Protein AF-0000000080631290 (afdb_homodimer)

Solvent-accessible surface area (backbone atoms only — not comparable to full-atom values): 30464 Å² total; per-residue (Å²): 124,73,91,56,62,36,24,27,5,28,22,49,45,62,60,39,30,40,32,32,31,24,41,62,87,62,48,76,75,44,72,46,73,47,74,38,55,95,42,53,70,54,34,48,48,50,52,42,48,50,54,49,54,50,25,60,75,68,73,45,90,68,50,48,43,14,32,14,28,64,54,45,44,30,76,92,78,58,42,48,44,22,88,68,44,61,63,43,51,92,38,61,53,63,62,51,45,16,59,72,61,72,46,80,58,48,76,39,21,33,43,46,12,31,28,42,22,24,34,66,76,30,62,41,43,84,46,56,31,35,35,22,38,32,27,22,89,45,40,47,23,10,36,27,49,71,82,34,77,47,50,38,56,72,42,33,20,19,40,49,25,72,30,57,46,49,84,72,51,78,91,68,50,79,72,44,77,36,96,87,74,50,63,30,20,32,26,53,50,63,6,43,69,18,46,20,52,45,35,23,72,74,71,72,46,89,47,54,55,70,54,37,44,53,38,26,74,72,63,36,62,71,35,39,50,41,52,50,51,52,32,49,52,49,11,34,45,46,15,47,44,36,24,33,59,10,36,37,26,39,36,33,25,52,74,57,56,69,44,81,62,47,74,59,50,22,72,74,45,20,23,81,63,22,88,48,63,74,60,72,45,42,72,41,66,44,64,56,47,90,48,12,28,17,51,9,8,27,58,67,59,73,82,127,125,74,92,55,62,37,23,27,5,28,21,49,43,63,59,38,31,38,31,34,30,24,40,62,86,62,49,76,76,45,72,45,72,48,74,37,56,94,40,54,70,53,34,50,48,49,52,43,48,51,52,48,54,49,25,60,73,70,73,47,89,69,50,48,44,16,32,13,28,63,55,45,44,30,75,92,77,60,43,48,46,24,88,69,44,59,66,43,51,91,38,62,55,62,63,51,44,16,59,72,6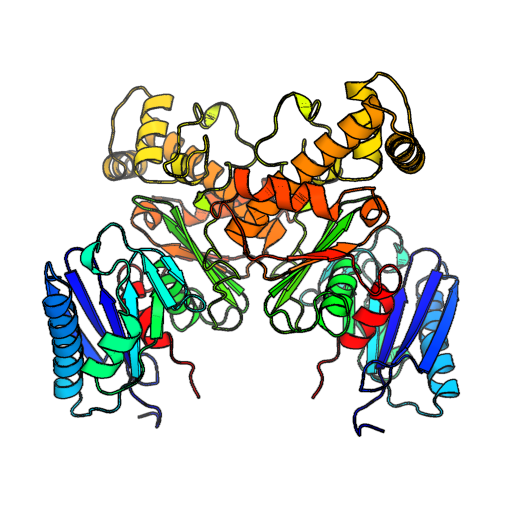2,72,45,80,58,49,75,41,21,32,44,45,12,31,29,42,22,24,33,66,75,30,62,41,42,84,47,56,30,35,35,22,36,32,27,24,90,46,39,46,23,11,36,26,48,72,83,33,78,48,50,38,55,71,41,34,18,19,41,48,25,72,28,58,46,48,85,72,51,78,90,68,52,79,73,43,78,37,94,87,76,49,62,30,21,33,24,54,50,64,7,44,68,18,46,21,50,44,35,23,72,75,72,70,47,89,48,52,53,71,55,36,44,52,38,25,74,71,63,36,62,72,35,40,51,40,53,50,51,52,31,49,53,50,12,36,45,47,14,46,45,37,24,31,59,10,37,36,25,40,36,35,26,52,74,56,57,69,44,80,62,48,74,59,50,21,70,73,45,20,22,82,62,22,88,49,62,73,61,71,45,41,70,40,66,44,63,56,45,90,49,12,28,17,50,9,8,25,56,69,60,72,81,128

Structure (mmCIF, N/CA/C/O backbone):
data_AF-0000000080631290-model_v1
#
loop_
_entity.id
_entity.type
_entity.pdbx_description
1 polymer Manno(Fructo)kinase
#
loop_
_atom_site.group_PDB
_atom_site.id
_atom_site.type_symbol
_atom_site.label_atom_id
_atom_site.label_alt_id
_atom_site.label_comp_id
_atom_site.label_asym_id
_atom_site.label_entity_id
_atom_site.label_seq_id
_atom_site.pdbx_PDB_ins_code
_atom_site.Cartn_x
_atom_site.Cartn_y
_atom_site.Cartn_z
_atom_site.occupancy
_atom_site.B_iso_or_equiv
_atom_site.auth_seq_id
_atom_site.auth_comp_id
_atom_site.auth_asym_id
_atom_site.auth_atom_id
_atom_site.pdbx_PDB_model_num
ATOM 1 N N . MET A 1 1 ? -26.781 -28.188 3.121 1 38.09 1 MET A N 1
ATOM 2 C CA . MET A 1 1 ? -25.766 -27.781 2.156 1 38.09 1 MET A CA 1
ATOM 3 C C . MET A 1 1 ? -25.906 -26.312 1.811 1 38.09 1 MET A C 1
ATOM 5 O O . MET A 1 1 ? -27 -25.844 1.474 1 38.09 1 MET A O 1
ATOM 9 N N . GLY A 1 2 ? -25.156 -25.453 2.189 1 49.47 2 GLY A N 1
ATOM 10 C CA . GLY A 1 2 ? -25.516 -24.047 2.246 1 49.47 2 GLY A CA 1
ATOM 11 C C . GLY A 1 2 ? -25.953 -23.484 0.904 1 49.47 2 GLY A C 1
ATOM 12 O O . GLY A 1 2 ? -25.562 -24 -0.144 1 49.47 2 GLY A O 1
ATOM 13 N N . MET A 1 3 ? -27.109 -22.75 0.81 1 63.34 3 MET A N 1
ATOM 14 C CA . MET A 1 3 ? -28.047 -22.328 -0.23 1 63.34 3 MET A CA 1
ATOM 15 C C . MET A 1 3 ? -27.344 -21.453 -1.272 1 63.34 3 MET A C 1
ATOM 17 O O . MET A 1 3 ? -27.953 -21.078 -2.273 1 63.34 3 MET A O 1
ATOM 21 N N . GLY A 1 4 ? -25.984 -21.203 -1.165 1 71.75 4 GLY A N 1
ATOM 22 C CA . GLY A 1 4 ? -25.453 -20.328 -2.201 1 71.75 4 GLY A CA 1
ATOM 23 C C . GLY A 1 4 ? -24.969 -21.078 -3.426 1 71.75 4 GLY A C 1
ATOM 24 O O . GLY A 1 4 ? -24.922 -22.312 -3.424 1 71.75 4 GLY A O 1
ATOM 25 N N . PRO A 1 5 ? -24.766 -20.375 -4.539 1 84.75 5 PRO A N 1
ATOM 26 C CA . PRO A 1 5 ? -24.297 -21.016 -5.773 1 84.75 5 PRO A CA 1
ATOM 27 C C . PRO A 1 5 ? -22.906 -21.641 -5.629 1 84.75 5 PRO A C 1
ATOM 29 O O . PRO A 1 5 ? -22.109 -21.188 -4.805 1 84.75 5 PRO A O 1
ATOM 32 N N . MET A 1 6 ? -22.688 -22.797 -6.355 1 94.88 6 MET A N 1
ATOM 33 C CA . MET A 1 6 ? -21.328 -23.328 -6.488 1 94.88 6 MET A CA 1
ATOM 34 C C . MET A 1 6 ? -20.453 -22.375 -7.281 1 94.88 6 MET A C 1
ATOM 36 O O . MET A 1 6 ? -20.953 -21.484 -7.973 1 94.88 6 MET A O 1
ATOM 40 N N . ARG A 1 7 ? -19.125 -22.547 -7.09 1 97.25 7 ARG A N 1
ATOM 41 C CA . ARG A 1 7 ? -18.172 -21.641 -7.723 1 97.25 7 ARG A CA 1
ATOM 42 C C . ARG A 1 7 ? -17.125 -22.422 -8.516 1 97.25 7 ARG A C 1
ATOM 44 O O . ARG A 1 7 ? -16.531 -23.375 -8 1 97.25 7 ARG A O 1
ATOM 51 N N . ILE A 1 8 ? -16.953 -22.016 -9.688 1 98.12 8 ILE A N 1
ATOM 52 C CA . ILE A 1 8 ? -15.891 -22.594 -10.5 1 98.12 8 ILE A CA 1
ATOM 53 C C . ILE A 1 8 ? -14.758 -21.578 -10.656 1 98.12 8 ILE A C 1
ATOM 55 O O . ILE A 1 8 ? -14.992 -20.406 -10.977 1 98.12 8 ILE A O 1
ATOM 59 N N . GLY A 1 9 ? -13.578 -21.984 -10.305 1 98.44 9 GLY A N 1
ATOM 60 C CA . GLY A 1 9 ? -12.367 -21.234 -10.586 1 98.44 9 GLY A CA 1
ATOM 61 C C . GLY A 1 9 ? -11.461 -21.922 -11.594 1 98.44 9 GLY A C 1
ATOM 62 O O . GLY A 1 9 ? -11.211 -23.125 -11.492 1 98.44 9 GLY A O 1
ATOM 63 N N . VAL A 1 10 ? -11 -21.172 -12.578 1 98.5 10 VAL A N 1
ATOM 64 C CA . VAL A 1 10 ? -10.109 -21.703 -13.602 1 98.5 10 VAL A CA 1
ATOM 65 C C . VAL A 1 10 ? -8.789 -20.953 -13.586 1 98.5 10 VAL A C 1
ATOM 67 O O . VAL A 1 10 ? -8.773 -19.719 -13.555 1 98.5 10 VAL A O 1
ATOM 70 N N . ASP A 1 11 ? -7.719 -21.625 -13.523 1 98.06 11 ASP A N 1
ATOM 71 C CA . ASP A 1 11 ? -6.367 -21.094 -13.68 1 98.06 11 ASP A CA 1
ATOM 72 C C . ASP A 1 11 ? -5.809 -21.422 -15.062 1 98.06 11 ASP A C 1
ATOM 74 O O . ASP A 1 11 ? -5.457 -22.578 -15.344 1 98.06 11 ASP A O 1
ATOM 78 N N . LEU A 1 12 ? -5.781 -20.438 -15.891 1 97.62 12 LEU A N 1
ATOM 79 C CA . LEU A 1 12 ? -5.273 -20.578 -17.25 1 97.62 12 LEU A CA 1
ATOM 80 C C . LEU A 1 12 ? -3.773 -20.297 -17.312 1 97.62 12 LEU A C 1
ATOM 82 O O . LEU A 1 12 ? -3.357 -19.141 -17.359 1 97.62 12 LEU A O 1
ATOM 86 N N . GLY A 1 13 ? -3.006 -21.391 -17.328 1 95 13 GLY A N 1
ATOM 87 C CA . GLY A 1 13 ? -1.566 -21.266 -17.484 1 95 13 GLY A CA 1
ATOM 88 C C . GLY A 1 13 ? -1.125 -21.375 -18.938 1 95 13 GLY A C 1
ATOM 89 O O . GLY A 1 13 ? -1.926 -21.703 -19.812 1 95 13 GLY A O 1
ATOM 90 N N . GLY A 1 14 ? 0.091 -21.094 -19.156 1 92.62 14 GLY A N 1
ATOM 91 C CA . GLY A 1 14 ? 0.641 -21.203 -20.5 1 92.62 14 GLY A CA 1
ATOM 92 C C . GLY A 1 14 ? 0.655 -22.625 -21.016 1 92.62 14 GLY A C 1
ATOM 93 O O . GLY A 1 14 ? 0.58 -22.844 -22.234 1 92.62 14 GLY A O 1
ATOM 94 N N . THR A 1 15 ? 0.719 -23.594 -20.125 1 93.44 15 THR A N 1
ATOM 95 C CA . THR A 1 15 ? 0.863 -24.984 -20.531 1 93.44 15 THR A CA 1
ATOM 96 C C . THR A 1 15 ? -0.339 -25.812 -20.094 1 93.44 15 THR A C 1
ATOM 98 O O . THR A 1 15 ? -0.753 -26.75 -20.781 1 93.44 15 THR A O 1
ATOM 101 N N . LYS A 1 16 ? -0.841 -25.453 -18.922 1 96.06 16 LYS A N 1
ATOM 102 C CA . LYS A 1 16 ? -1.917 -26.25 -18.344 1 96.06 16 LYS A CA 1
ATOM 103 C C . LYS A 1 16 ? -3.078 -25.375 -17.891 1 96.06 16 LYS A C 1
ATOM 105 O O . LYS A 1 16 ? -2.873 -24.219 -17.5 1 96.06 16 LYS A O 1
ATOM 110 N N . ILE A 1 17 ? -4.203 -25.906 -17.969 1 97.62 17 ILE A N 1
ATOM 111 C CA . ILE A 1 17 ? -5.414 -25.359 -17.375 1 97.62 17 ILE A CA 1
ATOM 112 C C . ILE A 1 17 ? -5.809 -26.188 -16.156 1 97.62 17 ILE A C 1
ATOM 114 O O . ILE A 1 17 ? -5.852 -27.422 -16.219 1 97.62 17 ILE A O 1
ATOM 118 N N . ALA A 1 18 ? -5.941 -25.562 -15.047 1 97.94 18 ALA A N 1
ATOM 119 C CA . ALA A 1 18 ? -6.461 -26.203 -13.836 1 97.94 18 ALA A CA 1
ATOM 120 C C . ALA A 1 18 ? -7.766 -25.547 -13.391 1 97.94 18 ALA A C 1
ATOM 122 O O . ALA A 1 18 ? -7.891 -24.312 -13.422 1 97.94 18 ALA A O 1
ATOM 123 N N . ALA A 1 19 ? -8.734 -26.344 -13.047 1 98.44 19 ALA A N 1
ATOM 124 C CA . ALA A 1 19 ? -10.031 -25.812 -12.641 1 98.44 19 ALA A CA 1
ATOM 125 C C . ALA A 1 19 ? -10.578 -26.562 -11.438 1 98.44 19 ALA A C 1
ATOM 127 O O . ALA A 1 19 ? -10.281 -27.75 -11.25 1 98.44 19 ALA A O 1
ATOM 128 N N . THR A 1 20 ? -11.312 -25.859 -10.648 1 98.12 20 THR A N 1
ATOM 129 C CA . THR A 1 20 ? -11.922 -26.469 -9.477 1 98.12 20 THR A CA 1
ATOM 130 C C . THR A 1 20 ? -13.367 -26.016 -9.32 1 98.12 20 THR A C 1
ATOM 132 O O . THR A 1 20 ? -13.75 -24.953 -9.805 1 98.12 20 THR A O 1
ATOM 135 N N . LEU A 1 21 ? -14.18 -26.875 -8.781 1 97.94 21 LEU A N 1
ATOM 136 C CA . LEU A 1 21 ? -15.539 -26.578 -8.359 1 97.94 21 LEU A CA 1
ATOM 137 C C . LEU A 1 21 ? -15.648 -26.547 -6.84 1 97.94 21 LEU A C 1
ATOM 139 O O . LEU A 1 21 ? -15.352 -27.547 -6.176 1 97.94 21 LEU A O 1
ATOM 143 N N . LEU A 1 22 ? -16 -25.391 -6.312 1 96.38 22 LEU A N 1
ATOM 144 C CA . LEU A 1 22 ? -16.125 -25.234 -4.867 1 96.38 22 LEU A CA 1
ATOM 145 C C . LEU A 1 22 ? -17.594 -25.141 -4.453 1 96.38 22 LEU A C 1
ATOM 147 O O . LEU A 1 22 ? -18.391 -24.484 -5.125 1 96.38 22 LEU A O 1
ATOM 151 N N . ALA A 1 23 ? -17.906 -25.781 -3.348 1 94.94 23 ALA A N 1
ATOM 152 C CA . ALA A 1 23 ? -19.172 -25.531 -2.674 1 94.94 23 ALA A CA 1
ATOM 153 C C . ALA A 1 23 ? -19.203 -24.125 -2.053 1 94.94 23 ALA A C 1
ATOM 155 O O . ALA A 1 23 ? -18.172 -23.469 -1.959 1 94.94 23 ALA A O 1
ATOM 156 N N . PRO A 1 24 ? -20.391 -23.703 -1.687 1 91.44 24 PRO A N 1
ATOM 157 C CA . PRO A 1 24 ? -20.5 -22.375 -1.1 1 91.44 24 PRO A CA 1
ATOM 158 C C . PRO A 1 24 ? -19.594 -22.188 0.112 1 91.44 24 PRO A C 1
ATOM 160 O O . PRO A 1 24 ? -19.125 -21.078 0.376 1 91.44 24 PRO A O 1
ATOM 163 N N . ASP A 1 25 ? -19.234 -23.266 0.799 1 90.62 25 ASP A N 1
ATOM 164 C CA . ASP A 1 25 ? -18.422 -23.156 2.012 1 90.62 25 ASP A CA 1
ATOM 165 C C . ASP A 1 25 ? -16.938 -23.297 1.695 1 90.62 25 ASP A C 1
ATOM 167 O O . ASP A 1 25 ? -16.109 -23.312 2.604 1 90.62 25 ASP A O 1
ATOM 171 N N . GLY A 1 26 ? -16.625 -23.469 0.419 1 92.56 26 GLY A N 1
ATOM 172 C CA . GLY A 1 26 ? -15.234 -23.516 0.012 1 92.56 26 GLY A CA 1
ATOM 173 C C . GLY A 1 26 ? -14.711 -24.922 -0.169 1 92.56 26 GLY A C 1
ATOM 174 O O . GLY A 1 26 ? -13.586 -25.125 -0.627 1 92.56 26 GLY A O 1
ATOM 175 N N . THR A 1 27 ? -15.562 -25.891 0.135 1 95 27 THR A N 1
ATOM 176 C CA . THR A 1 27 ? -15.148 -27.266 -0.031 1 95 27 THR A CA 1
ATOM 177 C C . THR A 1 27 ? -15.039 -27.625 -1.51 1 95 27 THR A C 1
ATOM 179 O O . THR A 1 27 ? -15.953 -27.359 -2.289 1 95 27 THR A O 1
ATOM 182 N N . GLU A 1 28 ? -13.906 -28.203 -1.837 1 95.38 28 GLU A N 1
ATOM 183 C CA . GLU A 1 28 ? -13.734 -28.641 -3.219 1 95.38 28 GLU A CA 1
ATOM 184 C C . GLU A 1 28 ? -14.617 -29.844 -3.531 1 95.38 28 GLU A C 1
ATOM 186 O O . GLU A 1 28 ? -14.633 -30.828 -2.777 1 95.38 28 GLU A O 1
ATOM 191 N N . ARG A 1 29 ? -15.32 -29.797 -4.641 1 96.31 29 ARG A N 1
ATOM 192 C CA . ARG A 1 29 ? -16.219 -30.875 -5.027 1 96.31 29 ARG A CA 1
ATOM 193 C C . ARG A 1 29 ? -15.695 -31.625 -6.246 1 96.31 29 ARG A C 1
ATOM 195 O O . ARG A 1 29 ? -15.984 -32.812 -6.426 1 96.31 29 ARG A O 1
ATOM 202 N N . ALA A 1 30 ? -14.992 -30.938 -7.047 1 96.94 30 ALA A N 1
ATOM 203 C CA . ALA A 1 30 ? -14.438 -31.531 -8.266 1 96.94 30 ALA A CA 1
ATOM 204 C C . ALA A 1 30 ? -13.266 -30.703 -8.789 1 96.94 30 ALA A C 1
ATOM 206 O O . ALA A 1 30 ? -13.086 -29.547 -8.391 1 96.94 30 ALA A O 1
ATOM 207 N N . ARG A 1 31 ? -12.484 -31.297 -9.578 1 96.69 31 ARG A N 1
ATOM 208 C CA . ARG A 1 31 ? -11.367 -30.625 -10.242 1 96.69 31 ARG A CA 1
ATOM 209 C C . ARG A 1 31 ? -11.242 -31.078 -11.688 1 96.69 31 ARG A C 1
ATOM 211 O O . ARG A 1 31 ? -11.773 -32.125 -12.062 1 96.69 31 ARG A O 1
ATOM 218 N N . HIS A 1 32 ? -10.617 -30.312 -12.477 1 97.56 32 HIS A N 1
ATOM 219 C CA . HIS A 1 32 ? -10.383 -30.594 -13.891 1 97.56 32 HIS A CA 1
ATOM 220 C C . HIS A 1 32 ? -9.031 -30.047 -14.344 1 97.56 32 HIS A C 1
ATOM 222 O O . HIS A 1 32 ? -8.594 -29 -13.875 1 97.56 32 HIS A O 1
ATOM 228 N N . ARG A 1 33 ? -8.359 -30.797 -15.156 1 97.38 33 ARG A N 1
ATOM 229 C CA . ARG A 1 33 ? -7.102 -30.359 -15.75 1 97.38 33 ARG A CA 1
ATOM 230 C C . ARG A 1 33 ? -7.09 -30.625 -17.25 1 97.38 33 ARG A C 1
ATOM 232 O O . ARG A 1 33 ? -7.703 -31.578 -17.719 1 97.38 33 ARG A O 1
ATOM 239 N N . ALA A 1 34 ? -6.453 -29.797 -17.938 1 97.69 34 ALA A N 1
ATOM 240 C CA . ALA A 1 34 ? -6.301 -29.922 -19.375 1 97.69 34 ALA A CA 1
ATOM 241 C C . ALA A 1 34 ? -5.066 -29.172 -19.875 1 97.69 34 ALA A C 1
ATOM 243 O O . ALA A 1 34 ? -4.488 -28.359 -19.141 1 97.69 34 ALA A O 1
ATOM 244 N N . ASP A 1 35 ? -4.629 -29.484 -21.094 1 97.5 35 ASP A N 1
ATOM 245 C CA . ASP A 1 35 ? -3.549 -28.719 -21.719 1 97.5 35 ASP A CA 1
ATOM 246 C C . ASP A 1 35 ? -4.047 -27.375 -22.234 1 97.5 35 ASP A C 1
ATOM 248 O O . ASP A 1 35 ? -5.195 -27.25 -22.672 1 97.5 35 ASP A O 1
ATOM 252 N N . THR A 1 36 ? -3.232 -26.359 -22.109 1 97.44 36 THR A N 1
ATOM 253 C CA . THR A 1 36 ? -3.559 -25.078 -22.703 1 97.44 36 THR A CA 1
ATOM 254 C C . THR A 1 36 ? -3.344 -25.109 -24.219 1 97.44 36 THR A C 1
ATOM 256 O O . THR A 1 36 ? -2.219 -25.312 -24.688 1 97.44 36 THR A O 1
ATOM 259 N N . PRO A 1 37 ? -4.391 -24.938 -24.969 1 96.81 37 PRO A N 1
ATOM 260 C CA . PRO A 1 37 ? -4.199 -24.891 -26.422 1 96.81 37 PRO A CA 1
ATOM 261 C C . PRO A 1 37 ? -3.43 -23.641 -26.875 1 96.81 37 PRO A C 1
ATOM 263 O O . PRO A 1 37 ? -3.271 -22.703 -26.094 1 96.81 37 PRO A O 1
ATOM 266 N N . ARG A 1 38 ? -2.906 -23.766 -28.141 1 93 38 ARG A N 1
ATOM 267 C CA . ARG A 1 38 ? -2.178 -22.641 -28.703 1 93 38 ARG A CA 1
ATOM 268 C C . ARG A 1 38 ? -3.039 -21.875 -29.719 1 93 38 ARG A C 1
ATOM 270 O O . ARG A 1 38 ? -2.818 -21.969 -30.922 1 93 38 ARG A O 1
ATOM 277 N N . GLY A 1 39 ? -3.996 -21.172 -29.266 1 95.81 39 GLY A N 1
ATOM 278 C CA . GLY A 1 39 ? -4.875 -20.375 -30.109 1 95.81 39 GLY A CA 1
ATOM 279 C C . GLY A 1 39 ? -6.051 -19.781 -29.359 1 95.81 39 GLY A C 1
ATOM 280 O O . GLY A 1 39 ? -6.469 -20.328 -28.328 1 95.81 39 GLY A O 1
ATOM 281 N N . TYR A 1 40 ? -6.551 -18.75 -29.906 1 96.69 40 TYR A N 1
ATOM 282 C CA . TYR A 1 40 ? -7.602 -18 -29.234 1 96.69 40 TYR A CA 1
ATOM 283 C C . TYR A 1 40 ? -8.891 -18.812 -29.156 1 96.69 40 TYR A C 1
ATOM 285 O O . TYR A 1 40 ? -9.406 -19.047 -28.062 1 96.69 40 TYR A O 1
ATOM 293 N N . ALA A 1 41 ? -9.383 -19.297 -30.281 1 97.56 41 ALA A N 1
ATOM 294 C CA . ALA A 1 41 ? -10.633 -20.047 -30.328 1 97.56 41 ALA A CA 1
ATOM 295 C C . ALA A 1 41 ? -10.508 -21.359 -29.547 1 97.56 41 ALA A C 1
ATOM 297 O O . ALA A 1 41 ? -11.43 -21.75 -28.828 1 97.56 41 ALA A O 1
ATOM 298 N N . GLU A 1 42 ? -9.398 -21.984 -29.734 1 97.94 42 GLU A N 1
ATOM 299 C CA . GLU A 1 42 ? -9.141 -23.25 -29.047 1 97.94 42 GLU A CA 1
ATOM 300 C C . GLU A 1 42 ? -9.094 -23.047 -27.531 1 97.94 42 GLU A C 1
ATOM 302 O O . GLU A 1 42 ? -9.531 -23.922 -26.766 1 97.94 42 GLU A O 1
ATOM 307 N N . THR A 1 43 ? -8.516 -21.953 -27.094 1 97.75 43 THR A N 1
ATOM 308 C CA . THR A 1 43 ? -8.469 -21.641 -25.672 1 97.75 43 THR A CA 1
ATOM 309 C C . THR A 1 43 ? -9.875 -21.438 -25.109 1 97.75 43 THR A C 1
ATOM 311 O O . THR A 1 43 ? -10.227 -22 -24.062 1 97.75 43 THR A O 1
ATOM 314 N N . LEU A 1 44 ? -10.695 -20.672 -25.828 1 97.88 44 LEU A N 1
ATOM 315 C CA . LEU A 1 44 ? -12.078 -20.469 -25.406 1 97.88 44 LEU A CA 1
ATOM 316 C C . LEU A 1 44 ? -12.82 -21.797 -25.297 1 97.88 44 LEU A C 1
ATOM 318 O O . LEU A 1 44 ? -13.555 -22.016 -24.344 1 97.88 44 LEU A O 1
ATOM 322 N N . GLN A 1 45 ? -12.594 -22.594 -26.234 1 98.06 45 GLN A N 1
ATOM 323 C CA . GLN A 1 45 ? -13.242 -23.891 -26.25 1 98.06 45 GLN A CA 1
ATOM 324 C C . GLN A 1 45 ? -12.781 -24.75 -25.062 1 98.06 45 GLN A C 1
ATOM 326 O O . GLN A 1 45 ? -13.586 -25.438 -24.438 1 98.06 45 GLN A O 1
ATOM 331 N N . ALA A 1 46 ? -11.516 -24.75 -24.859 1 98.31 46 ALA A N 1
ATOM 332 C CA . ALA A 1 46 ? -10.953 -25.516 -23.75 1 98.31 46 ALA A CA 1
ATOM 333 C C . ALA A 1 46 ? -11.516 -25.031 -22.406 1 98.31 46 ALA A C 1
ATOM 335 O O . ALA A 1 46 ? -11.828 -25.844 -21.531 1 98.31 46 ALA A O 1
ATOM 336 N N . LEU A 1 47 ? -11.594 -23.781 -22.25 1 98.31 47 LEU A N 1
ATOM 337 C CA . LEU A 1 47 ? -12.133 -23.203 -21.016 1 98.31 47 LEU A CA 1
ATOM 338 C C . LEU A 1 47 ? -13.602 -23.562 -20.844 1 98.31 47 LEU A C 1
ATOM 340 O O . LEU A 1 47 ? -14.031 -23.938 -19.75 1 98.31 47 LEU A O 1
ATOM 344 N N . ALA A 1 48 ? -14.344 -23.453 -21.922 1 98 48 ALA A N 1
ATOM 345 C CA . ALA A 1 48 ? -15.742 -23.859 -21.891 1 98 48 ALA A CA 1
ATOM 346 C C . ALA A 1 48 ? -15.883 -25.344 -21.547 1 98 48 ALA A C 1
ATOM 348 O O . ALA A 1 48 ? -16.781 -25.719 -20.781 1 98 48 ALA A O 1
ATOM 349 N N . GLY A 1 49 ? -15.031 -26.078 -22.141 1 97.94 49 GLY A N 1
ATOM 350 C CA . GLY A 1 49 ? -15.016 -27.5 -21.844 1 97.94 49 GLY A CA 1
ATOM 351 C C . GLY A 1 49 ? -14.719 -27.812 -20.375 1 97.94 49 GLY A C 1
ATOM 352 O O . GLY A 1 49 ? -15.336 -28.688 -19.781 1 97.94 49 GLY A O 1
ATOM 353 N N . ALA A 1 50 ? -13.758 -27.094 -19.812 1 98.19 50 ALA A N 1
ATOM 354 C CA . ALA A 1 50 ? -13.406 -27.281 -18.406 1 98.19 50 ALA A CA 1
ATOM 355 C C . ALA A 1 50 ? -14.602 -26.969 -17.5 1 98.19 50 ALA A C 1
ATOM 357 O O . ALA A 1 50 ? -14.891 -27.734 -16.578 1 98.19 50 ALA A O 1
ATOM 358 N N . VAL A 1 51 ? -15.281 -25.891 -17.781 1 98.19 51 VAL A N 1
ATOM 359 C CA . VAL A 1 51 ? -16.438 -25.469 -17 1 98.19 51 VAL A CA 1
ATOM 360 C C . VAL A 1 51 ? -17.547 -26.516 -17.141 1 98.19 51 VAL A C 1
ATOM 362 O O . VAL A 1 51 ? -18.141 -26.953 -16.141 1 98.19 51 VAL A O 1
ATOM 365 N N . ALA A 1 52 ? -17.781 -26.969 -18.328 1 97.44 52 ALA A N 1
ATOM 366 C CA . ALA A 1 52 ? -18.812 -27.953 -18.594 1 97.44 52 ALA A CA 1
ATOM 367 C C . ALA A 1 52 ? -18.547 -29.25 -17.844 1 97.44 52 ALA A C 1
ATOM 369 O O . ALA A 1 52 ? -19.453 -29.859 -17.281 1 97.44 52 ALA A O 1
ATOM 370 N N . ALA A 1 53 ? -17.328 -29.656 -17.891 1 97.62 53 ALA A N 1
ATOM 371 C CA . ALA A 1 53 ? -16.938 -30.906 -17.219 1 97.62 53 ALA A CA 1
ATOM 372 C C . ALA A 1 53 ? -17.234 -30.844 -15.719 1 97.62 53 ALA A C 1
ATOM 374 O O . ALA A 1 53 ? -17.719 -31.812 -15.141 1 97.62 53 ALA A O 1
ATOM 375 N N . LEU A 1 54 ? -16.938 -29.75 -15.125 1 97.81 54 LEU A N 1
ATOM 376 C CA . LEU A 1 54 ? -17.156 -29.578 -13.695 1 97.81 54 LEU A CA 1
ATOM 377 C C . LEU A 1 54 ? -18.656 -29.5 -13.375 1 97.81 54 LEU A C 1
ATOM 379 O O . LEU A 1 54 ? -19.109 -30.062 -12.391 1 97.81 54 LEU A O 1
ATOM 383 N N . GLU A 1 55 ? -19.344 -28.828 -14.188 1 95.69 55 GLU A N 1
ATOM 384 C CA . GLU A 1 55 ? -20.781 -28.703 -13.984 1 95.69 55 GLU A CA 1
ATOM 385 C C . GLU A 1 55 ? -21.469 -30.047 -14.148 1 95.69 55 GLU A C 1
ATOM 387 O O . GLU A 1 55 ? -22.422 -30.359 -13.43 1 95.69 55 GLU A O 1
ATOM 392 N N . GLU A 1 56 ? -21.062 -30.781 -15.102 1 95.94 56 GLU A N 1
ATOM 393 C CA . GLU A 1 56 ? -21.609 -32.125 -15.297 1 95.94 56 GLU A CA 1
ATOM 394 C C . GLU A 1 56 ? -21.406 -32.969 -14.055 1 95.94 56 GLU A C 1
ATOM 396 O O . GLU A 1 56 ? -22.312 -33.688 -13.633 1 95.94 56 GLU A O 1
ATOM 401 N N . ARG A 1 57 ? -20.25 -32.844 -13.516 1 93.75 57 ARG A N 1
ATOM 402 C CA . ARG A 1 57 ? -19.953 -33.594 -12.312 1 93.75 57 ARG A CA 1
ATOM 403 C C . ARG A 1 57 ? -20.844 -33.156 -11.148 1 93.75 57 ARG A C 1
ATOM 405 O O . ARG A 1 57 ? -21.203 -33.969 -10.297 1 93.75 57 ARG A O 1
ATOM 412 N N . ALA A 1 58 ? -21.141 -31.922 -11.086 1 92.06 58 ALA A N 1
ATOM 413 C CA . ALA A 1 58 ? -21.953 -31.375 -10 1 92.06 58 ALA A CA 1
ATOM 414 C C . ALA A 1 58 ? -23.438 -31.531 -10.273 1 92.06 58 ALA A C 1
ATOM 416 O O . ALA A 1 58 ? -24.266 -31.391 -9.375 1 92.06 58 ALA A O 1
ATOM 417 N N . GLY A 1 59 ? -23.828 -31.812 -11.516 1 92.56 59 GLY A N 1
ATOM 418 C CA . GLY A 1 59 ? -25.219 -31.906 -11.922 1 92.56 59 GLY A CA 1
ATOM 419 C C . GLY A 1 59 ? -25.938 -30.562 -11.922 1 92.56 59 GLY A C 1
ATOM 420 O O . GLY A 1 59 ? -27.141 -30.5 -11.633 1 92.56 59 GLY A O 1
ATOM 421 N N . ARG A 1 60 ? -25.172 -29.531 -12 1 90.38 60 ARG A N 1
ATOM 422 C CA . ARG A 1 60 ? -25.75 -28.188 -12.016 1 90.38 60 ARG A CA 1
ATOM 423 C C . ARG A 1 60 ? -25.031 -27.297 -13.023 1 90.38 60 ARG A C 1
ATOM 425 O O . ARG A 1 60 ? -23.859 -27.531 -13.344 1 90.38 60 ARG A O 1
ATOM 432 N N . ARG A 1 61 ? -25.766 -26.281 -13.523 1 90.94 61 ARG A N 1
ATOM 433 C CA . ARG A 1 61 ? -25.203 -25.391 -14.531 1 90.94 61 ARG A CA 1
ATOM 434 C C . ARG A 1 61 ? -25.25 -23.938 -14.062 1 90.94 61 ARG A C 1
ATOM 436 O O . ARG A 1 61 ? -25.203 -23.016 -14.883 1 90.94 61 ARG A O 1
ATOM 443 N N . ASP A 1 62 ? -25.234 -23.719 -12.734 1 89.56 62 ASP A N 1
ATOM 444 C CA . ASP A 1 62 ? -25.469 -22.359 -12.234 1 89.56 62 ASP A CA 1
ATOM 445 C C . ASP A 1 62 ? -24.281 -21.844 -11.445 1 89.56 62 ASP A C 1
ATOM 447 O O . ASP A 1 62 ? -24.391 -20.859 -10.703 1 89.56 62 ASP A O 1
ATOM 451 N N . ALA A 1 63 ? -23.172 -22.516 -11.633 1 95.5 63 ALA A N 1
ATOM 452 C CA . ALA A 1 63 ? -22 -22.078 -10.875 1 95.5 63 ALA A CA 1
ATOM 453 C C . ALA A 1 63 ? -21.469 -20.766 -11.406 1 95.5 63 ALA A C 1
ATOM 455 O O . ALA A 1 63 ? -21.516 -20.5 -12.617 1 95.5 63 ALA A O 1
ATOM 456 N N . THR A 1 64 ? -21.078 -19.844 -10.539 1 97.06 64 THR A N 1
ATOM 457 C CA . THR A 1 64 ? -20.312 -18.688 -10.992 1 97.06 64 THR A CA 1
ATOM 458 C C . THR A 1 64 ? -18.938 -19.109 -11.516 1 97.06 64 THR A C 1
ATOM 460 O O . THR A 1 64 ? -18.422 -20.156 -11.133 1 97.06 64 THR A O 1
ATOM 463 N N . VAL A 1 65 ? -18.375 -18.359 -12.445 1 97.94 65 VAL A N 1
ATOM 464 C CA . VAL A 1 65 ? -17.109 -18.734 -13.055 1 97.94 65 VAL A CA 1
ATOM 465 C C . VAL A 1 65 ? -16.109 -17.578 -12.93 1 97.94 65 VAL A C 1
ATOM 467 O O . VAL A 1 65 ? -16.422 -16.438 -13.297 1 97.94 65 VAL A O 1
ATOM 470 N N . GLY A 1 66 ? -15.023 -17.844 -12.32 1 98 66 GLY A N 1
ATOM 471 C CA . GLY A 1 66 ? -13.875 -16.953 -12.312 1 98 66 GLY A CA 1
ATOM 472 C C . GLY A 1 66 ? -12.656 -17.547 -12.984 1 98 66 GLY A C 1
ATOM 473 O O . GLY A 1 66 ? -12.477 -18.766 -13 1 98 66 GLY A O 1
ATOM 474 N N . LEU A 1 67 ? -11.836 -16.703 -13.523 1 97.69 67 LEU A N 1
ATOM 475 C CA . LEU A 1 67 ? -10.617 -17.109 -14.219 1 97.69 67 LEU A CA 1
ATOM 476 C C . LEU A 1 67 ? -9.422 -16.297 -13.742 1 97.69 67 LEU A C 1
ATOM 478 O O . LEU A 1 67 ? -9.539 -15.094 -13.5 1 97.69 67 LEU A O 1
ATOM 482 N N . CYS A 1 68 ? -8.312 -16.938 -13.539 1 97.06 68 CYS A N 1
ATOM 483 C CA . CYS A 1 68 ? -7.059 -16.219 -13.344 1 97.06 68 CYS A CA 1
ATOM 484 C C . CYS A 1 68 ? -6.039 -16.609 -14.406 1 97.06 68 CYS A C 1
ATOM 486 O O . CYS A 1 68 ? -6.121 -17.688 -14.977 1 97.06 68 CYS A O 1
ATOM 488 N N . LEU A 1 69 ? -5.242 -15.812 -14.758 1 95.81 69 LEU A N 1
ATOM 489 C CA . LEU A 1 69 ? -4.164 -16.047 -15.711 1 95.81 69 LEU A CA 1
ATOM 490 C C . LEU A 1 69 ? -2.936 -15.219 -15.367 1 95.81 69 LEU A C 1
ATOM 492 O O . LEU A 1 69 ? -3.033 -14.242 -14.625 1 95.81 69 LEU A O 1
ATOM 496 N N . PRO A 1 70 ? -1.786 -15.68 -15.883 1 92.25 70 PRO A N 1
ATOM 497 C CA . PRO A 1 70 ? -0.583 -14.875 -15.656 1 92.25 70 PRO A CA 1
ATOM 498 C C . PRO A 1 70 ? -0.582 -13.586 -16.469 1 92.25 70 PRO A C 1
ATOM 500 O O . PRO A 1 70 ? -1.033 -13.57 -17.625 1 92.25 70 PRO A O 1
ATOM 503 N N . GLY A 1 71 ? -0.159 -12.523 -15.875 1 88.81 71 GLY A N 1
ATOM 504 C CA . GLY A 1 71 ? -0.03 -11.273 -16.609 1 88.81 71 GLY A CA 1
ATOM 505 C C . GLY A 1 71 ? -0.863 -10.156 -16.016 1 88.81 71 GLY A C 1
ATOM 506 O O . GLY A 1 71 ? -1.079 -10.102 -14.805 1 88.81 71 GLY A O 1
ATOM 507 N N . ILE A 1 72 ? -1.152 -9.18 -16.875 1 88.5 72 ILE A N 1
ATOM 508 C CA . ILE A 1 72 ? -1.873 -7.992 -16.438 1 88.5 72 ILE A CA 1
ATOM 509 C C . ILE A 1 72 ? -3.33 -8.07 -16.891 1 88.5 72 ILE A C 1
ATOM 511 O O . ILE A 1 72 ? -3.607 -8.328 -18.062 1 88.5 72 ILE A O 1
ATOM 515 N N . VAL A 1 73 ? -4.199 -8.008 -15.953 1 91.75 73 VAL A N 1
ATOM 516 C CA . VAL A 1 73 ? -5.633 -7.906 -16.203 1 91.75 73 VAL A CA 1
ATOM 517 C C . VAL A 1 73 ? -6.129 -6.512 -15.82 1 91.75 73 VAL A C 1
ATOM 519 O O . VAL A 1 73 ? -6.09 -6.133 -14.641 1 91.75 73 VAL A O 1
ATOM 522 N N . ASP A 1 74 ? -6.508 -5.727 -16.797 1 89.75 74 ASP A N 1
ATOM 523 C CA . ASP A 1 74 ? -7.027 -4.383 -16.562 1 89.75 74 ASP A CA 1
ATOM 524 C C . ASP A 1 74 ? -8.531 -4.328 -16.797 1 89.75 74 ASP A C 1
ATOM 526 O O . ASP A 1 74 ? -8.984 -4.109 -17.922 1 89.75 74 ASP A O 1
ATOM 530 N N . ALA A 1 75 ? -9.227 -4.469 -15.75 1 84.56 75 ALA A N 1
ATOM 531 C CA . ALA A 1 75 ? -10.68 -4.52 -15.852 1 84.56 75 ALA A CA 1
ATOM 532 C C . ALA A 1 75 ? -11.242 -3.203 -16.391 1 84.56 75 ALA A C 1
ATOM 534 O O . ALA A 1 75 ? -12.188 -3.203 -17.188 1 84.56 75 ALA A O 1
ATOM 535 N N . ALA A 1 76 ? -10.695 -2.145 -15.992 1 79.88 76 ALA A N 1
ATOM 536 C CA . ALA A 1 76 ? -11.164 -0.834 -16.438 1 79.88 76 ALA A CA 1
ATOM 537 C C . ALA A 1 76 ? -10.969 -0.663 -17.938 1 79.88 76 ALA A C 1
ATOM 539 O O . ALA A 1 76 ? -11.852 -0.145 -18.625 1 79.88 76 ALA A O 1
ATOM 540 N N . ALA A 1 77 ? -9.844 -1.179 -18.438 1 80.69 77 ALA A N 1
ATOM 541 C CA . ALA A 1 77 ? -9.555 -1.073 -19.859 1 80.69 77 ALA A CA 1
ATOM 542 C C . ALA A 1 77 ? -10.172 -2.236 -20.641 1 80.69 77 ALA A C 1
ATOM 544 O O . ALA A 1 77 ? -10.273 -2.189 -21.859 1 80.69 77 ALA A O 1
ATOM 545 N N . GLY A 1 78 ? -10.547 -3.271 -19.922 1 81.62 78 GLY A N 1
ATOM 546 C CA . GLY A 1 78 ? -11.078 -4.465 -20.562 1 81.62 78 GLY A CA 1
ATOM 547 C C . GLY A 1 78 ? -10.031 -5.258 -21.312 1 81.62 78 GLY A C 1
ATOM 548 O O . GLY A 1 78 ? -10.32 -5.863 -22.344 1 81.62 78 GLY A O 1
ATOM 549 N N . THR A 1 79 ? -8.797 -5.176 -20.766 1 86.12 79 THR A N 1
ATOM 550 C CA . THR A 1 79 ? -7.711 -5.816 -21.5 1 86.12 79 THR A CA 1
ATOM 551 C C . THR A 1 79 ? -7.02 -6.867 -20.641 1 86.12 79 THR A C 1
ATOM 553 O O . THR A 1 79 ? -7.07 -6.797 -19.406 1 86.12 79 THR A O 1
ATOM 556 N N . VAL A 1 80 ? -6.5 -7.891 -21.328 1 89.94 80 VAL A N 1
ATOM 557 C CA . VAL A 1 80 ? -5.656 -8.93 -20.75 1 89.94 80 VAL A CA 1
ATOM 558 C C . VAL A 1 80 ? -4.344 -9.023 -21.516 1 89.94 80 VAL A C 1
ATOM 560 O O . VAL A 1 80 ? -4.348 -9.055 -22.75 1 89.94 80 VAL A O 1
ATOM 563 N N . ARG A 1 81 ? -3.209 -8.93 -20.859 1 88.06 81 ARG A N 1
ATOM 564 C CA . ARG A 1 81 ? -1.885 -9.086 -21.453 1 88.06 81 ARG A CA 1
ATOM 565 C C . ARG A 1 81 ? -1.077 -10.148 -20.719 1 88.06 81 ARG A C 1
ATOM 567 O O . ARG A 1 81 ? -0.813 -10.031 -19.531 1 88.06 81 ARG A O 1
ATOM 574 N N . ALA A 1 82 ? -0.804 -11.188 -21.375 1 89.56 82 ALA A N 1
ATOM 575 C CA . ALA A 1 82 ? -0.024 -12.297 -20.844 1 89.56 82 ALA A CA 1
ATOM 576 C C . ALA A 1 82 ? 1.059 -12.734 -21.812 1 89.56 82 ALA A C 1
ATOM 578 O O . ALA A 1 82 ? 0.756 -13.18 -22.922 1 89.56 82 ALA A O 1
ATOM 579 N N . VAL A 1 83 ? 2.291 -12.703 -21.438 1 85.44 83 VAL A N 1
ATOM 580 C CA . VAL A 1 83 ? 3.43 -12.992 -22.297 1 85.44 83 VAL A CA 1
ATOM 581 C C . VAL A 1 83 ? 3.371 -14.453 -22.75 1 85.44 83 VAL A C 1
ATOM 583 O O . VAL A 1 83 ? 3.713 -14.758 -23.906 1 85.44 83 VAL A O 1
ATOM 586 N N . ASN A 1 84 ? 2.844 -15.305 -21.859 1 89.75 84 ASN A N 1
ATOM 587 C CA . ASN A 1 84 ? 2.83 -16.734 -22.172 1 89.75 84 ASN A CA 1
ATOM 588 C C . ASN A 1 84 ? 1.55 -17.141 -22.906 1 89.75 84 ASN A C 1
ATOM 590 O O . ASN A 1 84 ? 1.388 -18.297 -23.281 1 89.75 84 ASN A O 1
ATOM 594 N N . LEU A 1 85 ? 0.686 -16.203 -23.047 1 95.12 85 LEU A N 1
ATOM 595 C CA . LEU A 1 85 ? -0.564 -16.391 -23.766 1 95.12 85 LEU A CA 1
ATOM 596 C C . LEU A 1 85 ? -0.761 -15.289 -24.812 1 95.12 85 LEU A C 1
ATOM 598 O O . LEU A 1 85 ? -1.771 -14.586 -24.797 1 95.12 85 LEU A O 1
ATOM 602 N N . PRO A 1 86 ? 0.189 -15.195 -25.75 1 92.69 86 PRO A N 1
ATOM 603 C CA . PRO A 1 86 ? 0.214 -14.031 -26.641 1 92.69 86 PRO A CA 1
ATOM 604 C C . PRO A 1 86 ? -1.021 -13.938 -27.531 1 92.69 86 PRO A C 1
ATOM 606 O O . PRO A 1 86 ? -1.389 -12.852 -27.969 1 92.69 86 PRO A O 1
ATOM 609 N N . TRP A 1 87 ? -1.716 -15 -27.75 1 94.19 87 TRP A N 1
ATOM 610 C CA . TRP A 1 87 ? -2.869 -15 -28.641 1 94.19 87 TRP A CA 1
ATOM 611 C C . TRP A 1 87 ? -4.07 -14.328 -27.969 1 94.19 87 TRP A C 1
ATOM 613 O O . TRP A 1 87 ? -5.078 -14.062 -28.625 1 94.19 87 TRP A O 1
ATOM 623 N N . LEU A 1 88 ? -3.949 -14.008 -26.688 1 93.75 88 LEU A N 1
ATOM 624 C CA . LEU A 1 88 ? -5.027 -13.297 -26.016 1 93.75 88 LEU A CA 1
ATOM 625 C C . LEU A 1 88 ? -4.906 -11.789 -26.234 1 93.75 88 LEU A C 1
ATOM 627 O O . LEU A 1 88 ? -5.863 -11.047 -26.016 1 93.75 88 LEU A O 1
ATOM 631 N N . ASP A 1 89 ? -3.756 -11.312 -26.625 1 90.06 89 ASP A N 1
ATOM 632 C CA . ASP A 1 89 ? -3.453 -9.883 -26.688 1 90.06 89 ASP A CA 1
ATOM 633 C C . ASP A 1 89 ? -4.367 -9.172 -27.688 1 90.06 89 ASP A C 1
ATOM 635 O O . ASP A 1 89 ? -4.543 -9.633 -28.812 1 90.06 89 ASP A O 1
ATOM 639 N N . GLY A 1 90 ? -4.961 -8.07 -27.188 1 88.19 90 GLY A N 1
ATOM 640 C CA . GLY A 1 90 ? -5.793 -7.254 -28.062 1 88.19 90 GLY A CA 1
ATOM 641 C C . GLY A 1 90 ? -7.16 -7.855 -28.328 1 88.19 90 GLY A C 1
ATOM 642 O O . GLY A 1 90 ? -7.957 -7.293 -29.078 1 88.19 90 GLY A O 1
ATOM 643 N N . ARG A 1 91 ? -7.465 -9.062 -27.781 1 91.81 91 ARG A N 1
ATOM 644 C CA . ARG A 1 91 ? -8.75 -9.734 -27.969 1 91.81 91 ARG A CA 1
ATOM 645 C C . ARG A 1 91 ? -9.719 -9.391 -26.844 1 91.81 91 ARG A C 1
ATOM 647 O O . ARG A 1 91 ? -9.297 -9.102 -25.719 1 91.81 91 ARG A O 1
ATOM 654 N N . PRO A 1 92 ? -10.977 -9.352 -27.219 1 92.19 92 PRO A N 1
ATOM 655 C CA . PRO A 1 92 ? -11.969 -9.156 -26.156 1 92.19 92 PRO A CA 1
ATOM 656 C C . PRO A 1 92 ? -12.242 -10.438 -25.375 1 92.19 92 PRO A C 1
ATOM 658 O O . PRO A 1 92 ? -13.375 -10.93 -25.359 1 92.19 92 PRO A O 1
ATOM 661 N N . PHE A 1 93 ? -11.25 -10.906 -24.703 1 93.75 93 PHE A N 1
ATOM 662 C CA . PHE A 1 93 ? -11.172 -12.234 -24.109 1 93.75 93 PHE A CA 1
ATOM 663 C C . PHE A 1 93 ? -12.281 -12.445 -23.094 1 93.75 93 PHE A C 1
ATOM 665 O O . PHE A 1 93 ? -13 -13.453 -23.141 1 93.75 93 PHE A O 1
ATOM 672 N N . ALA A 1 94 ? -12.484 -11.484 -22.188 1 92 94 ALA A N 1
ATOM 673 C CA . ALA A 1 94 ? -13.5 -11.609 -21.141 1 92 94 ALA A CA 1
ATOM 674 C C . ALA A 1 94 ? -14.898 -11.727 -21.75 1 92 94 ALA A C 1
ATOM 676 O O . ALA A 1 94 ? -15.688 -12.586 -21.344 1 92 94 ALA A O 1
ATOM 677 N N . ALA A 1 95 ? -15.18 -10.859 -22.641 1 94.25 95 ALA A N 1
ATOM 678 C CA . ALA A 1 95 ? -16.484 -10.844 -23.281 1 94.25 95 ALA A CA 1
ATOM 679 C C . ALA A 1 95 ? -16.719 -12.125 -24.078 1 94.25 95 ALA A C 1
ATOM 681 O O . ALA A 1 95 ? -17.812 -12.695 -24.031 1 94.25 95 ALA A O 1
ATOM 682 N N . ASP A 1 96 ? -15.719 -12.523 -24.797 1 96.25 96 ASP A N 1
ATOM 683 C CA . ASP A 1 96 ? -15.836 -13.719 -25.609 1 96.25 96 ASP A CA 1
ATOM 684 C C . ASP A 1 96 ? -16.031 -14.961 -24.734 1 96.25 96 ASP A C 1
ATOM 686 O O . ASP A 1 96 ? -16.812 -15.852 -25.078 1 96.25 96 ASP A O 1
ATOM 690 N N . LEU A 1 97 ? -15.312 -15.023 -23.672 1 96.25 97 LEU A N 1
ATOM 691 C CA . LEU A 1 97 ? -15.477 -16.156 -22.75 1 96.25 97 LEU A CA 1
ATOM 692 C C . LEU A 1 97 ? -16.875 -16.156 -22.141 1 96.25 97 LEU A C 1
ATOM 694 O O . LEU A 1 97 ? -17.5 -17.219 -22.031 1 96.25 97 LEU A O 1
ATOM 698 N N . ALA A 1 98 ? -17.344 -15.016 -21.719 1 96.38 98 ALA A N 1
ATOM 699 C CA . ALA A 1 98 ? -18.688 -14.898 -21.188 1 96.38 98 ALA A CA 1
ATOM 700 C C . ALA A 1 98 ? -19.719 -15.391 -22.188 1 96.38 98 ALA A C 1
ATOM 702 O O . ALA A 1 98 ? -20.688 -16.078 -21.812 1 96.38 98 ALA A O 1
ATOM 703 N N . ARG A 1 99 ? -19.562 -15.023 -23.406 1 97 99 ARG A N 1
ATOM 704 C CA . ARG A 1 99 ? -20.453 -15.469 -24.469 1 97 99 ARG A CA 1
ATOM 705 C C . ARG A 1 99 ? -20.391 -16.984 -24.641 1 97 99 ARG A C 1
ATOM 707 O O . ARG A 1 99 ? -21.438 -17.656 -24.734 1 97 99 ARG A O 1
ATOM 714 N N . ALA A 1 100 ? -19.188 -17.469 -24.688 1 96.94 100 ALA A N 1
ATOM 715 C CA . ALA A 1 100 ? -19 -18.906 -24.859 1 96.94 100 ALA A CA 1
ATOM 716 C C . ALA A 1 100 ? -19.656 -19.703 -23.734 1 96.94 100 ALA A C 1
ATOM 718 O O . ALA A 1 100 ? -20.156 -20.797 -23.953 1 96.94 100 ALA A O 1
ATOM 719 N N . LEU A 1 101 ? -19.672 -19.109 -22.562 1 96.94 101 LEU A N 1
ATOM 720 C CA . LEU A 1 101 ? -20.203 -19.781 -21.391 1 96.94 101 LEU A CA 1
ATOM 721 C C . LEU A 1 101 ? -21.672 -19.422 -21.156 1 96.94 101 LEU A C 1
ATOM 723 O O . LEU A 1 101 ? -22.344 -20.016 -20.328 1 96.94 101 LEU A O 1
ATOM 727 N N . ASP A 1 102 ? -22.156 -18.422 -21.828 1 96 102 ASP A N 1
ATOM 728 C CA . ASP A 1 102 ? -23.5 -17.875 -21.703 1 96 102 ASP A CA 1
ATOM 729 C C . ASP A 1 102 ? -23.766 -17.391 -20.266 1 96 102 ASP A C 1
ATOM 731 O O . ASP A 1 102 ? -24.797 -17.719 -19.672 1 96 102 ASP A O 1
ATOM 735 N N . ARG A 1 103 ? -22.828 -16.797 -19.625 1 95.31 103 ARG A N 1
ATOM 736 C CA . ARG A 1 103 ? -22.906 -16.156 -18.312 1 95.31 103 ARG A CA 1
ATOM 737 C C . ARG A 1 103 ? -21.719 -15.234 -18.094 1 95.31 103 ARG A C 1
ATOM 739 O O . ARG A 1 103 ? -20.688 -15.359 -18.75 1 95.31 103 ARG A O 1
ATOM 746 N N . PRO A 1 104 ? -21.812 -14.281 -17.172 1 95.31 104 PRO A N 1
ATOM 747 C CA . PRO A 1 104 ? -20.688 -13.398 -16.875 1 95.31 104 PRO A CA 1
ATOM 748 C C . PRO A 1 104 ? -19.484 -14.148 -16.297 1 95.31 104 PRO A C 1
ATOM 750 O O . PRO A 1 104 ? -19.656 -15.188 -15.648 1 95.31 104 PRO A O 1
ATOM 753 N N . VAL A 1 105 ? -18.312 -13.641 -16.578 1 96.44 105 VAL A N 1
ATOM 754 C CA . VAL A 1 105 ? -17.062 -14.18 -16.047 1 96.44 105 VAL A CA 1
ATOM 755 C C . VAL A 1 105 ? -16.219 -13.055 -15.461 1 96.44 105 VAL A C 1
ATOM 757 O O . VAL A 1 105 ? -16.172 -11.953 -16.016 1 96.44 105 VAL A O 1
ATOM 760 N N . ARG A 1 106 ? -15.633 -13.297 -14.328 1 96 106 ARG A N 1
ATOM 761 C CA . ARG A 1 106 ? -14.656 -12.375 -13.758 1 96 106 ARG A CA 1
ATOM 762 C C . ARG A 1 106 ? -13.234 -12.906 -13.938 1 96 106 ARG A C 1
ATOM 764 O O . ARG A 1 106 ? -13 -14.109 -13.812 1 96 106 ARG A O 1
ATOM 771 N N . ILE A 1 107 ? -12.32 -12 -14.227 1 96.5 107 ILE A N 1
ATOM 772 C CA . ILE A 1 107 ? -10.938 -12.383 -14.5 1 96.5 107 ILE A CA 1
ATOM 773 C C . ILE A 1 107 ? -9.992 -11.578 -13.609 1 96.5 107 ILE A C 1
ATOM 775 O O . ILE A 1 107 ? -10.188 -10.375 -13.414 1 96.5 107 ILE A O 1
ATOM 779 N N . ALA A 1 108 ? -9.008 -12.227 -13.055 1 96.25 108 ALA A N 1
ATOM 780 C CA . ALA A 1 108 ? -7.941 -11.586 -12.289 1 96.25 108 ALA A CA 1
ATOM 781 C C . ALA A 1 108 ? -6.574 -12.141 -12.672 1 96.25 108 ALA A C 1
ATOM 783 O O . ALA A 1 108 ? -6.484 -13.195 -13.312 1 96.25 108 ALA A O 1
ATOM 784 N N . ASN A 1 109 ? -5.566 -11.422 -12.383 1 95.5 109 ASN A N 1
ATOM 785 C CA . ASN A 1 109 ? -4.238 -11.992 -12.578 1 95.5 109 ASN A CA 1
ATOM 786 C C . ASN A 1 109 ? -3.91 -13.023 -11.5 1 95.5 109 ASN A C 1
ATOM 788 O O . ASN A 1 109 ? -4.594 -13.109 -10.484 1 95.5 109 ASN A O 1
ATOM 792 N N . ASP A 1 110 ? -2.928 -13.766 -11.703 1 94.62 110 ASP A N 1
ATOM 793 C CA . ASP A 1 110 ? -2.592 -14.922 -10.875 1 94.62 110 ASP A CA 1
ATOM 794 C C . ASP A 1 110 ? -2.199 -14.492 -9.461 1 94.62 110 ASP A C 1
ATOM 796 O O . ASP A 1 110 ? -2.568 -15.141 -8.484 1 94.62 110 ASP A O 1
ATOM 800 N N . ALA A 1 111 ? -1.475 -13.406 -9.305 1 96.12 111 ALA A N 1
ATOM 801 C CA . ALA A 1 111 ? -1.076 -12.945 -7.98 1 96.12 111 ALA A CA 1
ATOM 802 C C . ALA A 1 111 ? -2.293 -12.539 -7.152 1 96.12 111 ALA A C 1
ATOM 804 O O . ALA A 1 111 ? -2.387 -12.883 -5.969 1 96.12 111 ALA A O 1
ATOM 805 N N . ASN A 1 112 ? -3.215 -11.828 -7.777 1 97.62 112 ASN A N 1
ATOM 806 C CA . ASN A 1 112 ? -4.449 -11.438 -7.102 1 97.62 112 ASN A CA 1
ATOM 807 C C . ASN A 1 112 ? -5.266 -12.656 -6.688 1 97.62 112 ASN A C 1
ATOM 809 O O . ASN A 1 112 ? -5.777 -12.719 -5.57 1 97.62 112 ASN A O 1
ATOM 813 N N . ALA A 1 113 ? -5.359 -13.602 -7.594 1 97.44 113 ALA A N 1
ATOM 814 C CA . ALA A 1 113 ? -6.086 -14.828 -7.273 1 97.44 113 ALA A CA 1
ATOM 815 C C . ALA A 1 113 ? -5.422 -15.57 -6.117 1 97.44 113 ALA A C 1
ATOM 817 O O . ALA A 1 113 ? -6.105 -16.109 -5.242 1 97.44 113 ALA A O 1
ATOM 818 N N . PHE A 1 114 ? -4.137 -15.602 -6.145 1 97.56 114 PHE A N 1
ATOM 819 C CA . PHE A 1 114 ? -3.377 -16.234 -5.074 1 97.56 114 PHE A CA 1
ATOM 820 C C . PHE A 1 114 ? -3.729 -15.625 -3.725 1 97.56 114 PHE A C 1
ATOM 822 O O . PHE A 1 114 ? -4.105 -16.328 -2.791 1 97.56 114 PHE A O 1
ATOM 829 N N . VAL A 1 115 ? -3.623 -14.305 -3.635 1 98.56 115 VAL A N 1
ATOM 830 C CA . VAL A 1 115 ? -3.846 -13.625 -2.365 1 98.56 115 VAL A CA 1
ATOM 831 C C . VAL A 1 115 ? -5.305 -13.781 -1.943 1 98.56 115 VAL A C 1
ATOM 833 O O . VAL A 1 115 ? -5.598 -14.016 -0.769 1 98.56 115 VAL A O 1
ATOM 836 N N . LEU A 1 116 ? -6.199 -13.68 -2.885 1 98.19 116 LEU A N 1
ATOM 837 C CA . LEU A 1 116 ? -7.621 -13.828 -2.578 1 98.19 116 LEU A CA 1
ATOM 838 C C . LEU A 1 116 ? -7.918 -15.211 -2.01 1 98.19 116 LEU A C 1
ATOM 840 O O . LEU A 1 116 ? -8.648 -15.336 -1.026 1 98.19 116 LEU A O 1
ATOM 844 N N . SER A 1 117 ? -7.336 -16.219 -2.652 1 97.94 117 SER A N 1
ATOM 845 C CA . SER A 1 117 ? -7.5 -17.578 -2.164 1 97.94 117 SER A CA 1
ATOM 846 C C . SER A 1 117 ? -7.113 -17.703 -0.692 1 97.94 117 SER A C 1
ATOM 848 O O . SER A 1 117 ? -7.883 -18.219 0.119 1 97.94 117 SER A O 1
ATOM 850 N N . GLU A 1 118 ? -5.957 -17.188 -0.343 1 98.38 118 GLU A N 1
ATOM 851 C CA . GLU A 1 118 ? -5.422 -17.297 1.011 1 98.38 118 GLU A CA 1
ATOM 852 C C . GLU A 1 118 ? -6.219 -16.438 1.992 1 98.38 118 GLU A C 1
ATOM 854 O O . GLU A 1 118 ? -6.363 -16.797 3.162 1 98.38 118 GLU A O 1
ATOM 859 N N . ALA A 1 119 ? -6.758 -15.32 1.545 1 97.88 119 ALA A N 1
ATOM 860 C CA . ALA A 1 119 ? -7.539 -14.422 2.385 1 97.88 119 ALA A CA 1
ATOM 861 C C . ALA A 1 119 ? -8.922 -14.992 2.672 1 97.88 119 ALA A C 1
ATOM 863 O O . ALA A 1 119 ? -9.508 -14.727 3.725 1 97.88 119 ALA A O 1
ATOM 864 N N . MET A 1 120 ? -9.477 -15.75 1.772 1 97 120 MET A N 1
ATOM 865 C CA . MET A 1 120 ? -10.844 -16.234 1.887 1 97 120 MET A CA 1
ATOM 866 C C . MET A 1 120 ? -10.906 -17.469 2.781 1 97 120 MET A C 1
ATOM 868 O O . MET A 1 120 ? -11.727 -17.531 3.701 1 97 120 MET A O 1
ATOM 872 N N . ASP A 1 121 ? -10.07 -18.438 2.531 1 95.88 121 ASP A N 1
ATOM 873 C CA . ASP A 1 121 ? -10.148 -19.672 3.305 1 95.88 121 ASP A CA 1
ATOM 874 C C . ASP A 1 121 ? -8.773 -20.344 3.416 1 95.88 121 ASP A C 1
ATOM 876 O O . ASP A 1 121 ? -8.68 -21.562 3.555 1 95.88 121 ASP A O 1
ATOM 880 N N . GLY A 1 122 ? -7.75 -19.609 3.252 1 97.69 122 GLY A N 1
ATOM 881 C CA . GLY A 1 122 ? -6.395 -20.109 3.428 1 97.69 122 GLY A CA 1
ATOM 882 C C . GLY A 1 122 ? -5.73 -19.594 4.688 1 97.69 122 GLY A C 1
ATOM 883 O O . GLY A 1 122 ? -6.375 -19.453 5.727 1 97.69 122 GLY A O 1
ATOM 884 N N . ALA A 1 123 ? -4.402 -19.406 4.629 1 98.56 123 ALA A N 1
ATOM 885 C CA . ALA A 1 123 ? -3.576 -19.094 5.793 1 98.56 123 ALA A CA 1
ATOM 886 C C . ALA A 1 123 ? -3.912 -17.719 6.352 1 98.56 123 ALA A C 1
ATOM 888 O O . ALA A 1 123 ? -3.711 -17.453 7.539 1 98.56 123 ALA A O 1
ATOM 889 N N . ALA A 1 124 ? -4.445 -16.812 5.516 1 98.5 124 ALA A N 1
ATOM 890 C CA . ALA A 1 124 ? -4.672 -15.422 5.934 1 98.5 124 ALA A CA 1
ATOM 891 C C . ALA A 1 124 ? -6.156 -15.164 6.18 1 98.5 124 ALA A C 1
ATOM 893 O O . ALA A 1 124 ? -6.586 -14.008 6.258 1 98.5 124 ALA A O 1
ATOM 894 N N . ALA A 1 125 ? -6.941 -16.25 6.262 1 97.88 125 ALA A N 1
ATOM 895 C CA . ALA A 1 125 ? -8.383 -16.109 6.465 1 97.88 125 ALA A CA 1
ATOM 896 C C . ALA A 1 125 ? -8.68 -15.32 7.738 1 97.88 125 ALA A C 1
ATOM 898 O O . ALA A 1 125 ? -8.078 -15.57 8.781 1 97.88 125 ALA A O 1
ATOM 899 N N . GLY A 1 126 ? -9.602 -14.273 7.621 1 97.19 126 GLY A N 1
ATOM 900 C CA . GLY A 1 126 ? -10.023 -13.477 8.766 1 97.19 126 GLY A CA 1
ATOM 901 C C . GLY A 1 126 ? -9.234 -12.188 8.914 1 97.19 126 GLY A C 1
ATOM 902 O O . GLY A 1 126 ? -9.656 -11.281 9.633 1 97.19 126 GLY A O 1
ATOM 903 N N . ALA A 1 127 ? -8.109 -12.086 8.242 1 98.25 127 ALA A N 1
ATOM 904 C CA . ALA A 1 127 ? -7.297 -10.883 8.344 1 98.25 127 ALA A CA 1
ATOM 905 C C . ALA A 1 127 ? -7.91 -9.734 7.543 1 98.25 127 ALA A C 1
ATOM 907 O O . ALA A 1 127 ? -8.352 -9.93 6.406 1 98.25 127 ALA A O 1
ATOM 908 N N . PRO A 1 128 ? -7.988 -8.516 8.086 1 97.38 128 PRO A N 1
ATOM 909 C CA . PRO A 1 128 ? -8.578 -7.367 7.395 1 97.38 128 PRO A CA 1
ATOM 910 C C . PRO A 1 128 ? -7.77 -6.934 6.172 1 97.38 128 PRO A C 1
ATOM 912 O O . PRO A 1 128 ? -8.344 -6.566 5.145 1 97.38 128 PRO A O 1
ATOM 915 N N . LEU A 1 129 ? -6.492 -6.902 6.285 1 98.56 129 LEU A N 1
ATOM 916 C CA . LEU A 1 129 ? -5.605 -6.473 5.211 1 98.56 129 LEU A CA 1
ATOM 917 C C . LEU A 1 129 ? -4.496 -7.496 4.984 1 98.56 129 LEU A C 1
ATOM 919 O O . LEU A 1 129 ? -3.668 -7.73 5.867 1 98.56 129 LEU A O 1
ATOM 923 N N . VAL A 1 130 ? -4.48 -8.133 3.795 1 98.88 130 VAL A N 1
ATOM 924 C CA . VAL A 1 130 ? -3.549 -9.203 3.451 1 98.88 130 VAL A CA 1
ATOM 925 C C . VAL A 1 130 ? -2.662 -8.766 2.289 1 98.88 130 VAL A C 1
ATOM 927 O O . VAL A 1 130 ? -3.154 -8.242 1.288 1 98.88 130 VAL A O 1
ATOM 930 N N . PHE A 1 131 ? -1.412 -8.844 2.486 1 98.94 131 PHE A N 1
ATOM 931 C CA . PHE A 1 131 ? -0.441 -8.742 1.402 1 98.94 131 PHE A CA 1
ATOM 932 C C . PHE A 1 131 ? 0.113 -10.117 1.044 1 98.94 131 PHE A C 1
ATOM 934 O O . PHE A 1 131 ? 0.686 -10.805 1.895 1 98.94 131 PHE A O 1
ATOM 941 N N . GLY A 1 132 ? -0.135 -10.562 -0.168 1 98.75 132 GLY A N 1
ATOM 942 C CA . GLY A 1 132 ? 0.431 -11.82 -0.63 1 98.75 132 GLY A CA 1
ATOM 943 C C . GLY A 1 132 ? 1.641 -11.633 -1.526 1 98.75 132 GLY A C 1
ATOM 944 O O . GLY A 1 132 ? 1.663 -10.734 -2.369 1 98.75 132 GLY A O 1
ATOM 945 N N . ILE A 1 133 ? 2.615 -12.477 -1.287 1 98.69 133 ILE A N 1
ATOM 946 C CA . ILE A 1 133 ? 3.793 -12.414 -2.146 1 98.69 133 ILE A CA 1
ATOM 947 C C . ILE A 1 133 ? 4.074 -13.797 -2.736 1 98.69 133 ILE A C 1
ATOM 949 O O . ILE A 1 133 ? 3.83 -14.82 -2.088 1 98.69 133 ILE A O 1
ATOM 953 N N . ILE A 1 134 ? 4.445 -13.812 -3.939 1 97.38 134 ILE A N 1
ATOM 954 C CA . ILE A 1 134 ? 4.863 -15.023 -4.637 1 97.38 134 ILE A CA 1
ATOM 955 C C . ILE A 1 134 ? 6.348 -14.938 -4.98 1 97.38 134 ILE A C 1
ATOM 957 O O . ILE A 1 134 ? 6.77 -14.055 -5.734 1 97.38 134 ILE A O 1
ATOM 961 N N . LEU A 1 135 ? 7.195 -15.773 -4.387 1 97.88 135 LEU A N 1
ATOM 962 C CA . LEU A 1 135 ? 8.633 -15.828 -4.641 1 97.88 135 LEU A CA 1
ATOM 963 C C . LEU A 1 135 ? 8.977 -17.016 -5.531 1 97.88 135 LEU A C 1
ATOM 965 O O . LEU A 1 135 ? 8.875 -18.172 -5.098 1 97.88 135 LEU A O 1
ATOM 969 N N . GLY A 1 136 ? 9.297 -16.844 -6.688 1 95.75 136 GLY A N 1
ATOM 970 C CA . GLY A 1 136 ? 9.633 -17.875 -7.652 1 95.75 136 GLY A CA 1
ATOM 971 C C . GLY A 1 136 ? 10.531 -17.375 -8.766 1 95.75 136 GLY A C 1
ATOM 972 O O . GLY A 1 136 ? 11.578 -16.766 -8.508 1 95.75 136 GLY A O 1
ATOM 973 N N . THR A 1 137 ? 10.023 -17.625 -10.039 1 93.06 137 THR A N 1
ATOM 974 C CA . THR A 1 137 ? 10.766 -17.094 -11.18 1 93.06 137 THR A CA 1
ATOM 975 C C . THR A 1 137 ? 10.836 -15.57 -11.125 1 93.06 137 THR A C 1
ATOM 977 O O . THR A 1 137 ? 11.844 -14.969 -11.508 1 93.06 137 THR A O 1
ATOM 980 N N . GLY A 1 138 ? 9.844 -15.008 -10.688 1 94.69 138 GLY A N 1
ATOM 981 C CA . GLY A 1 138 ? 9.773 -13.594 -10.367 1 94.69 138 GLY A CA 1
ATOM 982 C C . GLY A 1 138 ? 9.312 -13.328 -8.945 1 94.69 138 GLY A C 1
ATOM 983 O O . GLY A 1 138 ? 9.312 -14.234 -8.109 1 94.69 138 GLY A O 1
ATOM 984 N N . VAL A 1 139 ? 9.117 -12.109 -8.656 1 97.31 139 VAL A N 1
ATOM 985 C CA . VAL A 1 139 ? 8.547 -11.672 -7.387 1 97.31 139 VAL A CA 1
ATOM 986 C C . VAL A 1 139 ? 7.242 -10.914 -7.637 1 97.31 139 VAL A C 1
ATOM 988 O O . VAL A 1 139 ? 7.254 -9.805 -8.172 1 97.31 139 VAL A O 1
ATOM 991 N N . GLY A 1 140 ? 6.094 -11.547 -7.332 1 96.44 140 GLY A N 1
ATOM 992 C CA . GLY A 1 140 ? 4.777 -10.961 -7.5 1 96.44 140 GLY A CA 1
ATOM 993 C C . GLY A 1 140 ? 4.082 -10.656 -6.184 1 96.44 140 GLY A C 1
ATOM 994 O O . GLY A 1 140 ? 4.574 -11.031 -5.117 1 96.44 140 GLY A O 1
ATOM 995 N N . GLY A 1 141 ? 2.994 -9.992 -6.297 1 97.38 141 GLY A N 1
ATOM 996 C CA . GLY A 1 141 ? 2.211 -9.719 -5.102 1 97.38 141 GLY A CA 1
ATOM 997 C C . GLY A 1 141 ? 0.816 -9.203 -5.402 1 97.38 141 GLY A C 1
ATOM 998 O O . GLY A 1 141 ? 0.463 -9.008 -6.566 1 97.38 141 GLY A O 1
ATOM 999 N N . GLY A 1 142 ? 0.026 -9.141 -4.414 1 98.31 142 GLY A N 1
ATOM 1000 C CA . GLY A 1 142 ? -1.33 -8.617 -4.441 1 98.31 142 GLY A CA 1
ATOM 1001 C C . GLY A 1 142 ? -1.828 -8.172 -3.08 1 98.31 142 GLY A C 1
ATOM 1002 O O . GLY A 1 142 ? -1.191 -8.445 -2.061 1 98.31 142 GLY A O 1
ATOM 1003 N N . ILE A 1 143 ? -2.871 -7.422 -3.127 1 98.81 143 ILE A N 1
ATOM 1004 C CA . ILE A 1 143 ? -3.443 -6.863 -1.906 1 98.81 143 ILE A CA 1
ATOM 1005 C C . ILE A 1 143 ? -4.93 -7.211 -1.826 1 98.81 143 ILE A C 1
ATOM 1007 O O . ILE A 1 143 ? -5.676 -6.996 -2.785 1 98.81 143 ILE A O 1
ATOM 1011 N N . VAL A 1 144 ? -5.336 -7.773 -0.757 1 98.38 144 VAL A N 1
ATOM 1012 C CA . VAL A 1 144 ? -6.746 -8.008 -0.465 1 98.38 144 VAL A CA 1
ATOM 1013 C C . VAL A 1 144 ? -7.133 -7.301 0.83 1 98.38 144 VAL A C 1
ATOM 1015 O O . VAL A 1 144 ? -6.508 -7.512 1.872 1 98.38 144 VAL A O 1
ATOM 1018 N N . ALA A 1 145 ? -8.062 -6.398 0.76 1 97.62 145 ALA A N 1
ATOM 1019 C CA . ALA A 1 145 ? -8.641 -5.703 1.908 1 97.62 145 ALA A CA 1
ATOM 1020 C C . ALA A 1 145 ? -10.094 -6.102 2.119 1 97.62 145 ALA A C 1
ATOM 1022 O O . ALA A 1 145 ? -10.922 -5.965 1.215 1 97.62 145 ALA A O 1
ATOM 1023 N N . ASP A 1 146 ? -10.438 -6.578 3.289 1 95.38 146 ASP A N 1
ATOM 1024 C CA . ASP A 1 146 ? -11.789 -7.008 3.637 1 95.38 146 ASP A CA 1
ATOM 1025 C C . ASP A 1 146 ? -12.352 -7.957 2.582 1 95.38 146 ASP A C 1
ATOM 1027 O O . ASP A 1 146 ? -13.445 -7.734 2.057 1 95.38 146 ASP A O 1
ATOM 1031 N N . ARG A 1 147 ? -11.562 -8.938 2.199 1 95.81 147 ARG A N 1
ATOM 1032 C CA . ARG A 1 147 ? -11.922 -10.062 1.343 1 95.81 147 ARG A CA 1
ATOM 1033 C C . ARG A 1 147 ? -12.188 -9.602 -0.086 1 95.81 147 ARG A C 1
ATOM 1035 O O . ARG A 1 147 ? -12.898 -10.273 -0.839 1 95.81 147 ARG A O 1
ATOM 1042 N N . ARG A 1 148 ? -11.672 -8.406 -0.411 1 96.56 148 ARG A N 1
ATOM 1043 C CA . ARG A 1 148 ? -11.781 -7.898 -1.774 1 96.56 148 ARG A CA 1
ATOM 1044 C C . ARG A 1 148 ? -10.414 -7.52 -2.332 1 96.56 148 ARG A C 1
ATOM 1046 O O . ARG A 1 148 ? -9.617 -6.883 -1.644 1 96.56 148 ARG A O 1
ATOM 1053 N N . ILE A 1 149 ? -10.164 -7.902 -3.584 1 97.12 149 ILE A N 1
ATOM 1054 C CA . ILE A 1 149 ? -8.93 -7.527 -4.258 1 97.12 149 ILE A CA 1
ATOM 1055 C C . ILE A 1 149 ? -8.859 -6.012 -4.414 1 97.12 149 ILE A C 1
ATOM 1057 O O . ILE A 1 149 ? -9.852 -5.371 -4.77 1 97.12 149 ILE A O 1
ATOM 1061 N N . LEU A 1 150 ? -7.785 -5.367 -4.043 1 97.06 150 LEU A N 1
ATOM 1062 C CA . LEU A 1 150 ? -7.449 -4.012 -4.473 1 97.06 150 LEU A CA 1
ATOM 1063 C C . LEU A 1 150 ? -6.676 -4.031 -5.785 1 97.06 150 LEU A C 1
ATOM 1065 O O . LEU A 1 150 ? -5.473 -4.297 -5.793 1 97.06 150 LEU A O 1
ATOM 1069 N N . PRO A 1 151 ? -7.293 -3.781 -6.859 1 94.44 151 PRO A N 1
ATOM 1070 C CA . PRO A 1 151 ? -6.613 -3.928 -8.148 1 94.44 151 PRO A CA 1
ATOM 1071 C C . PRO A 1 151 ? -5.656 -2.777 -8.445 1 94.44 151 PRO A C 1
ATOM 1073 O O . PRO A 1 151 ? -4.602 -2.986 -9.055 1 94.44 151 PRO A O 1
ATOM 1076 N N . GLY A 1 152 ? -6.047 -1.538 -7.957 1 95.94 152 GLY A N 1
ATOM 1077 C CA . GLY A 1 152 ? -5.297 -0.331 -8.266 1 95.94 152 GLY A CA 1
ATOM 1078 C C . GLY A 1 152 ? -5.781 0.369 -9.523 1 95.94 152 GLY A C 1
ATOM 1079 O O . GLY A 1 152 ? -6.469 -0.235 -10.352 1 95.94 152 GLY A O 1
ATOM 1080 N N . ALA A 1 153 ? -5.453 1.638 -9.648 1 96.69 153 ALA A N 1
ATOM 1081 C CA . ALA A 1 153 ? -5.891 2.482 -10.758 1 96.69 153 ALA A CA 1
ATOM 1082 C C . ALA A 1 153 ? -5.336 1.976 -12.086 1 96.69 153 ALA A C 1
ATOM 1084 O O . ALA A 1 153 ? -5.977 2.113 -13.133 1 96.69 153 ALA A O 1
ATOM 1085 N N . ASN A 1 154 ? -4.172 1.352 -12.07 1 95.81 154 ASN A N 1
ATOM 1086 C CA . ASN A 1 154 ? -3.459 0.92 -13.266 1 95.81 154 ASN A CA 1
ATOM 1087 C C . ASN A 1 154 ? -3.369 -0.601 -13.352 1 95.81 154 ASN A C 1
ATOM 1089 O O . ASN A 1 154 ? -2.609 -1.139 -14.156 1 95.81 154 ASN A O 1
ATOM 1093 N N . ALA A 1 155 ? -4.082 -1.304 -12.469 1 95.06 155 ALA A N 1
ATOM 1094 C CA . ALA A 1 155 ? -4.035 -2.76 -12.367 1 95.06 155 ALA A CA 1
ATOM 1095 C C . ALA A 1 155 ? -2.645 -3.234 -11.953 1 95.06 155 ALA A C 1
ATOM 1097 O O . ALA A 1 155 ? -2.17 -4.27 -12.43 1 95.06 155 ALA A O 1
ATOM 1098 N N . LEU A 1 156 ? -1.983 -2.438 -11.078 1 95.88 156 LEU A N 1
ATOM 1099 C CA . LEU A 1 156 ? -0.6 -2.721 -10.711 1 95.88 156 LEU A CA 1
ATOM 1100 C C . LEU A 1 156 ? -0.472 -2.967 -9.211 1 95.88 156 LEU A C 1
ATOM 1102 O O . LEU A 1 156 ? 0.62 -3.252 -8.719 1 95.88 156 LEU A O 1
ATOM 1106 N N . ALA A 1 157 ? -1.585 -2.863 -8.469 1 97.69 157 ALA A N 1
ATOM 1107 C CA . ALA A 1 157 ? -1.458 -2.988 -7.016 1 97.69 157 ALA A CA 1
ATOM 1108 C C . ALA A 1 157 ? -0.758 -4.289 -6.637 1 97.69 157 ALA A C 1
ATOM 1110 O O . ALA A 1 157 ? -1.129 -5.363 -7.117 1 97.69 157 ALA A O 1
ATOM 1111 N N . GLY A 1 158 ? 0.342 -4.137 -5.859 1 98.25 158 GLY A N 1
ATOM 1112 C CA . GLY A 1 158 ? 1.097 -5.297 -5.41 1 98.25 158 GLY A CA 1
ATOM 1113 C C . GLY A 1 158 ? 2.359 -5.535 -6.219 1 98.25 158 GLY A C 1
ATOM 1114 O O . GLY A 1 158 ? 3.145 -6.43 -5.898 1 98.25 158 GLY A O 1
ATOM 1115 N N . GLU A 1 159 ? 2.668 -4.734 -7.23 1 97.69 159 GLU A N 1
ATOM 1116 C CA . GLU A 1 159 ? 3.861 -4.93 -8.055 1 97.69 159 GLU A CA 1
ATOM 1117 C C . GLU A 1 159 ? 5.102 -4.363 -7.363 1 97.69 159 GLU A C 1
ATOM 1119 O O . GLU A 1 159 ? 5.867 -3.615 -7.973 1 97.69 159 GLU A O 1
ATOM 1124 N N . TRP A 1 160 ? 5.305 -4.816 -6.184 1 98.31 160 TRP A N 1
ATOM 1125 C CA . TRP A 1 160 ? 6.355 -4.328 -5.297 1 98.31 160 TRP A CA 1
ATOM 1126 C C . TRP A 1 160 ? 7.727 -4.812 -5.758 1 98.31 160 TRP A C 1
ATOM 1128 O O . TRP A 1 160 ? 8.75 -4.223 -5.402 1 98.31 160 TRP A O 1
ATOM 1138 N N . GLY A 1 161 ? 7.785 -5.891 -6.5 1 98.31 161 GLY A N 1
ATOM 1139 C CA . GLY A 1 161 ? 9.039 -6.48 -6.945 1 98.31 161 GLY A CA 1
ATOM 1140 C C . GLY A 1 161 ? 9.836 -5.566 -7.852 1 98.31 161 GLY A C 1
ATOM 1141 O O . GLY A 1 161 ? 11.039 -5.77 -8.039 1 98.31 161 GLY A O 1
ATOM 1142 N N . HIS A 1 162 ? 9.234 -4.559 -8.414 1 98 162 HIS A N 1
ATOM 1143 C CA . HIS A 1 162 ? 9.891 -3.699 -9.391 1 98 162 HIS A CA 1
ATOM 1144 C C . HIS A 1 162 ? 10.305 -2.367 -8.766 1 98 162 HIS A C 1
ATOM 1146 O O . HIS A 1 162 ? 10.734 -1.453 -9.477 1 98 162 HIS A O 1
ATOM 1152 N N . ASN A 1 163 ? 10.148 -2.242 -7.484 1 98.5 163 ASN A N 1
ATOM 1153 C CA . ASN A 1 163 ? 10.789 -1.177 -6.719 1 98.5 163 ASN A CA 1
ATOM 1154 C C . ASN A 1 163 ? 12.234 -1.516 -6.383 1 98.5 163 ASN A C 1
ATOM 1156 O O . ASN A 1 163 ? 12.617 -2.688 -6.375 1 98.5 163 ASN A O 1
ATOM 1160 N N . PRO A 1 164 ? 13.047 -0.487 -6.117 1 98.31 164 PRO A N 1
ATOM 1161 C CA . PRO A 1 164 ? 14.414 -0.805 -5.707 1 98.31 164 PRO A CA 1
ATOM 1162 C C . PRO A 1 164 ? 14.477 -1.511 -4.352 1 98.31 164 PRO A C 1
ATOM 1164 O O . PRO A 1 164 ? 13.656 -1.231 -3.471 1 98.31 164 PRO A O 1
ATOM 1167 N N . LEU A 1 165 ? 15.438 -2.432 -4.172 1 98.38 165 LEU A N 1
ATOM 1168 C CA . LEU A 1 165 ? 15.68 -3.031 -2.863 1 98.38 165 LEU A CA 1
ATOM 1169 C C . LEU A 1 165 ? 16.016 -1.963 -1.827 1 98.38 165 LEU A C 1
ATOM 1171 O O . LEU A 1 165 ? 16.984 -1.226 -1.983 1 98.38 165 LEU A O 1
ATOM 1175 N N . PRO A 1 166 ? 15.211 -1.851 -0.761 1 98.12 166 PRO A N 1
ATOM 1176 C CA . PRO A 1 166 ? 15.508 -0.854 0.27 1 98.12 166 PRO A CA 1
ATOM 1177 C C . PRO A 1 166 ? 16.766 -1.191 1.067 1 98.12 166 PRO A C 1
ATOM 1179 O O . PRO A 1 166 ? 17.062 -2.367 1.302 1 98.12 166 PRO A O 1
ATOM 1182 N N . TRP A 1 167 ? 17.562 -0.118 1.422 1 96.88 167 TRP A N 1
ATOM 1183 C CA . TRP A 1 167 ? 18.719 -0.217 2.311 1 96.88 167 TRP A CA 1
ATOM 1184 C C . TRP A 1 167 ? 19.734 -1.23 1.781 1 96.88 167 TRP A C 1
ATOM 1186 O O . TRP A 1 167 ? 20.203 -2.092 2.525 1 96.88 167 TRP A O 1
ATOM 1196 N N . ARG A 1 168 ? 19.875 -1.202 0.5 1 95.69 168 ARG A N 1
ATOM 1197 C CA . ARG A 1 168 ? 20.859 -2.096 -0.12 1 95.69 168 ARG A CA 1
ATOM 1198 C C . ARG A 1 168 ? 22.234 -1.899 0.486 1 95.69 168 ARG A C 1
ATOM 1200 O O . ARG A 1 168 ? 22.656 -0.769 0.758 1 95.69 168 ARG A O 1
ATOM 1207 N N . VAL A 1 169 ? 22.969 -2.967 0.675 1 94.94 169 VAL A N 1
ATOM 1208 C CA . VAL A 1 169 ? 24.328 -2.967 1.184 1 94.94 169 VAL A CA 1
ATOM 1209 C C . VAL A 1 169 ? 25.234 -3.787 0.258 1 94.94 169 VAL A C 1
ATOM 1211 O O . VAL A 1 169 ? 24.734 -4.477 -0.641 1 94.94 169 VAL A O 1
ATOM 1214 N N . THR A 1 170 ? 26.5 -3.699 0.487 1 96 170 THR A N 1
ATOM 1215 C CA . THR A 1 170 ? 27.469 -4.367 -0.369 1 96 170 THR A CA 1
ATOM 1216 C C . THR A 1 170 ? 27.266 -5.879 -0.346 1 96 170 THR A C 1
ATOM 1218 O O . THR A 1 170 ? 27.469 -6.555 -1.354 1 96 170 THR A O 1
ATOM 1221 N N . GLU A 1 171 ? 26.844 -6.391 0.762 1 96.31 171 GLU A N 1
ATOM 1222 C CA . GLU A 1 171 ? 26.672 -7.828 0.956 1 96.31 171 GLU A CA 1
ATOM 1223 C C . GLU A 1 171 ? 25.531 -8.375 0.1 1 96.31 171 GLU A C 1
ATOM 1225 O O . GLU A 1 171 ? 25.406 -9.586 -0.073 1 96.31 171 GLU A O 1
ATOM 1230 N N . ASP A 1 172 ? 24.719 -7.48 -0.482 1 97.69 172 ASP A N 1
ATOM 1231 C CA . ASP A 1 172 ? 23.609 -7.891 -1.346 1 97.69 172 ASP A CA 1
ATOM 1232 C C . ASP A 1 172 ? 24.109 -8.219 -2.752 1 97.69 172 ASP A C 1
ATOM 1234 O O . ASP A 1 172 ? 23.359 -8.758 -3.57 1 97.69 172 ASP A O 1
ATOM 1238 N N . GLY A 1 173 ? 25.438 -7.93 -3.033 1 96.88 173 GLY A N 1
ATOM 1239 C CA . GLY A 1 173 ? 25.938 -8.055 -4.391 1 96.88 173 GLY A CA 1
ATOM 1240 C C . GLY A 1 173 ? 25.625 -6.852 -5.262 1 96.88 173 GLY A C 1
ATOM 1241 O O . GLY A 1 173 ? 24.844 -5.977 -4.859 1 96.88 173 GLY A O 1
ATOM 1242 N N . PRO A 1 174 ? 26.203 -6.75 -6.457 1 96.06 174 PRO A N 1
ATOM 1243 C CA . PRO A 1 174 ? 25.953 -5.629 -7.359 1 96.06 174 PRO A CA 1
ATOM 1244 C C . PRO A 1 174 ? 24.516 -5.605 -7.883 1 96.06 174 PRO A C 1
ATOM 1246 O O . PRO A 1 174 ? 23.922 -6.664 -8.109 1 96.06 174 PRO A O 1
ATOM 1249 N N . PRO A 1 175 ? 24 -4.371 -8.023 1 96.31 175 PRO A N 1
ATOM 1250 C CA . PRO A 1 175 ? 22.672 -4.301 -8.664 1 96.31 175 PRO A CA 1
ATOM 1251 C C . PRO A 1 175 ? 22.672 -4.879 -10.078 1 96.31 175 PRO A C 1
ATOM 1253 O O . PRO A 1 175 ? 23.672 -4.73 -10.812 1 96.31 175 PRO A O 1
ATOM 1256 N N . VAL A 1 176 ? 21.672 -5.574 -10.422 1 96.88 176 VAL A N 1
ATOM 1257 C CA . VAL A 1 176 ? 21.547 -6.188 -11.742 1 96.88 176 VAL A CA 1
ATOM 1258 C C . VAL A 1 176 ? 20.344 -5.605 -12.484 1 96.88 176 VAL A C 1
ATOM 1260 O O . VAL A 1 176 ? 19.391 -5.133 -11.859 1 96.88 176 VAL A O 1
ATOM 1263 N N . PRO A 1 177 ? 20.391 -5.617 -13.844 1 97.25 177 PRO A N 1
ATOM 1264 C CA . PRO A 1 177 ? 19.266 -5.121 -14.625 1 97.25 177 PRO A CA 1
ATOM 1265 C C . PRO A 1 177 ? 18 -5.945 -14.406 1 97.25 177 PRO A C 1
ATOM 1267 O O . PRO A 1 177 ? 18.062 -7.168 -14.258 1 97.25 177 PRO A O 1
ATOM 1270 N N . CYS A 1 178 ? 16.938 -5.258 -14.398 1 97.06 178 CYS A N 1
ATOM 1271 C CA . CYS A 1 178 ? 15.617 -5.871 -14.297 1 97.06 178 CYS A CA 1
ATOM 1272 C C . CYS A 1 178 ? 14.875 -5.781 -15.633 1 97.06 178 CYS A C 1
ATOM 1274 O O . CYS A 1 178 ? 15.109 -4.863 -16.422 1 97.06 178 CYS A O 1
ATOM 1276 N N . GLY A 1 179 ? 13.977 -6.672 -15.922 1 93.19 179 GLY A N 1
ATOM 1277 C CA . GLY A 1 179 ? 13.18 -6.668 -17.141 1 93.19 179 GLY A CA 1
ATOM 1278 C C . GLY A 1 179 ? 12.297 -5.438 -17.266 1 93.19 179 GLY A C 1
ATOM 1279 O O . GLY A 1 179 ? 11.852 -5.105 -18.375 1 93.19 179 GLY A O 1
ATOM 1280 N N . CYS A 1 180 ? 12.078 -4.699 -16.219 1 93.94 180 CYS A N 1
ATOM 1281 C CA . CYS A 1 180 ? 11.219 -3.52 -16.25 1 93.94 180 CYS A CA 1
ATOM 1282 C C . CYS A 1 180 ? 11.984 -2.305 -16.766 1 93.94 180 CYS A C 1
ATOM 1284 O O . CYS A 1 180 ? 11.406 -1.229 -16.938 1 93.94 180 CYS A O 1
ATOM 1286 N N . GLY A 1 181 ? 13.25 -2.424 -16.953 1 94.5 181 GLY A N 1
ATOM 1287 C CA . GLY A 1 181 ? 14.062 -1.34 -17.484 1 94.5 181 GLY A CA 1
ATOM 1288 C C . GLY A 1 181 ? 14.883 -0.631 -16.438 1 94.5 181 GLY A C 1
ATOM 1289 O O . GLY A 1 181 ? 15.719 0.216 -16.75 1 94.5 181 GLY A O 1
ATOM 1290 N N . ARG A 1 182 ? 14.766 -1.014 -15.133 1 94.75 182 ARG A N 1
ATOM 1291 C CA . ARG A 1 182 ? 15.523 -0.421 -14.039 1 94.75 182 ARG A CA 1
ATOM 1292 C C . ARG A 1 182 ? 16.578 -1.394 -13.523 1 94.75 182 ARG A C 1
ATOM 1294 O O . ARG A 1 182 ? 16.703 -2.514 -14.023 1 94.75 182 ARG A O 1
ATOM 1301 N N . GLU A 1 183 ? 17.312 -0.9 -12.633 1 95.88 183 GLU A N 1
ATOM 1302 C CA . GLU A 1 183 ? 18.359 -1.712 -12.039 1 95.88 183 GLU A CA 1
ATOM 1303 C C . GLU A 1 183 ? 18.156 -1.881 -10.539 1 95.88 183 GLU A C 1
ATOM 1305 O O . GLU A 1 183 ? 17.75 -0.939 -9.852 1 95.88 183 GLU A O 1
ATOM 1310 N N . GLY A 1 184 ? 18.453 -3.059 -10.016 1 97.06 184 GLY A N 1
ATOM 1311 C CA . GLY A 1 184 ? 18.5 -3.289 -8.578 1 97.06 184 GLY A CA 1
ATOM 1312 C C . GLY A 1 184 ? 17.125 -3.436 -7.949 1 97.06 184 GLY A C 1
ATOM 1313 O O . GLY A 1 184 ? 16.953 -3.143 -6.762 1 97.06 184 GLY A O 1
ATOM 1314 N N . CYS A 1 185 ? 16.188 -3.838 -8.766 1 98.44 185 CYS A N 1
ATOM 1315 C CA . CYS A 1 185 ? 14.844 -4.055 -8.242 1 98.44 185 CYS A CA 1
ATOM 1316 C C . CYS A 1 185 ? 14.82 -5.211 -7.25 1 98.44 185 CYS A C 1
ATOM 1318 O O . CYS A 1 185 ? 15.641 -6.125 -7.34 1 98.44 185 CYS A O 1
ATOM 1320 N N . ILE A 1 186 ? 13.891 -5.223 -6.348 1 98.81 186 ILE A N 1
ATOM 1321 C CA . ILE A 1 186 ? 13.648 -6.262 -5.352 1 98.81 186 ILE A CA 1
ATOM 1322 C C . ILE A 1 186 ? 13.656 -7.633 -6.023 1 98.81 186 ILE A C 1
ATOM 1324 O O . ILE A 1 186 ? 14.297 -8.57 -5.535 1 98.81 186 ILE A O 1
ATOM 1328 N N . GLU A 1 187 ? 13 -7.793 -7.133 1 98.56 187 GLU A N 1
ATOM 1329 C CA . GLU A 1 187 ? 12.859 -9.055 -7.859 1 98.56 187 GLU A CA 1
ATOM 1330 C C . GLU A 1 187 ? 14.227 -9.625 -8.234 1 98.56 187 GLU A C 1
ATOM 1332 O O . GLU A 1 187 ? 14.43 -10.844 -8.172 1 98.56 187 GLU A O 1
ATOM 1337 N N . THR A 1 188 ? 15.164 -8.797 -8.586 1 98.31 188 THR A N 1
ATOM 1338 C CA . THR A 1 188 ? 16.438 -9.258 -9.125 1 98.31 188 THR A CA 1
ATOM 1339 C C . THR A 1 188 ? 17.25 -9.977 -8.062 1 98.31 188 THR A C 1
ATOM 1341 O O . THR A 1 188 ? 18.188 -10.719 -8.375 1 98.31 188 THR A O 1
ATOM 1344 N N . LEU A 1 189 ? 16.938 -9.781 -6.828 1 98.75 189 LEU A N 1
ATOM 1345 C CA . LEU A 1 189 ? 17.656 -10.461 -5.754 1 98.75 189 LEU A CA 1
ATOM 1346 C C . LEU A 1 189 ? 16.781 -11.555 -5.141 1 98.75 189 LEU A C 1
ATOM 1348 O O . LEU A 1 189 ? 17.297 -12.625 -4.789 1 98.75 189 LEU A O 1
ATOM 1352 N N . LEU A 1 190 ? 15.5 -11.336 -5.117 1 98.75 190 LEU A N 1
ATOM 1353 C CA . LEU A 1 190 ? 14.664 -12.188 -4.285 1 98.75 190 LEU A CA 1
ATOM 1354 C C . LEU A 1 190 ? 14.055 -13.32 -5.105 1 98.75 190 LEU A C 1
ATOM 1356 O O . LEU A 1 190 ? 13.461 -14.25 -4.547 1 98.75 190 LEU A O 1
ATOM 1360 N N . CYS A 1 191 ? 14.219 -13.297 -6.438 1 98.5 191 CYS A N 1
ATOM 1361 C CA . CYS A 1 191 ? 13.727 -14.398 -7.262 1 98.5 191 CYS A CA 1
ATOM 1362 C C . CYS A 1 191 ? 14.711 -15.562 -7.254 1 98.5 191 CYS A C 1
ATOM 1364 O O . CYS A 1 191 ? 15.781 -15.477 -6.641 1 98.5 191 CYS A O 1
ATOM 1366 N N . GLY A 1 192 ? 14.312 -16.703 -7.879 1 98.5 192 GLY A N 1
ATOM 1367 C CA . GLY A 1 192 ? 15.172 -17.875 -7.91 1 98.5 192 GLY A CA 1
ATOM 1368 C C . GLY A 1 192 ? 16.547 -17.594 -8.492 1 98.5 192 GLY A C 1
ATOM 1369 O O . GLY A 1 192 ? 17.562 -17.906 -7.871 1 98.5 192 GLY A O 1
ATOM 1370 N N . ALA A 1 193 ? 16.609 -16.984 -9.688 1 98.31 193 ALA A N 1
ATOM 1371 C CA . ALA A 1 193 ? 17.875 -16.625 -10.328 1 98.31 193 ALA A CA 1
ATOM 1372 C C . ALA A 1 193 ? 18.688 -15.695 -9.438 1 98.31 193 ALA A C 1
ATOM 1374 O O . ALA A 1 193 ? 19.922 -15.766 -9.43 1 98.31 193 ALA A O 1
ATOM 1375 N N . GLY A 1 194 ? 18.016 -14.836 -8.727 1 98.69 194 GLY A N 1
ATOM 1376 C CA . GLY A 1 194 ? 18.672 -13.938 -7.805 1 98.69 194 GLY A CA 1
ATOM 1377 C C . GLY A 1 194 ? 19.375 -14.656 -6.664 1 98.69 194 GLY A C 1
ATOM 1378 O O . GLY A 1 194 ? 20.516 -14.312 -6.312 1 98.69 194 GLY A O 1
ATOM 1379 N N . LEU A 1 195 ? 18.688 -15.609 -6.094 1 98.81 195 LEU A N 1
ATOM 1380 C CA . LEU A 1 195 ? 19.281 -16.406 -5.027 1 98.81 195 LEU A CA 1
ATOM 1381 C C . LEU A 1 195 ? 20.531 -17.125 -5.516 1 98.81 195 LEU A C 1
ATOM 1383 O O . LEU A 1 195 ? 21.547 -17.141 -4.824 1 98.81 195 LEU A O 1
ATOM 1387 N N . ALA A 1 196 ? 20.406 -17.719 -6.684 1 98.75 196 ALA A N 1
ATOM 1388 C CA . ALA A 1 196 ? 21.562 -18.391 -7.27 1 98.75 196 ALA A CA 1
ATOM 1389 C C . ALA A 1 196 ? 22.719 -17.422 -7.5 1 98.75 196 ALA A C 1
ATOM 1391 O O . ALA A 1 196 ? 23.859 -17.734 -7.184 1 98.75 196 ALA A O 1
ATOM 1392 N N . ARG A 1 197 ? 22.453 -16.234 -8.062 1 98.62 197 ARG A N 1
ATOM 1393 C CA . ARG A 1 197 ? 23.469 -15.211 -8.305 1 98.62 197 ARG A CA 1
ATOM 1394 C C . ARG A 1 197 ? 24.109 -14.75 -6.996 1 98.62 197 ARG A C 1
ATOM 1396 O O . ARG A 1 197 ? 25.312 -14.531 -6.934 1 98.62 197 ARG A O 1
ATOM 1403 N N . LEU A 1 198 ? 23.297 -14.586 -6 1 98.69 198 LEU A N 1
ATOM 1404 C CA . LEU A 1 198 ? 23.797 -14.188 -4.688 1 98.69 198 LEU A CA 1
ATOM 1405 C C . LEU A 1 198 ? 24.797 -15.211 -4.152 1 98.69 198 LEU A C 1
ATOM 1407 O O . LEU A 1 198 ? 25.859 -14.836 -3.658 1 98.69 198 LEU A O 1
ATOM 1411 N N . HIS A 1 199 ? 24.391 -16.484 -4.258 1 98.81 199 HIS A N 1
ATOM 1412 C CA . HIS A 1 199 ? 25.297 -17.531 -3.795 1 98.81 199 HIS A CA 1
ATOM 1413 C C . HIS A 1 199 ? 26.609 -17.516 -4.559 1 98.81 199 HIS A C 1
ATOM 1415 O O . HIS A 1 199 ? 27.688 -17.609 -3.955 1 98.81 199 HIS A O 1
ATOM 1421 N N . LEU A 1 200 ? 26.484 -17.391 -5.836 1 98.62 200 LEU A N 1
ATOM 1422 C CA . LEU A 1 200 ? 27.672 -17.328 -6.676 1 98.62 200 LEU A CA 1
ATOM 1423 C C . LEU A 1 200 ? 28.547 -16.141 -6.266 1 98.62 200 LEU A C 1
ATOM 1425 O O . LEU A 1 200 ? 29.766 -16.297 -6.137 1 98.62 200 LEU A O 1
ATOM 1429 N N . TRP A 1 201 ? 27.984 -15 -6.062 1 98 201 TRP A N 1
ATOM 1430 C CA . TRP A 1 201 ? 28.703 -13.789 -5.688 1 98 201 TRP A CA 1
ATOM 1431 C C . TRP A 1 201 ? 29.438 -13.977 -4.367 1 98 201 TRP A C 1
ATOM 1433 O O . TRP A 1 201 ? 30.578 -13.547 -4.215 1 98 201 TRP A O 1
ATOM 1443 N N . ARG A 1 202 ? 28.844 -14.672 -3.463 1 97.56 202 ARG A N 1
ATOM 1444 C CA . ARG A 1 202 ? 29.359 -14.797 -2.104 1 97.56 202 ARG A CA 1
ATOM 1445 C C . ARG A 1 202 ? 30.406 -15.906 -2.012 1 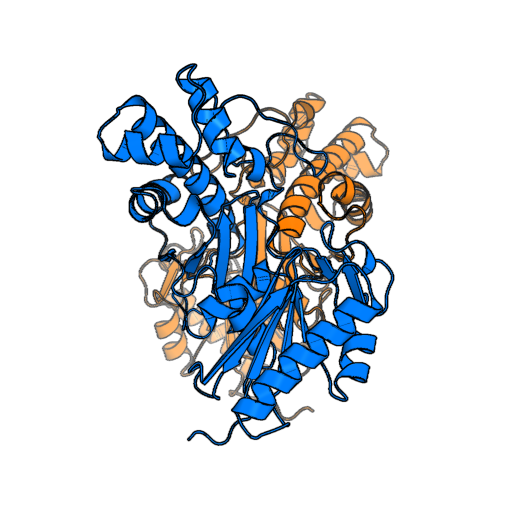97.56 202 ARG A C 1
ATOM 1447 O O . ARG A 1 202 ? 31.312 -15.844 -1.184 1 97.56 202 ARG A O 1
ATOM 1454 N N . THR A 1 203 ? 30.281 -16.969 -2.854 1 98.12 203 THR A N 1
ATOM 1455 C CA . THR A 1 203 ? 31.078 -18.172 -2.604 1 98.12 203 THR A CA 1
ATOM 1456 C C . THR A 1 203 ? 31.922 -18.516 -3.826 1 98.12 203 THR A C 1
ATOM 1458 O O . THR A 1 203 ? 32.844 -19.312 -3.729 1 98.12 203 THR A O 1
ATOM 1461 N N . GLY A 1 204 ? 31.453 -18.047 -5 1 98.06 204 GLY A N 1
ATOM 1462 C CA . GLY A 1 204 ? 32.094 -18.453 -6.242 1 98.06 204 GLY A CA 1
ATOM 1463 C C . GLY A 1 204 ? 31.547 -19.734 -6.824 1 98.06 204 GLY A C 1
ATOM 1464 O O . GLY A 1 204 ? 31.969 -20.172 -7.895 1 98.06 204 GLY A O 1
ATOM 1465 N N . GLU A 1 205 ? 30.531 -20.312 -6.223 1 98.25 205 GLU A N 1
ATOM 1466 C CA . GLU A 1 205 ? 29.969 -21.594 -6.66 1 98.25 205 GLU A CA 1
ATOM 1467 C C . GLU A 1 205 ? 28.609 -21.391 -7.34 1 98.25 205 GLU A C 1
ATOM 1469 O O . GLU A 1 205 ? 27.766 -20.625 -6.848 1 98.25 205 GLU A O 1
ATOM 1474 N N . THR A 1 206 ? 28.438 -22.047 -8.477 1 98.38 206 THR A N 1
ATOM 1475 C CA . THR A 1 206 ? 27.156 -22.016 -9.172 1 98.38 206 THR A CA 1
ATOM 1476 C C . THR A 1 206 ? 26.25 -23.141 -8.672 1 98.38 206 THR A C 1
ATOM 1478 O O . THR A 1 206 ? 26.531 -24.312 -8.875 1 98.38 206 THR A O 1
ATOM 1481 N N . LEU A 1 207 ? 25.188 -22.797 -7.98 1 98.56 207 LEU A N 1
ATOM 1482 C CA . LEU A 1 207 ? 24.188 -23.719 -7.492 1 98.56 207 LEU A CA 1
ATOM 1483 C C . LEU A 1 207 ? 22.781 -23.219 -7.809 1 98.56 207 LEU A C 1
ATOM 1485 O O . LEU A 1 207 ? 22.547 -22.016 -7.859 1 98.56 207 LEU A O 1
ATOM 1489 N N . THR A 1 208 ? 21.891 -24.156 -8.031 1 98.5 208 THR A N 1
ATOM 1490 C CA . THR A 1 208 ? 20.484 -23.828 -8.148 1 98.5 208 THR A CA 1
ATOM 1491 C C . THR A 1 208 ? 19.859 -23.594 -6.77 1 98.5 208 THR A C 1
ATOM 1493 O O . THR A 1 208 ? 20.422 -24.016 -5.754 1 98.5 208 THR A O 1
ATOM 1496 N N . PRO A 1 209 ? 18.703 -22.938 -6.734 1 98.5 209 PRO A N 1
ATOM 1497 C CA . PRO A 1 209 ? 18.047 -22.703 -5.445 1 98.5 209 PRO A CA 1
ATOM 1498 C C . PRO A 1 209 ? 17.781 -24 -4.672 1 98.5 209 PRO A C 1
ATOM 1500 O O . PRO A 1 209 ? 18.078 -24.078 -3.48 1 98.5 209 PRO A O 1
ATOM 1503 N N . PRO A 1 210 ? 17.281 -25.047 -5.348 1 98.31 210 PRO A N 1
ATOM 1504 C CA . PRO A 1 210 ? 17.094 -26.297 -4.609 1 98.31 210 PRO A CA 1
ATOM 1505 C C . PRO A 1 210 ? 18.391 -26.859 -4.047 1 98.31 210 PRO A C 1
ATOM 1507 O O . PRO A 1 210 ? 18.422 -27.391 -2.932 1 98.31 210 PRO A O 1
ATOM 1510 N N . GLU A 1 211 ? 19.438 -26.75 -4.754 1 98.69 211 GLU A N 1
ATOM 1511 C CA . GLU A 1 211 ? 20.734 -27.219 -4.273 1 98.69 211 GLU A CA 1
ATOM 1512 C C . GLU A 1 211 ? 21.203 -26.406 -3.072 1 98.69 211 GLU A C 1
ATOM 1514 O O . GLU A 1 211 ? 21.734 -26.953 -2.107 1 98.69 211 GLU A O 1
ATOM 1519 N N . ILE A 1 212 ? 21.078 -25.078 -3.129 1 98.81 212 ILE A N 1
ATOM 1520 C CA . ILE A 1 212 ? 21.453 -24.203 -2.021 1 98.81 212 ILE A CA 1
ATOM 1521 C C . ILE A 1 212 ? 20.656 -24.594 -0.773 1 98.81 212 ILE A C 1
ATOM 1523 O O . ILE A 1 212 ? 21.234 -24.734 0.312 1 98.81 212 ILE A O 1
ATOM 1527 N N . ALA A 1 213 ? 19.391 -24.797 -0.917 1 98.69 213 ALA A N 1
ATOM 1528 C CA . ALA A 1 213 ? 18.516 -25.172 0.194 1 98.69 213 ALA A CA 1
ATOM 1529 C C . ALA A 1 213 ? 18.953 -26.5 0.812 1 98.69 213 ALA A C 1
ATOM 1531 O O . ALA A 1 213 ? 19.047 -26.609 2.035 1 98.69 213 ALA A O 1
ATOM 1532 N N . ALA A 1 214 ? 19.188 -27.438 -0.064 1 98.5 214 ALA A N 1
ATOM 1533 C CA . ALA A 1 214 ? 19.594 -28.766 0.402 1 98.5 214 ALA A CA 1
ATOM 1534 C C . ALA A 1 214 ? 20.906 -28.688 1.184 1 98.5 214 ALA A C 1
ATOM 1536 O O . ALA A 1 214 ? 21.047 -29.328 2.236 1 98.5 214 ALA A O 1
ATOM 1537 N N . ARG A 1 215 ? 21.828 -27.969 0.711 1 98.44 215 ARG A N 1
ATOM 1538 C CA . ARG A 1 215 ? 23.109 -27.828 1.381 1 98.44 215 ARG A CA 1
ATOM 1539 C C . ARG A 1 215 ? 22.953 -27.109 2.715 1 98.44 215 ARG A C 1
ATOM 1541 O O . ARG A 1 215 ? 23.594 -27.469 3.703 1 98.44 215 ARG A O 1
ATOM 1548 N N . ALA A 1 216 ? 22.172 -26.094 2.709 1 98.44 216 ALA A N 1
ATOM 1549 C CA . ALA A 1 216 ? 21.938 -25.375 3.963 1 98.44 216 ALA A CA 1
ATOM 1550 C C . ALA A 1 216 ? 21.344 -26.312 5.012 1 98.44 216 ALA A C 1
ATOM 1552 O O . ALA A 1 216 ? 21.766 -26.297 6.176 1 98.44 216 ALA A O 1
ATOM 1553 N N . GLN A 1 217 ? 20.422 -27.125 4.609 1 97.81 217 GLN A N 1
ATOM 1554 C CA . GLN A 1 217 ? 19.766 -28.062 5.512 1 97.81 217 GLN A CA 1
ATOM 1555 C C . GLN A 1 217 ? 20.766 -29.078 6.055 1 97.81 217 GLN A C 1
ATOM 1557 O O . GLN A 1 217 ? 20.609 -29.562 7.184 1 97.81 217 GLN A O 1
ATOM 1562 N N . SER A 1 218 ? 21.719 -29.344 5.277 1 97.56 218 SER A N 1
ATOM 1563 C CA . SER A 1 218 ? 22.719 -30.312 5.68 1 97.56 218 SER A CA 1
ATOM 1564 C C . SER A 1 218 ? 23.812 -29.672 6.512 1 97.56 218 SER A C 1
ATOM 1566 O O . SER A 1 218 ? 24.797 -30.328 6.855 1 97.56 218 SER A O 1
ATOM 1568 N N . GLY A 1 219 ? 23.719 -28.359 6.711 1 97.38 219 GLY A N 1
ATOM 1569 C CA . GLY A 1 219 ? 24.625 -27.703 7.637 1 97.38 219 GLY A CA 1
ATOM 1570 C C . GLY A 1 219 ? 25.75 -26.953 6.941 1 97.38 219 GLY A C 1
ATOM 1571 O O . GLY A 1 219 ? 26.688 -26.5 7.59 1 97.38 219 GLY A O 1
ATOM 1572 N N . ASP A 1 220 ? 25.688 -26.859 5.629 1 98.06 220 ASP A N 1
ATOM 1573 C CA . ASP A 1 220 ? 26.703 -26.109 4.883 1 98.06 220 ASP A CA 1
ATOM 1574 C C . ASP A 1 220 ? 26.672 -24.625 5.227 1 98.06 220 ASP A C 1
ATOM 1576 O O . ASP A 1 220 ? 25.688 -23.953 4.945 1 98.06 220 ASP A O 1
ATOM 1580 N N . ALA A 1 221 ? 27.75 -24.125 5.738 1 98.25 221 ALA A N 1
ATOM 1581 C CA . ALA A 1 221 ? 27.781 -22.766 6.285 1 98.25 221 ALA A CA 1
ATOM 1582 C C . ALA A 1 221 ? 27.609 -21.719 5.188 1 98.25 221 ALA A C 1
ATOM 1584 O O . ALA A 1 221 ? 26.812 -20.797 5.324 1 98.25 221 ALA A O 1
ATOM 1585 N N . PRO A 1 222 ? 28.297 -21.922 4 1 98.31 222 PRO A N 1
ATOM 1586 C CA . PRO A 1 222 ? 28.109 -20.938 2.928 1 98.31 222 PRO A CA 1
ATOM 1587 C C . PRO A 1 222 ? 26.672 -20.891 2.42 1 98.31 222 PRO A C 1
ATOM 1589 O O . PRO A 1 222 ? 26.141 -19.812 2.16 1 98.31 222 PRO A O 1
ATOM 1592 N N . ALA A 1 223 ? 26.031 -22.016 2.307 1 98.62 223 ALA A N 1
ATOM 1593 C CA . ALA A 1 223 ? 24.656 -22.062 1.855 1 98.62 223 ALA A CA 1
ATOM 1594 C C . ALA A 1 223 ? 23.719 -21.422 2.873 1 98.62 223 ALA A C 1
ATOM 1596 O O . ALA A 1 223 ? 22.812 -20.672 2.502 1 98.62 223 ALA A O 1
ATOM 1597 N N . ARG A 1 224 ? 23.984 -21.703 4.141 1 98.5 224 ARG A N 1
ATOM 1598 C CA . ARG A 1 224 ? 23.188 -21.078 5.191 1 98.5 224 ARG A CA 1
ATOM 1599 C C . ARG A 1 224 ? 23.344 -19.562 5.168 1 98.5 224 ARG A C 1
ATOM 1601 O O . ARG A 1 224 ? 22.359 -18.828 5.328 1 98.5 224 ARG A O 1
ATOM 1608 N N . ALA A 1 225 ? 24.547 -19.156 4.973 1 98.5 225 ALA A N 1
ATOM 1609 C CA . ALA A 1 225 ? 24.812 -17.719 4.922 1 98.5 225 ALA A CA 1
ATOM 1610 C C . ALA A 1 225 ? 24.094 -17.078 3.748 1 98.5 225 ALA A C 1
ATOM 1612 O O . ALA A 1 225 ? 23.594 -15.945 3.861 1 98.5 225 ALA A O 1
ATOM 1613 N N . THR A 1 226 ? 24.047 -17.75 2.627 1 98.69 226 THR A N 1
ATOM 1614 C CA . THR A 1 226 ? 23.328 -17.25 1.464 1 98.69 226 THR A CA 1
ATOM 1615 C C . THR A 1 226 ? 21.844 -17.094 1.778 1 98.69 226 THR A C 1
ATOM 1617 O O . THR A 1 226 ? 21.25 -16.047 1.487 1 98.69 226 THR A O 1
ATOM 1620 N N . LEU A 1 227 ? 21.266 -18.094 2.414 1 98.75 227 LEU A N 1
ATOM 1621 C CA . LEU A 1 227 ? 19.844 -18.031 2.771 1 98.75 227 LEU A CA 1
ATOM 1622 C C . LEU A 1 227 ? 19.578 -16.922 3.779 1 98.75 227 LEU A C 1
ATOM 1624 O O . LEU A 1 227 ? 18.562 -16.234 3.701 1 98.75 227 LEU A O 1
ATOM 1628 N N . ASP A 1 228 ? 20.5 -16.734 4.66 1 98.44 228 ASP A N 1
ATOM 1629 C CA . ASP A 1 228 ? 20.375 -15.664 5.652 1 98.44 228 ASP A CA 1
ATOM 1630 C C . ASP A 1 228 ? 20.375 -14.289 4.984 1 98.44 228 ASP A C 1
ATOM 1632 O O . ASP A 1 228 ? 19.578 -13.414 5.359 1 98.44 228 ASP A O 1
ATOM 1636 N N . ARG A 1 229 ? 21.25 -14.148 4.039 1 98.5 229 ARG A N 1
ATOM 1637 C CA . ARG A 1 229 ? 21.328 -12.883 3.322 1 98.5 229 ARG A CA 1
ATOM 1638 C C . ARG A 1 229 ? 20.062 -12.625 2.512 1 98.5 229 ARG A C 1
ATOM 1640 O O . ARG A 1 229 ? 19.562 -11.5 2.465 1 98.5 229 ARG A O 1
ATOM 1647 N N . HIS A 1 230 ? 19.594 -13.664 1.906 1 98.81 230 HIS A N 1
ATOM 1648 C CA . HIS A 1 230 ? 18.344 -13.578 1.161 1 98.81 230 HIS A CA 1
ATOM 1649 C C . HIS A 1 230 ? 17.188 -13.195 2.074 1 98.81 230 HIS A C 1
ATOM 1651 O O . HIS A 1 230 ? 16.375 -12.32 1.736 1 98.81 230 HIS A O 1
ATOM 1657 N N . ALA A 1 231 ? 17.125 -13.773 3.217 1 98.75 231 ALA A N 1
ATOM 1658 C CA . ALA A 1 231 ? 16.078 -13.477 4.199 1 98.75 231 ALA A CA 1
ATOM 1659 C C . ALA A 1 231 ? 16.203 -12.047 4.707 1 98.75 231 ALA A C 1
ATOM 1661 O O . ALA A 1 231 ? 15.188 -11.375 4.945 1 98.75 231 ALA A O 1
ATOM 1662 N N . ASP A 1 232 ? 17.391 -11.633 4.883 1 98.75 232 ASP A N 1
ATOM 1663 C CA . ASP A 1 232 ? 17.609 -10.25 5.309 1 98.75 232 ASP A CA 1
ATOM 1664 C C . ASP A 1 232 ? 17.094 -9.266 4.266 1 98.75 232 ASP A C 1
ATOM 1666 O O . ASP A 1 232 ? 16.438 -8.273 4.609 1 98.75 232 ASP A O 1
ATOM 1670 N N . ALA A 1 233 ? 17.406 -9.547 3.02 1 98.81 233 ALA A N 1
ATOM 1671 C CA . ALA A 1 233 ? 16.906 -8.703 1.933 1 98.81 233 ALA A CA 1
ATOM 1672 C C . ALA A 1 233 ? 15.391 -8.688 1.896 1 98.81 233 ALA A C 1
ATOM 1674 O O . ALA A 1 233 ? 14.773 -7.637 1.702 1 98.81 233 ALA A O 1
ATOM 1675 N N . LEU A 1 234 ? 14.805 -9.836 2.068 1 98.88 234 LEU A N 1
ATOM 1676 C CA . LEU A 1 234 ? 13.352 -9.922 2.098 1 98.88 234 LEU A CA 1
ATOM 1677 C C . LEU A 1 234 ? 12.781 -9.141 3.277 1 98.88 234 LEU A C 1
ATOM 1679 O O . LEU A 1 234 ? 11.773 -8.445 3.139 1 98.88 234 LEU A O 1
ATOM 1683 N N . ALA A 1 235 ? 13.43 -9.219 4.398 1 98.88 235 ALA A N 1
ATOM 1684 C CA . ALA A 1 235 ? 13.008 -8.469 5.582 1 98.88 235 ALA A CA 1
ATOM 1685 C C . ALA A 1 235 ? 13.023 -6.965 5.312 1 98.88 235 ALA A C 1
ATOM 1687 O O . ALA A 1 235 ? 12.086 -6.254 5.684 1 98.88 235 ALA A O 1
ATOM 1688 N N . ARG A 1 236 ? 14.07 -6.504 4.699 1 98.69 236 ARG A N 1
ATOM 1689 C CA . ARG A 1 236 ? 14.172 -5.09 4.359 1 98.69 236 ARG A CA 1
ATOM 1690 C C . ARG A 1 236 ? 13.062 -4.676 3.395 1 98.69 236 ARG A C 1
ATOM 1692 O O . ARG A 1 236 ? 12.414 -3.648 3.592 1 98.69 236 ARG A O 1
ATOM 1699 N N . ALA A 1 237 ? 12.859 -5.488 2.387 1 98.88 237 ALA A N 1
ATOM 1700 C CA . ALA A 1 237 ? 11.812 -5.207 1.404 1 98.88 237 ALA A CA 1
ATOM 1701 C C . ALA A 1 237 ? 10.438 -5.152 2.064 1 98.88 237 ALA A C 1
ATOM 1703 O O . ALA A 1 237 ? 9.648 -4.242 1.802 1 98.88 237 ALA A O 1
ATOM 1704 N N . LEU A 1 238 ? 10.156 -6.074 2.924 1 98.88 238 LEU A N 1
ATOM 1705 C CA . LEU A 1 238 ? 8.859 -6.152 3.58 1 98.88 238 LEU A CA 1
ATOM 1706 C C . LEU A 1 238 ? 8.719 -5.07 4.645 1 98.88 238 LEU A C 1
ATOM 1708 O O . LEU A 1 238 ? 7.613 -4.598 4.918 1 98.88 238 LEU A O 1
ATOM 1712 N N . ALA A 1 239 ? 9.812 -4.656 5.266 1 98.69 239 ALA A N 1
ATOM 1713 C CA . ALA A 1 239 ? 9.758 -3.533 6.195 1 98.69 239 ALA A CA 1
ATOM 1714 C C . ALA A 1 239 ? 9.219 -2.279 5.512 1 98.69 239 ALA A C 1
ATOM 1716 O O . ALA A 1 239 ? 8.406 -1.551 6.09 1 98.69 239 ALA A O 1
ATOM 1717 N N . ALA A 1 240 ? 9.648 -2.039 4.301 1 98.75 240 ALA A N 1
ATOM 1718 C CA . ALA A 1 240 ? 9.141 -0.901 3.539 1 98.75 240 ALA A CA 1
ATOM 1719 C C . ALA A 1 240 ? 7.648 -1.053 3.258 1 98.75 240 ALA A C 1
ATOM 1721 O O . ALA A 1 240 ? 6.906 -0.067 3.258 1 98.75 240 ALA A O 1
ATOM 1722 N N . VAL A 1 241 ? 7.184 -2.287 3.012 1 98.88 241 VAL A N 1
ATOM 1723 C CA . VAL A 1 241 ? 5.77 -2.576 2.803 1 98.88 241 VAL A CA 1
ATOM 1724 C C . VAL A 1 241 ? 4.996 -2.334 4.098 1 98.88 241 VAL A C 1
ATOM 1726 O O . VAL A 1 241 ? 3.908 -1.755 4.078 1 98.88 241 VAL A O 1
ATOM 1729 N N . VAL A 1 242 ? 5.562 -2.748 5.234 1 98.62 242 VAL A N 1
ATOM 1730 C CA . VAL A 1 242 ? 4.938 -2.525 6.535 1 98.62 242 VAL A CA 1
ATOM 1731 C C . VAL A 1 242 ? 4.789 -1.027 6.785 1 98.62 242 VAL A C 1
ATOM 1733 O O . VAL A 1 242 ? 3.736 -0.568 7.234 1 98.62 242 VAL A O 1
ATOM 1736 N N . ASN A 1 243 ? 5.773 -0.234 6.434 1 98.44 243 ASN A N 1
ATOM 1737 C CA . ASN A 1 243 ? 5.727 1.209 6.641 1 98.44 243 ASN A CA 1
ATOM 1738 C C . ASN A 1 243 ? 4.645 1.864 5.789 1 98.44 243 ASN A C 1
ATOM 1740 O O . ASN A 1 243 ? 4 2.822 6.227 1 98.44 243 ASN A O 1
ATOM 1744 N N . LEU A 1 244 ? 4.41 1.373 4.668 1 98.69 244 LEU A N 1
ATOM 1745 C CA . LEU A 1 244 ? 3.479 2.008 3.742 1 98.69 244 LEU A CA 1
ATOM 1746 C C . LEU A 1 244 ? 2.084 1.405 3.877 1 98.69 244 LEU A C 1
ATOM 1748 O O . LEU A 1 244 ? 1.112 2.127 4.113 1 98.69 244 LEU A O 1
ATOM 1752 N N . LEU A 1 245 ? 1.97 0.099 3.779 1 98.81 245 LEU A N 1
ATOM 1753 C CA . LEU A 1 245 ? 0.694 -0.6 3.672 1 98.81 245 LEU A CA 1
ATOM 1754 C C . LEU A 1 245 ? 0.258 -1.146 5.027 1 98.81 245 LEU A C 1
ATOM 1756 O O . LEU A 1 245 ? -0.939 -1.217 5.316 1 98.81 245 LEU A O 1
ATOM 1760 N N . ASP A 1 246 ? 1.193 -1.647 5.816 1 98.56 246 ASP A N 1
ATOM 1761 C CA . ASP A 1 246 ? 0.997 -2.123 7.184 1 98.56 246 ASP A CA 1
ATOM 1762 C C . ASP A 1 246 ? -0.038 -3.246 7.23 1 98.56 246 ASP A C 1
ATOM 1764 O O . ASP A 1 246 ? -1.011 -3.17 7.984 1 98.56 246 ASP A O 1
ATOM 1768 N N . PRO A 1 247 ? 0.23 -4.305 6.477 1 98.81 247 PRO A N 1
ATOM 1769 C CA . PRO A 1 247 ? -0.746 -5.398 6.418 1 98.81 247 PRO A CA 1
ATOM 1770 C C . PRO A 1 247 ? -0.819 -6.195 7.719 1 98.81 247 PRO A C 1
ATOM 1772 O O . PRO A 1 247 ? 0.151 -6.234 8.477 1 98.81 247 PRO A O 1
ATOM 1775 N N . ASP A 1 248 ? -1.963 -6.863 7.969 1 98.75 248 ASP A N 1
ATOM 1776 C CA . ASP A 1 248 ? -2.119 -7.785 9.094 1 98.75 248 ASP A CA 1
ATOM 1777 C C . ASP A 1 248 ? -1.342 -9.078 8.852 1 98.75 248 ASP A C 1
ATOM 1779 O O . ASP A 1 248 ? -0.784 -9.656 9.789 1 98.75 248 ASP A O 1
ATOM 1783 N N . VAL A 1 249 ? -1.354 -9.484 7.629 1 98.88 249 VAL A N 1
ATOM 1784 C CA . VAL A 1 249 ? -0.704 -10.742 7.258 1 98.88 249 VAL A CA 1
ATOM 1785 C C . VAL A 1 249 ? 0.07 -10.562 5.957 1 98.88 249 VAL A C 1
ATOM 1787 O O . VAL A 1 249 ? -0.423 -9.93 5.016 1 98.88 249 VAL A O 1
ATOM 1790 N N . VAL A 1 250 ? 1.261 -11.016 5.941 1 98.94 250 VAL A N 1
ATOM 1791 C CA . VAL A 1 250 ? 1.981 -11.328 4.711 1 98.94 250 VAL A CA 1
ATOM 1792 C C . VAL A 1 250 ? 1.958 -12.836 4.473 1 98.94 250 VAL A C 1
ATOM 1794 O O . VAL A 1 250 ? 2.506 -13.609 5.262 1 98.94 250 VAL A O 1
ATOM 1797 N N . VAL A 1 251 ? 1.289 -13.273 3.424 1 98.88 251 VAL A N 1
ATOM 1798 C CA . VAL A 1 251 ? 1.23 -14.695 3.094 1 98.88 251 VAL A CA 1
ATOM 1799 C C . VAL A 1 251 ? 2.145 -14.984 1.906 1 98.88 251 VAL A C 1
ATOM 1801 O O . VAL A 1 251 ? 2.199 -14.211 0.95 1 98.88 251 VAL A O 1
ATOM 1804 N N . VAL A 1 252 ? 2.912 -16.062 1.967 1 98.75 252 VAL A N 1
ATOM 1805 C CA . VAL A 1 252 ? 3.99 -16.312 1.017 1 98.75 252 VAL A CA 1
ATOM 1806 C C . VAL A 1 252 ? 3.68 -17.562 0.197 1 98.75 252 VAL A C 1
ATOM 1808 O O . VAL A 1 252 ? 3.344 -18.609 0.754 1 98.75 252 VAL A O 1
ATOM 1811 N N . GLY A 1 253 ? 3.736 -17.406 -1.099 1 97.81 253 GLY A N 1
ATOM 1812 C CA . GLY A 1 253 ? 3.695 -18.516 -2.029 1 97.81 253 GLY A CA 1
ATOM 1813 C C . GLY A 1 253 ? 4.875 -18.547 -2.98 1 97.81 253 GLY A C 1
ATOM 1814 O O . GLY A 1 253 ? 5.84 -17.797 -2.805 1 97.81 253 GLY A O 1
ATOM 1815 N N . GLY A 1 254 ? 4.82 -19.531 -3.947 1 95.94 254 GLY A N 1
ATOM 1816 C CA . GLY A 1 254 ? 5.902 -19.688 -4.906 1 95.94 254 GLY A CA 1
ATOM 1817 C C . GLY A 1 254 ? 6.945 -20.703 -4.469 1 95.94 254 GLY A C 1
ATOM 1818 O O . GLY A 1 254 ? 6.953 -21.125 -3.312 1 95.94 254 GLY A O 1
ATOM 1819 N N . GLY A 1 255 ? 7.773 -21.047 -5.371 1 94.94 255 GLY A N 1
ATOM 1820 C CA . GLY A 1 255 ? 8.742 -22.109 -5.141 1 94.94 255 GLY A CA 1
ATOM 1821 C C . GLY A 1 255 ? 9.711 -21.797 -4.012 1 94.94 255 GLY A C 1
ATOM 1822 O O . GLY A 1 255 ? 10.148 -22.703 -3.299 1 94.94 255 GLY A O 1
ATOM 1823 N N . LEU A 1 256 ? 10.055 -20.562 -3.781 1 97.56 256 LEU A N 1
ATOM 1824 C CA . LEU A 1 256 ? 11.039 -20.188 -2.775 1 97.56 256 LEU A CA 1
ATOM 1825 C C . LEU A 1 256 ? 10.391 -20.062 -1.398 1 97.56 256 LEU A C 1
ATOM 1827 O O . LEU A 1 256 ? 11.078 -19.828 -0.404 1 97.56 256 LEU A O 1
ATOM 1831 N N . SER A 1 257 ? 9.07 -20.203 -1.325 1 97.12 257 SER A N 1
ATOM 1832 C CA . SER A 1 257 ? 8.375 -20.141 -0.044 1 97.12 257 SER A CA 1
ATOM 1833 C C . SER A 1 257 ? 8.789 -21.281 0.872 1 97.12 257 SER A C 1
ATOM 1835 O O . SER A 1 257 ? 8.531 -21.25 2.076 1 97.12 257 SER A O 1
ATOM 1837 N N . GLU A 1 258 ? 9.484 -22.25 0.313 1 95.5 258 GLU A N 1
ATOM 1838 C CA . GLU A 1 258 ? 9.828 -23.438 1.077 1 95.5 258 GLU A CA 1
ATOM 1839 C C . GLU A 1 258 ? 11.273 -23.391 1.559 1 95.5 258 GLU A C 1
ATOM 1841 O O . GLU A 1 258 ? 11.797 -24.375 2.08 1 95.5 258 GLU A O 1
ATOM 1846 N N . LEU A 1 259 ? 11.898 -22.328 1.349 1 98.06 259 LEU A N 1
ATOM 1847 C CA . LEU A 1 259 ? 13.289 -22.219 1.787 1 98.06 259 LEU A CA 1
ATOM 1848 C C . LEU A 1 259 ? 13.406 -22.469 3.287 1 98.06 259 LEU A C 1
ATOM 1850 O O . LEU A 1 259 ? 12.617 -21.938 4.07 1 98.06 259 LEU A O 1
ATOM 1854 N N . PRO A 1 260 ? 14.414 -23.25 3.682 1 97.75 260 PRO A N 1
ATOM 1855 C CA . PRO A 1 260 ? 14.555 -23.578 5.102 1 97.75 260 PRO A CA 1
ATOM 1856 C C . PRO A 1 260 ? 14.789 -22.344 5.969 1 97.75 260 PRO A C 1
ATOM 1858 O O . PRO A 1 260 ? 15.633 -21.5 5.641 1 97.75 260 PRO A O 1
ATOM 1861 N N . GLY A 1 261 ? 13.977 -22.219 7.039 1 97.75 261 GLY A N 1
ATOM 1862 C CA . GLY A 1 261 ? 14.18 -21.188 8.047 1 97.75 261 GLY A CA 1
ATOM 1863 C C . GLY A 1 261 ? 13.594 -19.844 7.66 1 97.75 261 GLY A C 1
ATOM 1864 O O . GLY A 1 261 ? 13.703 -18.875 8.414 1 97.75 261 GLY A O 1
ATOM 1865 N N . LEU A 1 262 ? 13 -19.781 6.559 1 98.56 262 LEU A N 1
ATOM 1866 C CA . LEU A 1 262 ? 12.516 -18.531 6 1 98.56 262 LEU A CA 1
ATOM 1867 C C . LEU A 1 262 ? 11.562 -17.844 6.969 1 98.56 262 LEU A C 1
ATOM 1869 O O . LEU A 1 262 ? 11.68 -16.641 7.219 1 98.56 262 LEU A O 1
ATOM 1873 N N . TYR A 1 263 ? 10.633 -18.547 7.574 1 98.62 263 TYR A N 1
ATOM 1874 C CA . TYR A 1 263 ? 9.508 -18 8.328 1 98.62 263 TYR A CA 1
ATOM 1875 C C . TYR A 1 263 ? 9.945 -17.578 9.727 1 98.62 263 TYR A C 1
ATOM 1877 O O . TYR A 1 263 ? 9.242 -16.828 10.398 1 98.62 263 TYR A O 1
ATOM 1885 N N . GLU A 1 264 ? 11.062 -18.078 10.195 1 98.31 264 GLU A N 1
ATOM 1886 C CA . GLU A 1 264 ? 11.672 -17.594 11.43 1 98.31 264 GLU A CA 1
ATOM 1887 C C . GLU A 1 264 ? 12.602 -16.406 11.156 1 98.31 264 GLU A C 1
ATOM 1889 O O . GLU A 1 264 ? 12.609 -15.43 11.906 1 98.31 264 GLU A O 1
ATOM 1894 N N . ALA A 1 265 ? 13.336 -16.516 10.094 1 98.69 265 ALA A N 1
ATOM 1895 C CA . ALA A 1 265 ? 14.422 -15.57 9.82 1 98.69 265 ALA A CA 1
ATOM 1896 C C . ALA A 1 265 ? 13.883 -14.188 9.484 1 98.69 265 ALA A C 1
ATOM 1898 O O . ALA A 1 265 ? 14.438 -13.172 9.922 1 98.69 265 ALA A O 1
ATOM 1899 N N . VAL A 1 266 ? 12.836 -14.078 8.695 1 98.75 266 VAL A N 1
ATOM 1900 C CA . VAL A 1 266 ? 12.367 -12.797 8.18 1 98.75 266 VAL A CA 1
ATOM 1901 C C . VAL A 1 266 ? 11.766 -11.969 9.32 1 98.75 266 VAL A C 1
ATOM 1903 O O . VAL A 1 266 ? 12.195 -10.844 9.562 1 98.75 266 VAL A O 1
ATOM 1906 N N . PRO A 1 267 ? 10.789 -12.562 10.109 1 98.44 267 PRO A N 1
ATOM 1907 C CA . PRO A 1 267 ? 10.234 -11.766 11.203 1 98.44 267 PRO A CA 1
ATOM 1908 C C . PRO A 1 267 ? 11.281 -11.391 12.25 1 98.44 267 PRO A C 1
ATOM 1910 O O . PRO A 1 267 ? 11.164 -10.359 12.906 1 98.44 267 PRO A O 1
ATOM 1913 N N . ALA A 1 268 ? 12.273 -12.172 12.352 1 98.31 268 ALA A N 1
ATOM 1914 C CA . ALA A 1 268 ? 13.328 -11.891 13.328 1 98.31 268 ALA A CA 1
ATOM 1915 C C . ALA A 1 268 ? 14.133 -10.656 12.922 1 98.31 268 ALA A C 1
ATOM 1917 O O . ALA A 1 268 ? 14.859 -10.086 13.742 1 98.31 268 ALA A O 1
ATOM 1918 N N . ARG A 1 269 ? 14 -10.219 11.656 1 98.12 269 ARG A N 1
ATOM 1919 C CA . ARG A 1 269 ? 14.906 -9.203 11.148 1 98.12 269 ARG A CA 1
ATOM 1920 C C . ARG A 1 269 ? 14.148 -7.941 10.742 1 98.12 269 ARG A C 1
ATOM 1922 O O . ARG A 1 269 ? 14.719 -6.852 10.695 1 98.12 269 ARG A O 1
ATOM 1929 N N . TRP A 1 270 ? 12.836 -8.078 10.297 1 97.69 270 TRP A N 1
ATOM 1930 C CA . TRP A 1 270 ? 12.18 -6.969 9.617 1 97.69 270 TRP A CA 1
ATOM 1931 C C . TRP A 1 270 ? 11.922 -5.812 10.578 1 97.69 270 TRP A C 1
ATOM 1933 O O . TRP A 1 270 ? 11.859 -4.652 10.164 1 97.69 270 TRP A O 1
ATOM 1943 N N . GLY A 1 271 ? 11.945 -6.035 11.953 1 96.88 271 GLY A N 1
ATOM 1944 C CA . GLY A 1 271 ? 11.797 -4.98 12.945 1 96.88 271 GLY A CA 1
ATOM 1945 C C . GLY A 1 271 ? 12.969 -4.023 12.984 1 96.88 271 GLY A C 1
ATOM 1946 O O . GLY A 1 271 ? 12.836 -2.889 13.445 1 96.88 271 GLY A O 1
ATOM 1947 N N . ARG A 1 272 ? 14.125 -4.426 12.531 1 96.19 272 ARG A N 1
ATOM 1948 C CA . ARG A 1 272 ? 15.32 -3.588 12.477 1 96.19 272 ARG A CA 1
ATOM 1949 C C . ARG A 1 272 ? 15.164 -2.473 11.445 1 96.19 272 ARG A C 1
ATOM 1951 O O . ARG A 1 272 ? 15.852 -1.451 11.523 1 96.19 272 ARG A O 1
ATOM 1958 N N . TRP A 1 273 ? 14.305 -2.709 10.523 1 96.5 273 TRP A N 1
ATOM 1959 C CA . TRP A 1 273 ? 14.211 -1.8 9.391 1 96.5 273 TRP A CA 1
ATOM 1960 C C . TRP A 1 273 ? 12.891 -1.042 9.406 1 96.5 273 TRP A C 1
ATOM 1962 O O . TRP A 1 273 ? 12.828 0.12 9 1 96.5 273 TRP A O 1
ATOM 1972 N N . ALA A 1 274 ? 11.836 -1.651 9.93 1 96.88 274 ALA A N 1
ATOM 1973 C CA . ALA A 1 274 ? 10.508 -1.04 9.977 1 96.88 274 ALA A CA 1
ATOM 1974 C C . ALA A 1 274 ? 10.422 0.003 11.086 1 96.88 274 ALA A C 1
ATOM 1976 O O . ALA A 1 274 ? 11.234 0.001 12.016 1 96.88 274 ALA A O 1
ATOM 1977 N N . LEU A 1 275 ? 9.469 0.92 10.984 1 95.75 275 LEU A N 1
ATOM 1978 C CA . LEU A 1 275 ? 9.203 1.876 12.055 1 95.75 275 LEU A CA 1
ATOM 1979 C C . LEU A 1 275 ? 8.789 1.158 13.336 1 95.75 275 LEU A C 1
ATOM 1981 O O . LEU A 1 275 ? 9.172 1.566 14.438 1 95.75 275 LEU A O 1
ATOM 1985 N N . SER A 1 276 ? 8.008 0.112 13.18 1 94.25 276 SER A N 1
ATOM 1986 C CA . SER A 1 276 ? 7.707 -0.746 14.32 1 94.25 276 SER A CA 1
ATOM 1987 C C . SER A 1 276 ? 8.828 -1.748 14.57 1 94.25 276 SER A C 1
ATOM 1989 O O . SER A 1 276 ? 9.109 -2.596 13.719 1 94.25 276 SER A O 1
ATOM 1991 N N . PRO A 1 277 ? 9.414 -1.76 15.719 1 95 277 PRO A N 1
ATOM 1992 C CA . PRO A 1 277 ? 10.492 -2.713 16 1 95 277 PRO A CA 1
ATOM 1993 C C . PRO A 1 277 ? 9.992 -4.145 16.141 1 95 277 PRO A C 1
ATOM 1995 O O . PRO A 1 277 ? 10.758 -5.094 15.977 1 95 277 PRO A O 1
ATOM 1998 N N . ALA A 1 278 ? 8.742 -4.277 16.516 1 95.94 278 ALA A N 1
ATOM 1999 C CA . ALA A 1 278 ? 8.094 -5.586 16.641 1 95.94 278 ALA A CA 1
ATOM 2000 C C . ALA A 1 278 ? 6.715 -5.578 15.984 1 95.94 278 ALA A C 1
ATOM 2002 O O . ALA A 1 278 ? 5.695 -5.57 16.688 1 95.94 278 ALA A O 1
ATOM 2003 N N . PRO A 1 279 ? 6.723 -5.633 14.672 1 97.25 279 PRO A N 1
ATOM 2004 C CA . PRO A 1 279 ? 5.426 -5.562 13.992 1 97.25 279 PRO A CA 1
ATOM 2005 C C . PRO A 1 279 ? 4.48 -6.684 14.406 1 97.25 279 PRO A C 1
ATOM 2007 O O . PRO A 1 279 ? 4.914 -7.82 14.602 1 97.25 279 PRO A O 1
ATOM 2010 N N . ARG A 1 280 ? 3.184 -6.305 14.547 1 97.31 280 ARG A N 1
ATOM 2011 C CA . ARG A 1 280 ? 2.127 -7.281 14.805 1 97.31 280 ARG A CA 1
ATOM 2012 C C . ARG A 1 280 ? 1.813 -8.094 13.555 1 97.31 280 ARG A C 1
ATOM 2014 O O . ARG A 1 280 ? 1.127 -9.109 13.625 1 97.31 280 ARG A O 1
ATOM 2021 N N . THR A 1 281 ? 2.332 -7.645 12.422 1 98.5 281 THR A N 1
ATOM 2022 C CA . THR A 1 281 ? 2.135 -8.312 11.141 1 98.5 281 THR A CA 1
ATOM 2023 C C . THR A 1 281 ? 2.582 -9.766 11.211 1 98.5 281 THR A C 1
ATOM 2025 O O . THR A 1 281 ? 3.674 -10.062 11.703 1 98.5 281 THR A O 1
ATOM 2028 N N . ARG A 1 282 ? 1.717 -10.688 10.836 1 98.69 282 ARG A N 1
ATOM 2029 C CA . ARG A 1 282 ? 2.07 -12.102 10.797 1 98.69 282 ARG A CA 1
ATOM 2030 C C . ARG A 1 282 ? 2.641 -12.484 9.438 1 98.69 282 ARG A C 1
ATOM 2032 O O . ARG A 1 282 ? 2.168 -12.016 8.398 1 98.69 282 ARG A O 1
ATOM 2039 N N . PHE A 1 283 ? 3.701 -13.258 9.391 1 98.88 283 PHE A N 1
ATOM 2040 C CA . PHE A 1 283 ? 4.359 -13.797 8.211 1 98.88 283 PHE A CA 1
ATOM 2041 C C . PHE A 1 283 ? 4.082 -15.289 8.07 1 98.88 283 PHE A C 1
ATOM 2043 O O . PHE A 1 283 ? 4.633 -16.109 8.812 1 98.88 283 PHE A O 1
ATOM 2050 N N . LEU A 1 284 ? 3.207 -15.656 7.008 1 98.75 284 LEU A N 1
ATOM 2051 C CA . LEU A 1 284 ? 2.643 -17 7.012 1 98.75 284 LEU A CA 1
ATOM 2052 C C . LEU A 1 284 ? 2.896 -17.703 5.68 1 98.75 284 LEU A C 1
ATOM 2054 O O . LEU A 1 284 ? 2.887 -17.062 4.625 1 98.75 284 LEU A O 1
ATOM 2058 N N . ARG A 1 285 ? 3.068 -19.016 5.754 1 98.19 285 ARG A N 1
ATOM 2059 C CA . ARG A 1 285 ? 3.105 -19.859 4.566 1 98.19 285 ARG A CA 1
ATOM 2060 C C . ARG A 1 285 ? 1.705 -20.062 3.998 1 98.19 285 ARG A C 1
ATOM 2062 O O . ARG A 1 285 ? 0.76 -20.328 4.742 1 98.19 285 ARG A O 1
ATOM 2069 N N . ALA A 1 286 ? 1.605 -19.922 2.73 1 98.25 286 ALA A N 1
ATOM 2070 C CA . ALA A 1 286 ? 0.318 -20.172 2.086 1 98.25 286 ALA A CA 1
ATOM 2071 C C . ALA A 1 286 ? -0.199 -21.578 2.406 1 98.25 286 ALA A C 1
ATOM 2073 O O . ALA A 1 286 ? 0.577 -22.531 2.459 1 98.25 286 ALA A O 1
ATOM 2074 N N . ARG A 1 287 ? -1.471 -21.672 2.654 1 97.5 287 ARG A N 1
ATOM 2075 C CA . ARG A 1 287 ? -2.117 -22.969 2.912 1 97.5 287 ARG A CA 1
ATOM 2076 C C . ARG A 1 287 ? -2.369 -23.719 1.613 1 97.5 287 ARG A C 1
ATOM 2078 O O . ARG A 1 287 ? -2.08 -24.922 1.521 1 97.5 287 ARG A O 1
ATOM 2085 N N . HIS A 1 288 ? -2.885 -23.031 0.606 1 93.62 288 HIS A N 1
ATOM 2086 C CA . HIS A 1 288 ? -3.307 -23.672 -0.632 1 93.62 288 HIS A CA 1
ATOM 2087 C C . HIS A 1 288 ? -2.168 -23.703 -1.647 1 93.62 288 HIS A C 1
ATOM 2089 O O . HIS A 1 288 ? -2.119 -24.609 -2.496 1 93.62 288 HIS A O 1
ATOM 2095 N N . GLY A 1 289 ? -1.29 -22.766 -1.62 1 85.25 289 GLY A N 1
ATOM 2096 C CA . GLY A 1 289 ? -0.096 -22.766 -2.449 1 85.25 289 GLY A CA 1
ATOM 2097 C C . GLY A 1 289 ? -0.402 -22.828 -3.934 1 85.25 289 GLY A C 1
ATOM 2098 O O . GLY A 1 289 ? -1.107 -21.969 -4.465 1 85.25 289 GLY A O 1
ATOM 2099 N N . ALA A 1 290 ? -0.008 -23.891 -4.562 1 82.44 290 ALA A N 1
ATOM 2100 C CA . ALA A 1 290 ? -0.103 -24.078 -6.008 1 82.44 290 ALA A CA 1
ATOM 2101 C C . ALA A 1 290 ? -1.559 -24.094 -6.465 1 82.44 290 ALA A C 1
ATOM 2103 O O . ALA A 1 290 ? -1.855 -23.828 -7.629 1 82.44 290 ALA A O 1
ATOM 2104 N N . GLU A 1 291 ? -2.434 -24.281 -5.562 1 89.38 291 GLU A N 1
ATOM 2105 C CA . GLU A 1 291 ? -3.852 -24.359 -5.898 1 89.38 291 GLU A CA 1
ATOM 2106 C C . GLU A 1 291 ? -4.531 -23 -5.738 1 89.38 291 GLU A C 1
ATOM 2108 O O . GLU A 1 291 ? -5.711 -22.844 -6.066 1 89.38 291 GLU A O 1
ATOM 2113 N N . SER A 1 292 ? -3.781 -22.047 -5.305 1 93.06 292 SER A N 1
ATOM 2114 C CA . SER A 1 292 ? -4.379 -20.75 -4.98 1 93.06 292 SER A CA 1
ATOM 2115 C C . SER A 1 292 ? -4.891 -20.062 -6.234 1 93.06 292 SER A C 1
ATOM 2117 O O . SER A 1 292 ? -5.805 -19.234 -6.164 1 93.06 292 SER A O 1
ATOM 2119 N N . GLY A 1 293 ? -4.305 -20.391 -7.355 1 94.62 293 GLY A N 1
ATOM 2120 C CA . GLY A 1 293 ? -4.77 -19.781 -8.586 1 94.62 293 GLY A CA 1
ATOM 2121 C C . GLY A 1 293 ? -6.223 -20.078 -8.898 1 94.62 293 GLY A C 1
ATOM 2122 O O . GLY A 1 293 ? -7.062 -19.188 -8.93 1 94.62 293 GLY A O 1
ATOM 2123 N N . MET A 1 294 ? -6.547 -21.406 -9.008 1 96.31 294 MET A N 1
ATOM 2124 C CA . MET A 1 294 ? -7.91 -21.797 -9.359 1 96.31 294 MET A CA 1
ATOM 2125 C C . MET A 1 294 ? -8.867 -21.516 -8.211 1 96.31 294 MET A C 1
ATOM 2127 O O . MET A 1 294 ? -10.008 -21.109 -8.43 1 96.31 294 MET A O 1
ATOM 2131 N N . ARG A 1 295 ? -8.43 -21.656 -7 1 96.81 295 ARG A N 1
ATOM 2132 C CA . ARG A 1 295 ? -9.297 -21.375 -5.859 1 96.81 295 ARG A CA 1
ATOM 2133 C C . ARG A 1 295 ? -9.617 -19.891 -5.75 1 96.81 295 ARG A C 1
ATOM 2135 O O . ARG A 1 295 ? -10.766 -19.516 -5.527 1 96.81 295 ARG A O 1
ATOM 2142 N N . GLY A 1 296 ? -8.523 -19.078 -5.859 1 97.88 296 GLY A N 1
ATOM 2143 C CA . GLY A 1 296 ? -8.734 -17.641 -5.848 1 97.88 296 GLY A CA 1
ATOM 2144 C C . GLY A 1 296 ? -9.68 -17.172 -6.93 1 97.88 296 GLY A C 1
ATOM 2145 O O . GLY A 1 296 ? -10.516 -16.297 -6.691 1 97.88 296 GLY A O 1
ATOM 2146 N N . ALA A 1 297 ? -9.531 -17.766 -8.094 1 97.88 297 ALA A N 1
ATOM 2147 C CA . ALA A 1 297 ? -10.422 -17.422 -9.203 1 97.88 297 ALA A CA 1
ATOM 2148 C C . ALA A 1 297 ? -11.875 -17.719 -8.844 1 97.88 297 ALA A C 1
ATOM 2150 O O . ALA A 1 297 ? -12.773 -16.938 -9.188 1 97.88 297 ALA A O 1
ATOM 2151 N N . ALA A 1 298 ? -12.148 -18.75 -8.141 1 97.31 298 ALA A N 1
ATOM 2152 C CA . ALA A 1 298 ? -13.5 -19.125 -7.734 1 97.31 298 ALA A CA 1
ATOM 2153 C C . ALA A 1 298 ? -14.102 -18.078 -6.805 1 97.31 298 ALA A C 1
ATOM 2155 O O . ALA A 1 298 ? -15.312 -17.828 -6.828 1 97.31 298 ALA A O 1
ATOM 2156 N N . TRP A 1 299 ? -13.242 -17.438 -6.109 1 97.12 299 TRP A N 1
ATOM 2157 C CA . TRP A 1 299 ? -13.695 -16.5 -5.082 1 97.12 299 TRP A CA 1
ATOM 2158 C C . TRP A 1 299 ? -13.867 -15.102 -5.648 1 97.12 299 TRP A C 1
ATOM 2160 O O . TRP A 1 299 ? -14.133 -14.148 -4.91 1 97.12 299 TRP A O 1
ATOM 2170 N N . LEU A 1 300 ? -13.703 -14.914 -6.934 1 96.81 300 LEU A N 1
ATOM 2171 C CA . LEU A 1 300 ? -13.82 -13.594 -7.539 1 96.81 300 LEU A CA 1
ATOM 2172 C C . LEU A 1 300 ? -15.258 -13.086 -7.473 1 96.81 300 LEU A C 1
ATOM 2174 O O . LEU A 1 300 ? -15.508 -11.898 -7.676 1 96.81 300 LEU A O 1
ATOM 2178 N N . TRP A 1 301 ? -16.156 -13.984 -7.215 1 92.12 301 TRP A N 1
ATOM 2179 C CA . TRP A 1 301 ? -17.547 -13.602 -7.035 1 92.12 301 TRP A CA 1
ATOM 2180 C C . TRP A 1 301 ? -17.906 -13.523 -5.559 1 92.12 301 TRP A C 1
ATOM 2182 O O . TRP A 1 301 ? -17.922 -14.547 -4.859 1 92.12 301 TRP A O 1
ATOM 2192 N N . PRO A 1 302 ? -18.094 -12.227 -5.086 1 77.19 302 PRO A N 1
ATOM 2193 C CA . PRO A 1 302 ? -18.375 -12.07 -3.654 1 77.19 302 PRO A CA 1
ATOM 2194 C C . PRO A 1 302 ? -19.562 -12.891 -3.189 1 77.19 302 PRO A C 1
ATOM 2196 O O . PRO A 1 302 ? -20.453 -13.211 -3.99 1 77.19 302 PRO A O 1
ATOM 2199 N N . LYS A 1 303 ? -19.438 -13.312 -1.926 1 67 303 LYS A N 1
ATOM 2200 C CA . LYS A 1 303 ? -20.578 -13.969 -1.285 1 67 303 LYS A CA 1
ATOM 2201 C C . LYS A 1 303 ? -21.766 -13.016 -1.141 1 67 303 LYS A C 1
ATOM 2203 O O . LYS A 1 303 ? -21.578 -11.836 -0.844 1 67 303 LYS A O 1
ATOM 2208 N N . GLU A 1 304 ? -22.812 -13.188 -1.809 1 55.09 304 GLU A N 1
ATOM 2209 C CA . GLU A 1 304 ? -23.984 -12.359 -1.538 1 55.09 304 GLU A CA 1
ATOM 2210 C C . GLU A 1 304 ? -24.297 -12.305 -0.044 1 55.09 304 GLU A C 1
ATOM 2212 O O . GLU A 1 304 ? -23.969 -13.234 0.695 1 55.09 304 GLU A O 1
ATOM 2217 N N . MET B 1 1 ? -33.656 19.016 4.84 1 38.69 1 MET B N 1
ATOM 2218 C CA . MET B 1 1 ? -32.375 18.953 5.484 1 38.69 1 MET B CA 1
ATOM 2219 C C . MET B 1 1 ? -31.969 17.516 5.785 1 38.69 1 MET B C 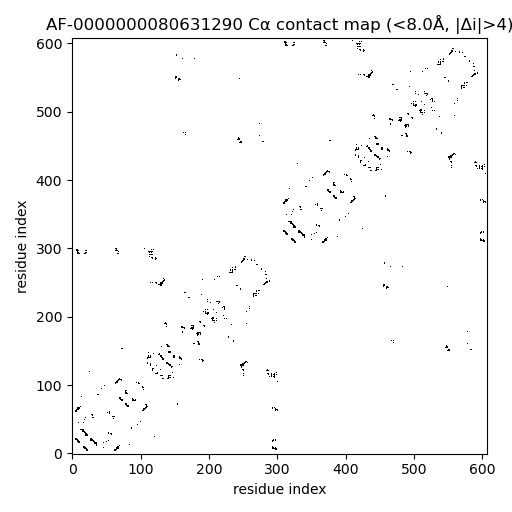1
ATOM 2221 O O . MET B 1 1 ? -32.75 16.766 6.383 1 38.69 1 MET B O 1
ATOM 2225 N N . GLY B 1 2 ? -31.109 16.891 5.184 1 50 2 GLY B N 1
ATOM 2226 C CA . GLY B 1 2 ? -31.062 15.445 5.145 1 50 2 GLY B CA 1
ATOM 2227 C C . GLY B 1 2 ? -30.969 14.812 6.523 1 50 2 GLY B C 1
ATOM 2228 O O . GLY B 1 2 ? -30.531 15.453 7.477 1 50 2 GLY B O 1
ATOM 2229 N N . MET B 1 3 ? -31.812 13.758 6.84 1 63.59 3 MET B N 1
ATOM 2230 C CA . MET B 1 3 ? -32.281 13.094 8.047 1 63.59 3 MET B CA 1
ATOM 2231 C C . MET B 1 3 ? -31.109 12.516 8.844 1 63.59 3 MET B C 1
ATOM 2233 O O . MET B 1 3 ? -31.312 11.992 9.945 1 63.59 3 MET B O 1
ATOM 2237 N N . GLY B 1 4 ? -29.812 12.695 8.406 1 71.75 4 GLY B N 1
ATOM 2238 C CA . GLY B 1 4 ? -28.797 12.055 9.242 1 71.75 4 GLY B CA 1
ATOM 2239 C C . GLY B 1 4 ? -28.281 12.961 10.336 1 71.75 4 GLY B C 1
ATOM 2240 O O . GLY B 1 4 ? -28.594 14.148 10.375 1 71.75 4 GLY B O 1
ATOM 2241 N N . PRO B 1 5 ? -27.578 12.391 11.32 1 84.75 5 PRO B N 1
ATOM 2242 C CA . PRO B 1 5 ? -27.031 13.18 12.422 1 84.75 5 PRO B CA 1
ATOM 2243 C C . PRO B 1 5 ? -25.969 14.18 11.953 1 84.75 5 PRO B C 1
ATOM 2245 O O . PRO B 1 5 ? -25.297 13.953 10.938 1 84.75 5 PRO B O 1
ATOM 2248 N N . MET B 1 6 ? -25.938 15.398 12.648 1 94.94 6 MET B N 1
ATOM 2249 C CA . MET B 1 6 ? -24.812 16.297 12.461 1 94.94 6 MET B CA 1
ATOM 2250 C C . MET B 1 6 ? -23.516 15.672 12.977 1 94.94 6 MET B C 1
ATOM 2252 O O . MET B 1 6 ? -23.547 14.711 13.742 1 94.94 6 MET B O 1
ATOM 2256 N N . ARG B 1 7 ? -22.391 16.219 12.461 1 97.31 7 ARG B N 1
ATOM 2257 C CA . ARG B 1 7 ? -21.094 15.656 12.805 1 97.31 7 ARG B CA 1
ATOM 2258 C C . ARG B 1 7 ? -20.156 16.734 13.336 1 97.31 7 ARG B C 1
ATOM 2260 O O . ARG B 1 7 ? -20 17.781 12.719 1 97.31 7 ARG B O 1
ATOM 2267 N N . ILE B 1 8 ? -19.578 16.438 14.406 1 98.12 8 ILE B N 1
ATOM 2268 C CA . ILE B 1 8 ? -18.562 17.328 14.953 1 98.12 8 ILE B CA 1
ATOM 2269 C C . ILE B 1 8 ? -17.188 16.703 14.773 1 98.12 8 ILE B C 1
ATOM 2271 O O . ILE B 1 8 ? -16.984 15.523 15.102 1 98.12 8 ILE B O 1
ATOM 2275 N N . GLY B 1 9 ? -16.297 17.406 14.156 1 98.44 9 GLY B N 1
ATOM 2276 C CA . GLY B 1 9 ? -14.891 17.062 14.094 1 98.44 9 GLY B CA 1
ATOM 2277 C C . GLY B 1 9 ? -14 18.016 14.867 1 98.44 9 GLY B C 1
ATOM 2278 O O . GLY B 1 9 ? -14.156 19.234 14.75 1 98.44 9 GLY B O 1
ATOM 2279 N N . VAL B 1 10 ? -13.109 17.484 15.672 1 98.5 10 VAL B N 1
ATOM 2280 C CA . VAL B 1 10 ? -12.188 18.297 16.453 1 98.5 10 VAL B CA 1
ATOM 2281 C C . VAL B 1 10 ? -10.75 17.953 16.078 1 98.5 10 VAL B C 1
ATOM 2283 O O . VAL B 1 10 ? -10.383 16.781 16 1 98.5 10 VAL B O 1
ATOM 2286 N N . ASP B 1 11 ? -9.977 18.906 15.781 1 98.06 11 ASP B N 1
ATOM 2287 C CA . ASP B 1 11 ? -8.539 18.797 15.57 1 98.06 11 ASP B CA 1
ATOM 2288 C C . ASP B 1 11 ? -7.77 19.328 16.781 1 98.06 11 ASP B C 1
ATOM 2290 O O . ASP B 1 11 ? -7.711 20.531 17.016 1 98.06 11 ASP B O 1
ATOM 2294 N N . LEU B 1 12 ? -7.246 18.422 17.531 1 97.62 12 LEU B N 1
ATOM 2295 C CA . LEU B 1 12 ? -6.48 18.766 18.734 1 97.62 12 LEU B CA 1
ATOM 2296 C C . LEU B 1 12 ? -5.004 18.938 18.391 1 97.62 12 LEU B C 1
ATOM 2298 O O . LEU B 1 12 ? -4.262 17.953 18.312 1 97.62 12 LEU B O 1
ATOM 2302 N N . GLY B 1 13 ? -4.613 20.188 18.25 1 95 13 GLY B N 1
ATOM 2303 C CA . GLY B 1 13 ? -3.207 20.5 18.047 1 95 13 GLY B CA 1
ATOM 2304 C C . GLY B 1 13 ? -2.467 20.797 19.344 1 95 13 GLY B C 1
ATOM 2305 O O . GLY B 1 13 ? -3.084 20.906 20.406 1 95 13 GLY B O 1
ATOM 2306 N N . GLY B 1 14 ? -1.201 20.906 19.234 1 92.56 14 GLY B N 1
ATOM 2307 C CA . GLY B 1 14 ? -0.386 21.219 20.391 1 92.56 14 GLY B CA 1
ATOM 2308 C C . GLY B 1 14 ? -0.65 22.594 20.953 1 92.56 14 GLY B C 1
ATOM 2309 O O . GLY B 1 14 ? -0.474 22.828 22.156 1 92.56 14 GLY B O 1
ATOM 2310 N N . THR B 1 15 ? -1.106 23.516 20.109 1 93.44 15 THR B N 1
ATOM 2311 C CA . THR B 1 15 ? -1.276 24.891 20.531 1 93.44 15 THR B CA 1
ATOM 2312 C C . THR B 1 15 ? -2.74 25.312 20.422 1 93.44 15 THR B C 1
ATOM 2314 O O . THR B 1 15 ? -3.219 26.109 21.234 1 93.44 15 THR B O 1
ATOM 2317 N N . LYS B 1 16 ? -3.402 24.781 19.422 1 96 16 LYS B N 1
ATOM 2318 C CA . LYS B 1 16 ? -4.773 25.219 19.156 1 96 16 LYS B CA 1
ATOM 2319 C C . LYS B 1 16 ? -5.699 24.016 18.984 1 96 16 LYS B C 1
ATOM 2321 O O . LYS B 1 16 ? -5.273 22.953 18.516 1 96 16 LYS B O 1
ATOM 2326 N N . ILE B 1 17 ? -6.871 24.203 19.359 1 97.62 17 ILE B N 1
ATOM 2327 C CA . ILE B 1 17 ?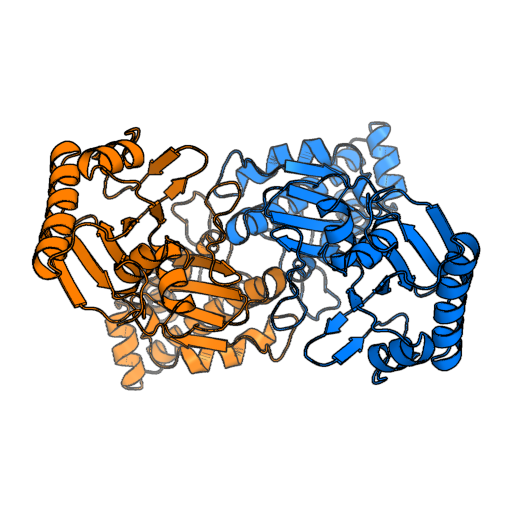 -7.98 23.297 19.062 1 97.62 17 ILE B CA 1
ATOM 2328 C C . ILE B 1 17 ? -8.891 23.922 18.016 1 97.62 17 ILE B C 1
ATOM 2330 O O . ILE B 1 17 ? -9.273 25.094 18.125 1 97.62 17 ILE B O 1
ATOM 2334 N N . ALA B 1 18 ? -9.109 23.25 16.953 1 97.94 18 ALA B N 1
ATOM 2335 C CA . ALA B 1 18 ? -10.078 23.656 15.93 1 97.94 18 ALA B CA 1
ATOM 2336 C C . ALA B 1 18 ? -11.195 22.641 15.805 1 97.94 18 ALA B C 1
ATOM 2338 O O . ALA B 1 18 ? -10.945 21.422 15.82 1 97.94 18 ALA B O 1
ATOM 2339 N N . ALA B 1 19 ? -12.414 23.109 15.75 1 98.44 19 ALA B N 1
ATOM 2340 C CA . ALA B 1 19 ? -13.562 22.203 15.664 1 98.44 19 ALA B CA 1
ATOM 2341 C C . ALA B 1 19 ? -14.594 22.719 14.672 1 98.44 19 ALA B C 1
ATOM 2343 O O . ALA B 1 19 ? -14.711 23.938 14.453 1 98.44 19 ALA B O 1
ATOM 2344 N N . THR B 1 20 ? -15.266 21.797 14.062 1 98.12 20 THR B N 1
ATOM 2345 C CA . THR B 1 20 ? -16.297 22.172 13.102 1 98.12 20 THR B CA 1
ATOM 2346 C C . THR B 1 20 ? -17.547 21.312 13.297 1 98.12 20 THR B C 1
ATOM 2348 O O . THR B 1 20 ? -17.469 20.203 13.828 1 98.12 20 THR B O 1
ATOM 2351 N N . LEU B 1 21 ? -18.672 21.859 13.023 1 97.94 21 LEU B N 1
ATOM 2352 C CA . LEU B 1 21 ? -19.953 21.156 12.953 1 97.94 21 LEU B CA 1
ATOM 2353 C C . LEU B 1 21 ? -20.422 21.047 11.508 1 97.94 21 LEU B C 1
ATOM 2355 O O . LEU B 1 21 ? -20.609 22.062 10.828 1 97.94 21 LEU B O 1
ATOM 2359 N N . LEU B 1 22 ? -20.531 19.812 11.039 1 96.38 22 LEU B N 1
ATOM 2360 C CA . LEU B 1 22 ? -20.969 19.578 9.664 1 96.38 22 LEU B CA 1
ATOM 2361 C C . LEU B 1 22 ? -22.391 19.047 9.625 1 96.38 22 LEU B C 1
ATOM 2363 O O . LEU B 1 22 ? -22.781 18.203 10.453 1 96.38 22 LEU B O 1
ATOM 2367 N N . ALA B 1 23 ? -23.156 19.531 8.656 1 94.94 23 ALA B N 1
ATOM 2368 C CA . ALA B 1 23 ? -24.422 18.906 8.312 1 94.94 23 ALA B CA 1
ATOM 2369 C C . ALA B 1 23 ? -24.203 17.531 7.664 1 94.94 23 ALA B C 1
ATOM 2371 O O . ALA B 1 23 ? -23.078 17.203 7.293 1 94.94 23 ALA B O 1
ATOM 2372 N N . PRO B 1 24 ? -25.266 16.766 7.594 1 91.5 24 PRO B N 1
ATOM 2373 C CA . PRO B 1 24 ? -25.125 15.43 7.004 1 91.5 24 PRO B CA 1
ATOM 2374 C C . PRO B 1 24 ? -24.531 15.469 5.594 1 91.5 24 PRO B C 1
ATOM 2376 O O . PRO B 1 24 ? -23.844 14.531 5.184 1 91.5 24 PRO B O 1
ATOM 2379 N N . ASP B 1 25 ? -24.672 16.578 4.887 1 90.56 25 ASP B N 1
ATOM 2380 C CA . ASP B 1 25 ? -24.203 16.672 3.508 1 90.56 25 ASP B CA 1
ATOM 2381 C C . ASP B 1 25 ? -22.797 17.25 3.447 1 90.56 25 ASP B C 1
ATOM 2383 O O . ASP B 1 25 ? -22.266 17.484 2.361 1 90.56 25 ASP B O 1
ATOM 2387 N N . GLY B 1 26 ? -22.234 17.547 4.613 1 92.56 26 GLY B N 1
ATOM 2388 C CA . GLY B 1 26 ? -20.859 18.016 4.66 1 92.56 26 GLY B CA 1
ATOM 2389 C C 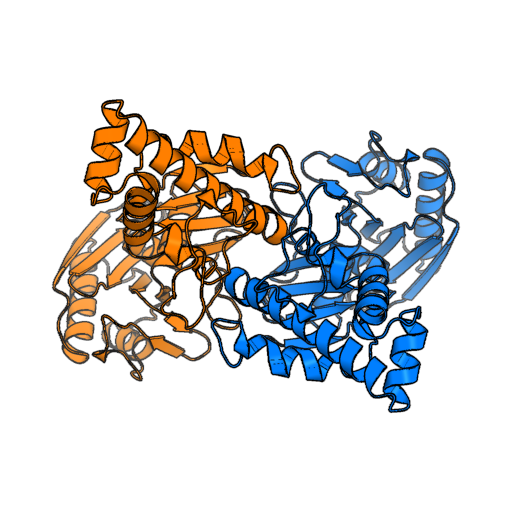. GLY B 1 26 ? -20.75 19.516 4.758 1 92.56 26 GLY B C 1
ATOM 2390 O O . GLY B 1 26 ? -19.656 20.062 4.93 1 92.56 26 GLY B O 1
ATOM 2391 N N . THR B 1 27 ? -21.891 20.172 4.707 1 95 27 THR B N 1
ATOM 2392 C CA . THR B 1 27 ? -21.875 21.625 4.816 1 95 27 THR B CA 1
ATOM 2393 C C . THR B 1 27 ? -21.5 22.062 6.234 1 95 27 THR B C 1
ATOM 2395 O O . THR B 1 27 ? -22.078 21.562 7.207 1 95 27 THR B O 1
ATOM 2398 N N . GLU B 1 28 ? -20.547 22.953 6.289 1 95.38 28 GLU B N 1
ATOM 2399 C CA . GLU B 1 28 ? -20.172 23.469 7.602 1 95.38 28 GLU B CA 1
ATOM 2400 C C . GLU B 1 28 ? -21.266 24.375 8.172 1 95.38 28 GLU B C 1
ATOM 2402 O O . GLU B 1 28 ? -21.75 25.281 7.484 1 95.38 28 GLU B O 1
ATOM 2407 N N . ARG B 1 29 ? -21.625 24.156 9.414 1 96.25 29 ARG B N 1
ATOM 2408 C CA . ARG B 1 29 ? -22.672 24.922 10.055 1 96.25 29 ARG B CA 1
ATOM 2409 C C . ARG B 1 29 ? -22.094 25.844 11.133 1 96.25 29 ARG B C 1
ATOM 2411 O O . ARG B 1 29 ? -22.672 26.906 11.422 1 96.25 29 ARG B O 1
ATOM 2418 N N . ALA B 1 30 ? -21.031 25.453 11.703 1 96.88 30 ALA B N 1
ATOM 2419 C CA . ALA B 1 30 ? -20.391 26.219 12.766 1 96.88 30 ALA B CA 1
ATOM 2420 C C . ALA B 1 30 ? -18.938 25.797 12.945 1 96.88 30 ALA B C 1
ATOM 2422 O O . ALA B 1 30 ? -18.531 24.719 12.477 1 96.88 30 ALA B O 1
ATOM 2423 N N . ARG B 1 31 ? -18.188 26.609 13.531 1 96.69 31 ARG B N 1
ATOM 2424 C CA . ARG B 1 31 ? -16.797 26.312 13.867 1 96.69 31 ARG B CA 1
ATOM 2425 C C . ARG B 1 31 ? -16.453 26.844 15.25 1 96.69 31 ARG B C 1
ATOM 2427 O O . ARG B 1 31 ? -17.156 27.703 15.789 1 96.69 31 ARG B O 1
ATOM 2434 N N . HIS B 1 32 ? -15.461 26.328 15.828 1 97.5 32 HIS B N 1
ATOM 2435 C CA . HIS B 1 32 ? -14.969 26.719 17.141 1 97.5 32 HIS B CA 1
ATOM 2436 C C . HIS B 1 32 ? -13.453 26.609 17.219 1 97.5 32 HIS B C 1
ATOM 2438 O O . HIS B 1 32 ? -12.859 25.703 16.625 1 97.5 32 HIS B O 1
ATOM 2444 N N . ARG B 1 33 ? -12.836 27.531 17.859 1 97.38 33 ARG B N 1
ATOM 2445 C CA . ARG B 1 33 ? -11.398 27.516 18.094 1 97.38 33 ARG B CA 1
ATOM 2446 C C . ARG B 1 33 ? -11.086 27.812 19.562 1 97.38 33 ARG B C 1
ATOM 2448 O O . ARG B 1 33 ? -11.812 28.578 20.203 1 97.38 33 ARG B O 1
ATOM 2455 N N . ALA B 1 34 ? -10.086 27.25 20.031 1 97.62 34 ALA B N 1
ATOM 2456 C CA . ALA B 1 34 ? -9.617 27.484 21.391 1 97.62 34 ALA B CA 1
ATOM 2457 C C . ALA B 1 34 ? -8.133 27.141 21.531 1 97.62 34 ALA B C 1
ATOM 2459 O O . ALA B 1 34 ? -7.551 26.516 20.641 1 97.62 34 ALA B O 1
ATOM 2460 N N . ASP B 1 35 ? -7.512 27.609 22.625 1 97.44 35 ASP B N 1
ATOM 2461 C CA . ASP B 1 35 ? -6.137 27.219 22.922 1 97.44 35 ASP B CA 1
ATOM 2462 C C . ASP B 1 35 ? -6.074 25.812 23.5 1 97.44 35 ASP B C 1
ATOM 2464 O O . ASP B 1 35 ? -6.98 25.375 24.203 1 97.44 35 ASP B O 1
ATOM 2468 N N . THR B 1 36 ? -5.066 25.078 23.125 1 97.38 36 THR B N 1
ATOM 2469 C CA . THR B 1 36 ? -4.84 23.781 23.75 1 97.38 36 THR B CA 1
ATOM 2470 C C . THR B 1 36 ? -4.277 23.938 25.156 1 97.38 36 THR B C 1
ATOM 2472 O O . THR B 1 36 ? -3.178 24.469 25.328 1 97.38 36 THR B O 1
ATOM 2475 N N . PRO B 1 37 ? -5.008 23.5 26.125 1 96.75 37 PRO B N 1
ATOM 2476 C CA . PRO B 1 37 ? -4.449 23.562 27.484 1 96.75 37 PRO B CA 1
ATOM 2477 C C . PRO B 1 37 ? -3.27 22.609 27.672 1 96.75 37 PRO B C 1
ATOM 2479 O O . PRO B 1 37 ? -3.049 21.719 26.859 1 96.75 37 PRO B O 1
ATOM 2482 N N . ARG B 1 38 ? -2.506 22.922 28.781 1 92.94 38 ARG B N 1
ATOM 2483 C CA . ARG B 1 38 ? -1.365 22.078 29.109 1 92.94 38 ARG B CA 1
ATOM 2484 C C . ARG B 1 38 ? -1.698 21.125 30.266 1 92.94 38 ARG B C 1
ATOM 2486 O O . ARG B 1 38 ? -1.28 21.359 31.391 1 92.94 38 ARG B O 1
ATOM 2493 N N . GLY B 1 39 ? -2.455 20.141 30.047 1 95.75 39 GLY B N 1
ATOM 2494 C CA . GLY B 1 39 ? -2.82 19.156 31.047 1 95.75 39 GLY B CA 1
ATOM 2495 C C . GLY B 1 39 ? -3.928 18.219 30.594 1 95.75 39 GLY B C 1
ATOM 2496 O O . GLY B 1 39 ? -4.727 18.578 29.719 1 95.75 39 GLY B O 1
ATOM 2497 N N . TYR B 1 40 ? -3.945 17.109 31.219 1 96.69 40 TYR B N 1
ATOM 2498 C CA . TYR B 1 40 ? -4.867 16.062 30.797 1 96.69 40 TYR B CA 1
ATOM 2499 C C . TYR B 1 40 ? -6.312 16.469 31.078 1 96.69 40 TYR B C 1
ATOM 2501 O O . TYR B 1 40 ? -7.137 16.5 30.156 1 96.69 40 TYR B O 1
ATOM 2509 N N . ALA B 1 41 ? -6.629 16.812 32.312 1 97.5 41 ALA B N 1
ATOM 2510 C CA . ALA B 1 41 ? -7.992 17.172 32.688 1 97.5 41 ALA B CA 1
ATOM 2511 C C . ALA B 1 41 ? -8.453 18.438 31.969 1 97.5 41 ALA B C 1
ATOM 2513 O O . ALA B 1 41 ? -9.602 18.516 31.516 1 97.5 41 ALA B O 1
ATOM 2514 N N . GLU B 1 42 ? -7.559 19.375 31.891 1 97.94 42 GLU B N 1
ATOM 2515 C CA . GLU B 1 42 ? -7.863 20.625 31.203 1 97.94 42 GLU B CA 1
ATOM 2516 C C . GLU B 1 42 ? -8.148 20.391 29.719 1 97.94 42 GLU B C 1
ATOM 2518 O O . GLU B 1 42 ? -8.992 21.078 29.141 1 97.94 42 GLU B O 1
ATOM 2523 N N . THR B 1 43 ? -7.398 19.5 29.109 1 97.75 43 THR B N 1
ATOM 2524 C CA . THR B 1 43 ? -7.621 19.156 27.703 1 97.75 43 THR B CA 1
ATOM 2525 C C . THR B 1 43 ? -9 18.531 27.516 1 97.75 43 THR B C 1
ATOM 2527 O O . THR B 1 43 ? -9.742 18.922 26.609 1 97.75 43 THR B O 1
ATOM 2530 N N . LEU B 1 44 ? -9.352 17.594 28.391 1 97.94 44 LEU B N 1
ATOM 2531 C CA . LEU B 1 44 ? -10.664 16.969 28.312 1 97.94 44 LEU B CA 1
ATOM 2532 C C . LEU B 1 44 ? -11.766 18.016 28.453 1 97.94 44 LEU B C 1
ATOM 2534 O O . LEU B 1 44 ? -12.758 17.984 27.719 1 97.94 44 LEU B O 1
ATOM 2538 N N . GLN B 1 45 ? -11.57 18.875 29.328 1 98 45 GLN B N 1
ATOM 2539 C CA . GLN B 1 45 ? -12.547 19.938 29.547 1 98 45 GLN B CA 1
ATOM 2540 C C . GLN B 1 45 ? -12.664 20.859 28.328 1 98 45 GLN B C 1
ATOM 2542 O O . GLN B 1 45 ? -13.766 21.25 27.953 1 98 45 GLN B O 1
ATOM 2547 N N . ALA B 1 46 ? -11.539 21.203 27.812 1 98.31 46 ALA B N 1
ATOM 2548 C CA . ALA B 1 46 ? -11.523 22.062 26.625 1 98.31 46 ALA B CA 1
ATOM 2549 C C . ALA B 1 46 ? -12.234 21.391 25.453 1 98.31 46 ALA B C 1
ATOM 2551 O O . ALA B 1 46 ? -12.977 22.047 24.719 1 98.31 46 ALA B O 1
ATOM 2552 N N . LEU B 1 47 ? -11.984 20.156 25.266 1 98.31 47 LEU B N 1
ATOM 2553 C CA . LEU B 1 47 ? -12.617 19.406 24.188 1 98.31 47 LEU B CA 1
ATOM 2554 C C . LEU B 1 47 ? -14.125 19.328 24.422 1 98.31 47 LEU B C 1
ATOM 2556 O O . LEU B 1 47 ? -14.906 19.516 23.484 1 98.31 47 LEU B O 1
ATOM 2560 N N . ALA B 1 48 ? -14.508 19.047 25.625 1 98 48 ALA B N 1
ATOM 2561 C CA . ALA B 1 48 ? -15.93 19.031 25.969 1 98 48 ALA B CA 1
ATOM 2562 C C . ALA B 1 48 ? -16.578 20.391 25.719 1 98 48 ALA B C 1
ATOM 2564 O O . ALA B 1 48 ? -17.703 20.469 25.234 1 98 48 ALA B O 1
ATOM 2565 N N . GLY B 1 49 ? -15.859 21.375 26.109 1 97.88 49 GLY B N 1
ATOM 2566 C CA . GLY B 1 49 ? -16.328 22.719 25.875 1 97.88 49 GLY B CA 1
ATOM 2567 C C . GLY B 1 49 ? -16.516 23.047 24.406 1 97.88 49 GLY B C 1
ATOM 2568 O O . GLY B 1 49 ? -17.484 23.688 24.016 1 97.88 49 GLY B O 1
ATOM 2569 N N . ALA B 1 50 ? -15.562 22.625 23.594 1 98.19 50 ALA B N 1
ATOM 2570 C CA . ALA B 1 50 ? -15.648 22.844 22.141 1 98.19 50 ALA B CA 1
ATOM 2571 C C . ALA B 1 50 ? -16.891 22.172 21.562 1 98.19 50 ALA B C 1
ATOM 2573 O O . ALA B 1 50 ? -17.609 22.766 20.766 1 98.19 50 ALA B O 1
ATOM 2574 N N . VAL B 1 51 ? -17.125 20.938 21.953 1 98.12 51 VAL B N 1
ATOM 2575 C CA . VAL B 1 51 ? -18.281 20.188 21.469 1 98.12 51 VAL B CA 1
ATOM 2576 C C . VAL B 1 51 ? -19.562 20.859 21.922 1 98.12 51 VAL B C 1
ATOM 2578 O O . VAL B 1 51 ? -20.484 21.062 21.125 1 98.12 51 VAL B O 1
ATOM 2581 N N . ALA B 1 52 ? -19.609 21.266 23.141 1 97.38 52 ALA B N 1
ATOM 2582 C CA . ALA B 1 52 ? -20.797 21.906 23.703 1 97.38 52 ALA B CA 1
ATOM 2583 C C . ALA B 1 52 ? -21.109 23.219 22.969 1 97.38 52 ALA B C 1
ATOM 2585 O O . ALA B 1 52 ? -22.266 23.5 22.672 1 97.38 52 ALA B O 1
ATOM 2586 N N . ALA B 1 53 ? -20.094 23.953 22.719 1 97.62 53 ALA B N 1
ATOM 2587 C CA . ALA B 1 53 ? -20.266 25.234 22.031 1 97.62 53 ALA B CA 1
ATOM 2588 C C . ALA B 1 53 ? -20.891 25.016 20.656 1 97.62 53 ALA B C 1
ATOM 2590 O O . ALA B 1 53 ? -21.781 25.781 20.25 1 97.62 53 ALA B O 1
ATOM 2591 N N . LEU B 1 54 ? -20.453 24.047 19.953 1 97.75 54 LEU B N 1
ATOM 2592 C CA . LEU B 1 54 ? -20.969 23.766 18.625 1 97.75 54 LEU B CA 1
ATOM 2593 C C . LEU B 1 54 ? -22.406 23.25 18.688 1 97.7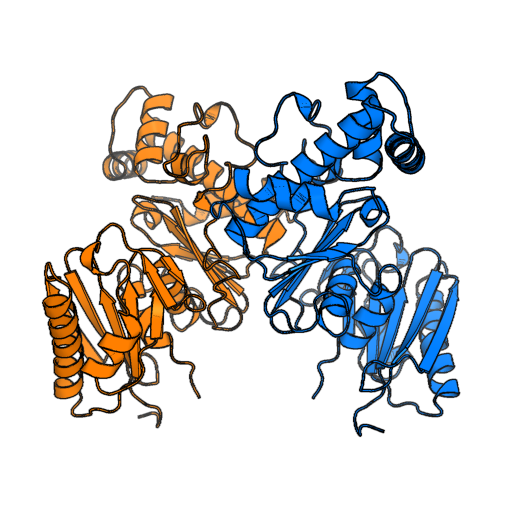5 54 LEU B C 1
ATOM 2595 O O . LEU B 1 54 ? -23.25 23.609 17.875 1 97.75 54 LEU B O 1
ATOM 2599 N N . GLU B 1 55 ? -22.625 22.422 19.609 1 95.69 55 GLU B N 1
ATOM 2600 C CA . GLU B 1 55 ? -23.984 21.875 19.781 1 95.69 55 GLU B CA 1
ATOM 2601 C C . GLU B 1 55 ? -24.969 22.969 20.172 1 95.69 55 GLU B C 1
ATOM 2603 O O . GLU B 1 55 ? -26.125 22.953 19.719 1 95.69 55 GLU B O 1
ATOM 2608 N N . GLU B 1 56 ? -24.547 23.812 21.016 1 95.94 56 GLU B N 1
ATOM 2609 C CA . GLU B 1 56 ? -25.406 24.953 21.391 1 95.94 56 GLU B CA 1
ATOM 2610 C C . GLU B 1 56 ? -25.781 25.781 20.172 1 95.94 56 GLU B C 1
ATOM 2612 O O . GLU B 1 56 ? -26.938 26.188 20.016 1 95.94 56 GLU B O 1
ATOM 2617 N N . ARG B 1 57 ? -24.828 25.969 19.359 1 93.75 57 ARG B N 1
ATOM 2618 C CA . ARG B 1 57 ? -25.062 26.734 18.141 1 93.75 57 ARG B CA 1
ATOM 2619 C C . ARG B 1 57 ? -26.047 26.016 17.234 1 93.75 57 ARG B C 1
ATOM 2621 O O . ARG B 1 57 ? -26.844 26.656 16.531 1 93.75 57 ARG B O 1
ATOM 2628 N N . ALA B 1 58 ? -25.984 24.734 17.203 1 92.06 58 ALA B N 1
ATOM 2629 C CA . ALA B 1 58 ? -26.844 23.938 16.328 1 92.06 58 ALA B CA 1
ATOM 2630 C C . ALA B 1 58 ? -28.188 23.672 16.969 1 92.06 58 ALA B C 1
ATOM 2632 O O . ALA B 1 58 ? -29.141 23.266 16.297 1 92.06 58 ALA B O 1
ATOM 2633 N N . GLY B 1 59 ? -28.328 23.875 18.281 1 92.5 59 GLY B N 1
ATOM 2634 C CA . GLY B 1 59 ? -29.531 23.578 19.016 1 92.5 59 GLY B CA 1
ATOM 2635 C C . GLY B 1 59 ? -29.812 22.094 19.141 1 92.5 59 GLY B C 1
ATOM 2636 O O . GLY B 1 59 ? -30.969 21.656 19.156 1 92.5 59 GLY B O 1
ATOM 2637 N N . ARG B 1 60 ? -28.781 21.312 19 1 90.25 60 ARG B N 1
ATOM 2638 C CA . ARG B 1 60 ? -28.922 19.859 19.109 1 90.25 60 ARG B CA 1
ATOM 2639 C C . ARG B 1 60 ? -27.734 19.25 19.859 1 90.25 60 ARG B C 1
ATOM 2641 O O . ARG B 1 60 ? -26.656 19.828 19.891 1 90.25 60 ARG B O 1
ATOM 2648 N N . ARG B 1 61 ? -28 18.078 20.484 1 90.75 61 ARG B N 1
ATOM 2649 C CA . ARG B 1 61 ? -26.969 17.438 21.281 1 90.75 61 ARG B CA 1
ATOM 2650 C C . ARG B 1 61 ? -26.703 16.016 20.797 1 90.75 61 ARG B C 1
ATOM 2652 O O . ARG B 1 61 ? -26.188 15.172 21.531 1 90.75 61 ARG B O 1
ATOM 2659 N N . ASP B 1 62 ? -26.953 15.75 19.5 1 89.56 62 ASP B N 1
ATOM 2660 C CA . ASP B 1 62 ? -26.906 14.375 19.016 1 89.56 62 ASP B CA 1
ATOM 2661 C C . ASP B 1 62 ? -25.844 14.203 17.938 1 89.56 62 ASP B C 1
ATOM 2663 O O . ASP B 1 62 ? -25.859 13.211 17.203 1 89.56 62 ASP B O 1
ATOM 2667 N N . ALA B 1 63 ? -24.969 15.18 17.859 1 95.5 63 ALA B N 1
ATOM 2668 C CA . ALA B 1 63 ? -23.953 15.078 16.828 1 95.5 63 ALA B CA 1
ATOM 2669 C C . ALA B 1 63 ? -22.938 13.984 17.156 1 95.5 63 ALA B C 1
ATOM 2671 O O . ALA B 1 63 ? -22.609 13.766 18.328 1 95.5 63 ALA B O 1
ATOM 2672 N N . THR B 1 64 ? -22.531 13.188 16.188 1 97.06 64 THR B N 1
ATOM 2673 C CA . THR B 1 64 ? -21.375 12.32 16.391 1 97.06 64 THR B CA 1
ATOM 2674 C C . THR B 1 64 ? -20.109 13.148 16.578 1 97.06 64 THR B C 1
ATOM 2676 O O . THR B 1 64 ? -20.031 14.289 16.109 1 97.06 64 THR B O 1
ATOM 2679 N N . VAL B 1 65 ? -19.141 12.641 17.297 1 97.94 65 VAL B N 1
ATOM 2680 C CA . VAL B 1 65 ? -17.922 13.383 17.594 1 97.94 65 VAL B CA 1
ATOM 2681 C C . VAL B 1 65 ? -16.703 12.562 17.172 1 97.94 65 VAL B C 1
ATOM 2683 O O . VAL B 1 65 ? -16.562 11.398 17.562 1 97.94 65 VAL B O 1
ATOM 2686 N N . GLY B 1 66 ? -15.93 13.117 16.312 1 98 66 GLY B N 1
ATOM 2687 C CA . GLY B 1 66 ? -14.609 12.602 15.984 1 98 66 GLY B CA 1
ATOM 2688 C C . GLY B 1 66 ? -13.484 13.555 16.344 1 98 66 GLY B C 1
ATOM 2689 O O . GLY B 1 66 ? -13.68 14.766 16.375 1 98 66 GLY B O 1
ATOM 2690 N N . LEU B 1 67 ? -12.344 12.992 16.625 1 97.69 67 LEU B N 1
ATOM 2691 C CA . LEU B 1 67 ? -11.172 13.766 17.016 1 97.69 67 LEU B CA 1
ATOM 2692 C C . LEU B 1 67 ? -9.945 13.328 16.219 1 97.69 67 LEU B C 1
ATOM 2694 O O . LEU B 1 67 ? -9.758 12.133 15.969 1 97.69 67 LEU B O 1
ATOM 2698 N N . CYS B 1 68 ? -9.164 14.25 15.758 1 97.06 68 CYS B N 1
ATOM 2699 C CA . CYS B 1 68 ? -7.844 13.922 15.227 1 97.06 68 CYS B CA 1
ATOM 2700 C C . CYS B 1 68 ? -6.746 14.633 16.016 1 97.06 68 CYS B C 1
ATOM 2702 O O . CYS B 1 68 ? -6.992 15.672 16.625 1 97.06 68 CYS B O 1
ATOM 2704 N N . LEU B 1 69 ? -5.695 14.125 16.125 1 95.75 69 LEU B N 1
ATOM 2705 C CA . LEU B 1 69 ? -4.531 14.703 16.781 1 95.75 69 LEU B CA 1
ATOM 2706 C C . LEU B 1 69 ? -3.24 14.25 16.109 1 95.75 69 LEU B C 1
ATOM 2708 O O . LEU B 1 69 ? -3.232 13.258 15.375 1 95.75 69 LEU B O 1
ATOM 2712 N N . PRO B 1 70 ? -2.186 15.047 16.328 1 92.25 70 PRO B N 1
ATOM 2713 C CA . PRO B 1 70 ? -0.896 14.617 15.773 1 92.25 70 PRO B CA 1
ATOM 2714 C C . PRO B 1 70 ? -0.31 13.422 16.516 1 92.25 70 PRO B C 1
ATOM 2716 O O . PRO B 1 70 ? -0.425 13.336 17.75 1 92.25 70 PRO B O 1
ATOM 2719 N N . GLY B 1 71 ? 0.241 12.508 15.797 1 88.81 71 GLY B N 1
ATOM 2720 C CA . GLY B 1 71 ? 0.905 11.383 16.438 1 88.81 71 GLY B CA 1
ATOM 2721 C C . GLY B 1 71 ? 0.314 10.039 16.031 1 88.81 71 GLY B C 1
ATOM 2722 O O . GLY B 1 71 ? -0.176 9.883 14.914 1 88.81 71 GLY B O 1
ATOM 2723 N N . ILE B 1 72 ? 0.544 9.062 16.891 1 88.69 72 ILE B N 1
ATOM 2724 C CA . ILE B 1 72 ? 0.119 7.695 16.609 1 88.69 72 ILE B CA 1
ATOM 2725 C C . ILE B 1 72 ? -1.14 7.367 17.406 1 88.69 72 ILE B C 1
ATOM 2727 O O . ILE B 1 72 ? -1.181 7.574 18.625 1 88.69 72 ILE B O 1
ATOM 2731 N N . VAL B 1 73 ? -2.15 7.012 16.719 1 91.88 73 VAL B N 1
ATOM 2732 C CA . VAL B 1 73 ? -3.383 6.5 17.312 1 91.88 73 VAL B CA 1
ATOM 2733 C C . VAL B 1 73 ? -3.52 5.008 17.016 1 91.88 73 VAL B C 1
ATOM 2735 O O . VAL B 1 73 ? -3.66 4.613 15.859 1 91.88 73 VAL B O 1
ATOM 2738 N N . ASP B 1 74 ? -3.395 4.195 18.031 1 89.81 74 ASP B N 1
ATOM 2739 C CA . ASP B 1 74 ? -3.535 2.75 17.891 1 89.81 74 ASP B CA 1
ATOM 2740 C C . ASP B 1 74 ? -4.852 2.262 18.5 1 89.81 74 ASP B C 1
ATOM 2742 O O . ASP B 1 74 ? -4.918 1.97 19.688 1 89.81 74 ASP B O 1
ATOM 2746 N N . ALA B 1 75 ? -5.785 2.148 17.656 1 84.75 75 ALA B N 1
ATOM 2747 C CA . ALA B 1 75 ? -7.117 1.77 18.125 1 84.75 75 ALA B CA 1
ATOM 2748 C C . ALA B 1 75 ? -7.105 0.372 18.734 1 84.75 75 ALA B C 1
ATOM 2750 O O . ALA B 1 75 ? -7.777 0.123 19.734 1 84.75 75 ALA B O 1
ATOM 2751 N N . ALA B 1 76 ? -6.395 -0.5 18.172 1 80.62 76 ALA B N 1
ATOM 2752 C CA . ALA B 1 76 ? -6.324 -1.872 18.672 1 80.62 76 ALA B CA 1
ATOM 2753 C C . ALA B 1 76 ? -5.719 -1.919 20.062 1 80.62 76 ALA B C 1
ATOM 2755 O O . ALA B 1 76 ? -6.203 -2.646 20.938 1 80.62 76 ALA B O 1
ATOM 2756 N N . ALA B 1 77 ? -4.711 -1.079 20.297 1 81.25 77 ALA B N 1
ATOM 2757 C CA . ALA B 1 77 ? -4.051 -1.037 21.594 1 81.25 77 ALA B CA 1
ATOM 2758 C C . ALA B 1 77 ? -4.77 -0.081 22.547 1 81.25 77 ALA B C 1
ATOM 2760 O O . ALA B 1 77 ? -4.543 -0.107 23.75 1 81.25 77 ALA B O 1
ATOM 2761 N N . GLY B 1 78 ? -5.609 0.76 21.984 1 82 78 GLY B N 1
ATOM 2762 C CA . GLY B 1 78 ? -6.293 1.764 22.781 1 82 78 GLY B CA 1
ATOM 2763 C C . GLY B 1 78 ? -5.371 2.861 23.281 1 82 78 GLY B C 1
ATOM 2764 O O . GLY B 1 78 ? -5.559 3.385 24.375 1 82 78 GLY B O 1
ATOM 2765 N N . THR B 1 79 ? -4.359 3.139 22.422 1 86.25 79 THR B N 1
ATOM 2766 C CA . THR B 1 79 ? -3.365 4.102 22.891 1 86.25 79 THR B CA 1
ATOM 2767 C C . THR B 1 79 ? -3.252 5.27 21.922 1 86.25 79 THR B C 1
ATOM 2769 O O . THR B 1 79 ? -3.584 5.141 20.734 1 86.25 79 THR B O 1
ATOM 2772 N N . VAL B 1 80 ? -2.898 6.426 22.484 1 90.06 80 VAL B N 1
ATOM 2773 C CA . VAL B 1 80 ? -2.566 7.637 21.75 1 90.06 80 VAL B CA 1
ATOM 2774 C C . VAL B 1 80 ? -1.189 8.141 22.172 1 90.06 80 VAL B C 1
ATOM 2776 O O . VAL B 1 80 ? -0.893 8.219 23.375 1 90.06 80 VAL B O 1
ATOM 2779 N N . ARG B 1 81 ? -0.286 8.367 21.25 1 88 81 ARG B N 1
ATOM 2780 C CA . ARG B 1 81 ? 1.041 8.922 21.5 1 88 81 ARG B CA 1
ATOM 2781 C C . ARG B 1 81 ? 1.295 10.148 20.625 1 88 81 ARG B C 1
ATOM 2783 O O . ARG B 1 81 ? 1.275 10.062 19.391 1 88 81 ARG B O 1
ATOM 2790 N N . ALA B 1 82 ? 1.421 11.25 21.234 1 89.56 82 ALA B N 1
ATOM 2791 C CA . ALA B 1 82 ? 1.681 12.516 20.562 1 89.56 82 ALA B CA 1
ATOM 2792 C C . ALA B 1 82 ? 2.801 13.289 21.25 1 89.56 82 ALA B C 1
ATOM 2794 O O . ALA B 1 82 ? 2.678 13.656 22.422 1 89.56 82 ALA B O 1
ATOM 2795 N N . VAL B 1 83 ? 3.84 13.609 20.562 1 85.38 83 VAL B N 1
ATOM 2796 C CA . VAL B 1 83 ? 5.023 14.258 21.109 1 85.38 83 VAL B CA 1
ATOM 2797 C C . VAL B 1 83 ? 4.66 15.648 21.625 1 85.38 83 VAL B C 1
ATOM 2799 O O . VAL B 1 83 ? 5.18 16.094 22.656 1 85.38 83 VAL B O 1
ATOM 2802 N N . ASN B 1 84 ? 3.701 16.281 20.938 1 89.56 84 ASN B N 1
ATOM 2803 C CA . ASN B 1 84 ? 3.348 17.641 21.297 1 89.56 84 ASN B CA 1
ATOM 2804 C C . ASN B 1 84 ? 2.234 17.688 22.328 1 89.56 84 ASN B C 1
ATOM 2806 O O . ASN B 1 84 ? 1.841 18.75 22.781 1 89.56 84 ASN B O 1
ATOM 2810 N N . LEU B 1 85 ? 1.747 16.547 22.656 1 95.12 85 LEU B N 1
ATOM 2811 C CA . LEU B 1 85 ? 0.723 16.391 23.688 1 95.12 85 LEU B CA 1
ATOM 2812 C C . LEU B 1 85 ? 1.125 15.312 24.688 1 95.12 85 LEU B C 1
ATOM 2814 O O . LEU B 1 85 ? 0.394 14.344 24.891 1 95.12 85 LEU B O 1
ATOM 2818 N N . PRO B 1 86 ? 2.262 15.531 25.359 1 92.69 86 PRO B N 1
ATOM 2819 C CA . PRO B 1 86 ? 2.848 14.461 26.156 1 92.69 86 PRO B CA 1
ATOM 2820 C C . PRO B 1 86 ? 1.961 14.047 27.328 1 92.69 86 PRO B C 1
ATOM 2822 O O . PRO B 1 86 ? 2.053 12.914 27.812 1 92.69 86 PRO B O 1
ATOM 2825 N N . TRP B 1 87 ? 1.063 14.875 27.75 1 94.25 87 TRP B N 1
ATOM 2826 C CA . TRP B 1 87 ? 0.227 14.57 28.906 1 94.25 87 TRP B CA 1
ATOM 2827 C C . TRP B 1 87 ? -0.852 13.555 28.547 1 94.25 87 TRP B C 1
ATOM 2829 O O . TRP B 1 87 ? -1.543 13.031 29.422 1 94.25 87 TRP B O 1
ATOM 2839 N N . LEU B 1 88 ? -0.967 13.227 27.266 1 93.81 88 LEU B N 1
ATOM 2840 C CA . LEU B 1 88 ? -1.926 12.211 26.859 1 93.81 88 LEU B CA 1
ATOM 2841 C C . LEU B 1 88 ? -1.32 10.812 26.984 1 93.81 88 LEU B C 1
ATOM 2843 O O . LEU B 1 88 ? -2.045 9.812 26.984 1 93.81 88 LEU B O 1
ATOM 2847 N N . ASP B 1 89 ? -0.02 10.703 27.047 1 90.25 89 ASP B N 1
ATOM 2848 C CA . ASP B 1 89 ? 0.691 9.43 26.984 1 90.25 89 ASP B CA 1
ATOM 2849 C C . ASP B 1 89 ? 0.304 8.523 28.141 1 90.25 89 ASP B C 1
ATOM 2851 O O . ASP B 1 89 ? 0.295 8.953 29.297 1 90.25 89 ASP B O 1
ATOM 2855 N N . GLY B 1 90 ? -0.047 7.27 27.766 1 88.06 90 GLY B N 1
ATOM 2856 C CA . GLY B 1 90 ? -0.353 6.273 28.781 1 88.06 90 GLY B CA 1
ATOM 2857 C C . GLY B 1 90 ? -1.721 6.461 29.406 1 88.06 90 GLY B C 1
ATOM 2858 O O . GLY B 1 90 ? -2.1 5.723 30.312 1 88.06 90 GLY B O 1
ATOM 2859 N N . ARG B 1 91 ? -2.498 7.512 29 1 91.75 91 ARG B N 1
ATOM 2860 C CA . ARG B 1 91 ? -3.826 7.789 29.547 1 91.75 91 ARG B CA 1
ATOM 2861 C C . ARG B 1 91 ? -4.906 7.137 28.688 1 91.75 91 ARG B C 1
ATOM 2863 O O . ARG B 1 91 ? -4.727 6.945 27.484 1 91.75 91 ARG B O 1
ATOM 2870 N N . PRO B 1 92 ? -5.957 6.75 29.359 1 92.12 92 PRO B N 1
ATOM 2871 C CA . PRO B 1 92 ? -7.086 6.234 28.594 1 92.12 92 PRO B CA 1
ATOM 2872 C C . PRO B 1 92 ? -7.906 7.348 27.938 1 92.12 92 PRO B C 1
ATOM 2874 O O . PRO B 1 92 ? -9.102 7.488 28.234 1 92.12 92 PRO B O 1
ATOM 2877 N N . PHE B 1 93 ? -7.297 8.062 27.062 1 93.69 93 PHE B N 1
ATOM 2878 C CA . PHE B 1 93 ? -7.762 9.336 26.531 1 93.69 93 PHE B CA 1
ATOM 2879 C C . PHE B 1 93 ? -9.109 9.172 25.828 1 93.69 93 PHE B C 1
ATOM 2881 O O . PHE B 1 93 ? -10.047 9.922 26.094 1 93.69 93 PHE B O 1
ATOM 2888 N N . ALA B 1 94 ? -9.227 8.156 24.969 1 91.88 94 ALA B N 1
ATOM 2889 C CA . ALA B 1 94 ? -10.461 7.945 24.219 1 91.88 94 ALA B CA 1
ATOM 2890 C C . ALA B 1 94 ? -11.633 7.66 25.141 1 91.88 94 ALA B C 1
ATOM 2892 O O . ALA B 1 94 ? -12.719 8.227 24.984 1 91.88 94 ALA B O 1
ATOM 2893 N N . ALA B 1 95 ? -11.422 6.789 26.047 1 94.25 95 ALA B N 1
ATOM 2894 C CA . ALA B 1 95 ? -12.469 6.414 27 1 94.25 95 ALA B CA 1
ATOM 2895 C C . ALA B 1 95 ? -12.859 7.598 27.875 1 94.25 95 ALA B C 1
ATOM 2897 O O . ALA B 1 95 ? -14.039 7.824 28.141 1 94.25 95 ALA B O 1
ATOM 2898 N N . ASP B 1 96 ? -11.867 8.305 28.328 1 96.25 96 ASP B N 1
ATOM 2899 C CA . ASP B 1 96 ? -12.125 9.453 29.203 1 96.25 96 ASP B CA 1
ATOM 2900 C C . ASP B 1 96 ? -12.875 10.547 28.453 1 96.25 96 ASP B C 1
ATOM 2902 O O . ASP B 1 96 ? -13.766 11.188 29.016 1 96.25 96 ASP B O 1
ATOM 2906 N N . LEU B 1 97 ? -12.508 10.766 27.234 1 96.31 97 LEU B N 1
ATOM 2907 C CA . LEU B 1 97 ? -13.211 11.766 26.438 1 96.31 97 LEU B CA 1
ATOM 2908 C C . LEU B 1 97 ? -14.656 11.344 26.188 1 96.31 97 LEU B C 1
ATOM 2910 O O . LEU B 1 97 ? -15.57 12.164 26.281 1 96.31 97 LEU B O 1
ATOM 2914 N N . ALA B 1 98 ? -14.867 10.102 25.859 1 96.38 98 ALA B N 1
ATOM 2915 C CA . ALA B 1 98 ? -16.219 9.57 25.672 1 96.38 98 ALA B CA 1
ATOM 2916 C C . ALA B 1 98 ? -17.062 9.781 26.938 1 96.38 98 ALA B C 1
ATOM 2918 O O . ALA B 1 98 ? -18.234 10.141 26.844 1 96.38 98 ALA B O 1
ATOM 2919 N N . ARG B 1 99 ? -16.484 9.523 28.062 1 97.06 99 ARG B N 1
ATOM 2920 C CA . ARG B 1 99 ? -17.188 9.734 29.328 1 97.06 99 ARG B CA 1
ATOM 2921 C C . ARG B 1 99 ? -17.516 11.203 29.531 1 97.06 99 ARG B C 1
ATOM 2923 O O . ARG B 1 99 ? -18.641 11.539 29.922 1 97.06 99 ARG B O 1
ATOM 2930 N N . ALA B 1 100 ? -16.547 12.023 29.297 1 96.94 100 ALA B N 1
ATOM 2931 C CA . ALA B 1 100 ? -16.734 13.453 29.469 1 96.94 100 ALA B CA 1
ATOM 2932 C C . ALA B 1 100 ? -17.859 13.977 28.578 1 96.94 100 ALA B C 1
ATOM 2934 O O . ALA B 1 100 ? -18.594 14.891 28.953 1 96.94 100 ALA B O 1
ATOM 2935 N N . LEU B 1 101 ? -18 13.375 27.438 1 96.94 101 LEU B N 1
ATOM 2936 C CA . LEU B 1 101 ? -18.984 13.812 26.453 1 96.94 101 LEU B CA 1
ATOM 2937 C C . LEU B 1 101 ? -20.281 13.023 26.578 1 96.94 101 LEU B C 1
ATOM 2939 O O . LEU B 1 101 ? -21.297 13.367 25.969 1 96.94 101 LEU B O 1
ATOM 2943 N N . ASP B 1 102 ? -20.281 11.969 27.328 1 96 102 ASP B N 1
ATOM 2944 C CA . ASP B 1 102 ? -21.391 11.047 27.516 1 96 102 ASP B CA 1
ATOM 2945 C C . ASP B 1 102 ? -21.859 10.453 26.188 1 96 102 ASP B C 1
ATOM 2947 O O . ASP B 1 102 ? -23.047 10.453 25.875 1 96 102 ASP B O 1
ATOM 2951 N N . ARG B 1 103 ? -20.969 10.125 25.297 1 95.38 103 ARG B N 1
ATOM 2952 C CA . ARG B 1 103 ? -21.188 9.445 24.031 1 95.38 103 ARG B CA 1
ATOM 2953 C C . ARG B 1 103 ? -19.875 8.891 23.469 1 95.38 103 ARG B C 1
ATOM 2955 O O . ARG B 1 103 ? -18.797 9.328 23.859 1 95.38 103 ARG B O 1
ATOM 2962 N N . PRO B 1 104 ? -19.938 7.914 22.562 1 95.31 104 PRO B N 1
ATOM 2963 C CA . PRO B 1 104 ? -18.719 7.391 21.953 1 95.31 104 PRO B CA 1
ATOM 2964 C C . PRO B 1 104 ? -17.969 8.438 21.125 1 95.31 104 PRO B C 1
ATOM 2966 O O . PRO B 1 104 ? -18.594 9.359 20.594 1 95.31 104 PRO B O 1
ATOM 2969 N N . VAL B 1 105 ? -16.656 8.305 21.078 1 96.44 105 VAL B N 1
ATOM 2970 C CA . VAL B 1 105 ? -15.797 9.164 20.281 1 96.44 105 VAL B CA 1
ATOM 2971 C C . VAL B 1 105 ? -14.836 8.312 19.453 1 96.44 105 VAL B C 1
ATOM 2973 O O . VAL B 1 105 ? -14.328 7.297 19.938 1 96.44 105 VAL B O 1
ATOM 2976 N N . ARG B 1 106 ? -14.664 8.672 18.219 1 96.06 106 ARG B N 1
ATOM 2977 C CA . ARG B 1 106 ? -13.633 8.055 17.391 1 96.06 106 ARG B CA 1
ATOM 2978 C C . ARG B 1 106 ? -12.438 8.984 17.219 1 96.06 106 ARG B C 1
ATOM 2980 O O . ARG B 1 106 ? -12.594 10.195 17.078 1 96.06 106 ARG B O 1
ATOM 2987 N N . ILE B 1 107 ? -11.258 8.391 17.234 1 96.5 107 ILE B N 1
ATOM 2988 C CA . ILE B 1 107 ? -10.031 9.172 17.172 1 96.5 107 ILE B CA 1
ATOM 2989 C C . ILE B 1 107 ? -9.148 8.648 16.047 1 96.5 107 ILE B C 1
ATOM 2991 O O . ILE B 1 107 ? -9.023 7.434 15.859 1 96.5 107 ILE B O 1
ATOM 2995 N N . ALA B 1 108 ? -8.547 9.516 15.289 1 96.25 108 ALA B N 1
ATOM 2996 C CA . ALA B 1 108 ? -7.566 9.188 14.25 1 96.25 108 ALA B CA 1
ATOM 2997 C C . ALA B 1 108 ? -6.375 10.133 14.305 1 96.25 108 ALA B C 1
ATOM 2999 O O . ALA B 1 108 ? -6.438 11.195 14.938 1 96.25 108 ALA B O 1
ATOM 3000 N N . ASN B 1 109 ? -5.312 9.734 13.734 1 95.5 109 ASN B N 1
ATOM 3001 C CA . ASN B 1 109 ? -4.203 10.672 13.609 1 95.5 109 ASN B CA 1
ATOM 3002 C C . ASN B 1 109 ? -4.465 11.719 12.523 1 95.5 109 ASN B C 1
ATOM 3004 O O . ASN B 1 109 ? -5.375 11.555 11.711 1 95.5 109 ASN B O 1
ATOM 3008 N N . ASP B 1 110 ? -3.729 12.727 12.5 1 94.62 110 ASP B N 1
ATOM 3009 C CA . ASP B 1 110 ? -3.959 13.898 11.664 1 94.62 110 ASP B CA 1
ATOM 3010 C C . ASP B 1 110 ? -3.826 13.539 10.18 1 94.62 110 ASP B C 1
ATOM 3012 O O . ASP B 1 110 ? -4.598 14.023 9.352 1 94.62 110 ASP B O 1
ATOM 3016 N N . ALA B 1 111 ? -2.881 12.711 9.812 1 96.19 111 ALA B N 1
ATOM 3017 C CA . ALA B 1 111 ? -2.711 12.328 8.414 1 96.19 111 ALA B CA 1
ATOM 3018 C C . ALA B 1 111 ? -3.926 11.555 7.902 1 96.19 111 ALA B C 1
ATOM 3020 O O . ALA B 1 111 ? -4.406 11.805 6.793 1 96.19 111 ALA B O 1
ATOM 3021 N N . ASN B 1 112 ? -4.414 10.625 8.711 1 97.69 112 ASN B N 1
ATOM 3022 C CA . ASN B 1 112 ? -5.613 9.875 8.352 1 97.69 112 ASN B CA 1
ATOM 3023 C C . ASN B 1 112 ? -6.824 10.789 8.211 1 97.69 112 ASN B C 1
ATOM 3025 O O . ASN B 1 112 ? -7.598 10.648 7.258 1 97.69 112 ASN B O 1
ATOM 3029 N N . ALA B 1 113 ? -6.961 11.703 9.141 1 97.44 113 ALA B N 1
ATOM 3030 C CA . ALA B 1 113 ? -8.07 12.648 9.055 1 97.44 113 ALA B CA 1
ATOM 3031 C C . ALA B 1 113 ? -7.961 13.508 7.801 1 97.44 113 ALA B C 1
ATOM 3033 O O . ALA B 1 113 ? -8.969 13.789 7.145 1 97.44 113 ALA B O 1
ATOM 3034 N N . PHE B 1 114 ? -6.777 13.906 7.5 1 97.56 114 PHE B N 1
ATOM 3035 C CA . PHE B 1 114 ? -6.531 14.695 6.297 1 97.56 114 PHE B CA 1
ATOM 3036 C C . PHE B 1 114 ? -7.02 13.953 5.059 1 97.56 114 PHE B C 1
ATOM 3038 O O . PHE B 1 114 ? -7.809 14.484 4.277 1 97.56 114 PHE B O 1
ATOM 3045 N N . VAL B 1 115 ? -6.559 12.719 4.898 1 98.5 115 VAL B N 1
ATOM 3046 C CA . VAL B 1 115 ? -6.891 11.953 3.701 1 98.5 115 VAL B CA 1
ATOM 3047 C C . VAL B 1 115 ? -8.391 11.664 3.672 1 98.5 115 VAL B C 1
ATOM 3049 O O . VAL B 1 115 ? -9.023 11.758 2.619 1 98.5 115 VAL B O 1
ATOM 3052 N N . LEU B 1 116 ? -8.953 11.344 4.809 1 98.19 116 LEU B N 1
ATOM 3053 C CA . LEU B 1 116 ? -10.375 11.062 4.879 1 98.19 116 LEU B CA 1
ATOM 3054 C C . LEU B 1 116 ? -11.195 12.273 4.457 1 98.19 116 LEU B C 1
ATOM 3056 O O . LEU B 1 116 ? -12.164 12.148 3.697 1 98.19 116 LEU B O 1
ATOM 3060 N N . SER B 1 117 ? -10.797 13.438 4.969 1 97.94 117 SER B N 1
ATOM 3061 C CA . SER B 1 117 ? -11.469 14.672 4.59 1 97.94 117 SER B CA 1
ATOM 3062 C C . SER B 1 117 ? -11.516 14.836 3.072 1 97.94 117 SER B C 1
ATOM 3064 O O . SER B 1 117 ? -12.578 15.062 2.5 1 97.94 117 SER B O 1
ATOM 3066 N N . GLU B 1 118 ? -10.383 14.672 2.432 1 98.38 118 GLU B N 1
ATOM 3067 C CA . GLU B 1 118 ? -10.266 14.883 0.992 1 98.38 118 GLU B CA 1
ATOM 3068 C C . GLU B 1 118 ? -11 13.797 0.213 1 98.38 118 GLU B C 1
ATOM 3070 O O . GLU B 1 118 ? -11.539 14.047 -0.867 1 98.38 118 GLU B O 1
ATOM 3075 N N . ALA B 1 119 ? -11.062 12.586 0.739 1 97.88 119 ALA B N 1
ATOM 3076 C CA . ALA B 1 119 ? -11.727 11.461 0.087 1 97.88 119 ALA B CA 1
ATOM 3077 C C . ALA B 1 119 ? -13.242 11.602 0.182 1 97.88 119 ALA B C 1
ATOM 3079 O O . ALA B 1 119 ? -13.969 11.125 -0.696 1 97.88 119 ALA B O 1
ATOM 3080 N N . MET B 1 120 ? -13.75 12.188 1.221 1 97 120 MET B N 1
ATOM 3081 C CA . MET B 1 120 ? -15.188 12.258 1.474 1 97 120 MET B CA 1
ATOM 3082 C C . MET B 1 120 ? -15.828 13.383 0.667 1 97 120 MET B C 1
ATOM 3084 O O . MET B 1 120 ? -16.828 13.164 -0.016 1 97 120 MET B O 1
ATOM 3088 N N . ASP B 1 121 ? -15.266 14.562 0.724 1 95.88 121 ASP B N 1
ATOM 3089 C CA . ASP B 1 121 ? -15.898 15.688 0.038 1 95.88 121 ASP B CA 1
ATOM 3090 C C . ASP B 1 121 ? -14.852 16.719 -0.392 1 95.88 121 ASP B C 1
ATOM 3092 O O . ASP B 1 121 ? -15.156 17.906 -0.517 1 95.88 121 ASP B O 1
ATOM 3096 N N . GLY B 1 122 ? -13.656 16.328 -0.507 1 97.69 122 GLY B N 1
ATOM 3097 C CA . GLY B 1 122 ? -12.594 17.188 -1.001 1 97.69 122 GLY B CA 1
ATOM 3098 C C . GLY B 1 122 ? -12.148 16.844 -2.41 1 97.69 122 GLY B C 1
ATOM 3099 O O . GLY B 1 122 ? -12.977 16.484 -3.256 1 97.69 122 GLY B O 1
ATOM 3100 N N . ALA B 1 123 ? -10.859 17.062 -2.691 1 98.56 123 ALA B N 1
ATOM 3101 C CA . ALA B 1 123 ? -10.297 16.953 -4.039 1 98.56 123 ALA B CA 1
ATOM 3102 C C . ALA B 1 123 ? -10.352 15.516 -4.547 1 98.56 123 ALA B C 1
ATOM 3104 O O . ALA B 1 123 ? -10.398 15.281 -5.754 1 98.56 123 ALA B O 1
ATOM 3105 N N . ALA B 1 124 ? -10.359 14.523 -3.635 1 98.5 124 ALA B N 1
ATOM 3106 C CA . ALA B 1 124 ? -10.273 13.117 -4.035 1 98.5 124 ALA B CA 1
ATOM 3107 C C . ALA B 1 124 ? -11.633 12.43 -3.902 1 98.5 124 ALA B C 1
ATOM 3109 O O . ALA B 1 124 ? -11.711 11.203 -3.914 1 98.5 124 ALA B O 1
ATOM 3110 N N . ALA B 1 125 ? -12.695 13.242 -3.738 1 97.88 125 ALA B N 1
ATOM 3111 C CA . ALA B 1 125 ? -14.031 12.68 -3.572 1 97.88 125 ALA B CA 1
ATOM 3112 C C . ALA B 1 125 ? -14.398 11.789 -4.754 1 97.88 125 ALA B C 1
ATOM 3114 O O . ALA B 1 125 ? -14.188 12.156 -5.91 1 97.88 125 ALA B O 1
ATOM 3115 N N . GLY B 1 126 ? -14.922 10.523 -4.434 1 97.19 126 GLY B N 1
ATOM 3116 C CA . GLY B 1 126 ? -15.367 9.594 -5.461 1 97.19 126 GLY B CA 1
ATOM 3117 C C . GLY B 1 126 ? -14.312 8.586 -5.859 1 97.19 126 GLY B C 1
ATOM 3118 O O . GLY B 1 126 ? -14.617 7.566 -6.48 1 97.19 126 GLY B O 1
ATOM 3119 N N . ALA B 1 127 ? -13.07 8.836 -5.508 1 98.25 127 ALA B N 1
ATOM 3120 C CA . ALA B 1 127 ? -11.992 7.914 -5.859 1 98.25 127 ALA B CA 1
ATOM 3121 C C . ALA B 1 127 ? -12.023 6.672 -4.973 1 98.25 127 ALA B C 1
ATOM 3123 O O . ALA B 1 127 ? -12.195 6.773 -3.756 1 98.25 127 ALA B O 1
ATOM 3124 N N . PRO B 1 128 ? -11.883 5.465 -5.523 1 97.38 128 PRO B N 1
ATOM 3125 C CA . PRO B 1 128 ? -11.922 4.223 -4.746 1 97.38 128 PRO B CA 1
ATOM 3126 C C . PRO B 1 128 ? -10.742 4.09 -3.787 1 97.38 128 PRO B C 1
ATOM 3128 O O . PRO B 1 128 ? -10.906 3.607 -2.662 1 97.38 128 PRO B O 1
ATOM 3131 N N . LEU B 1 129 ? -9.586 4.426 -4.23 1 98.56 129 LEU B N 1
ATOM 3132 C CA . LEU B 1 129 ? -8.367 4.316 -3.434 1 98.56 129 LEU B CA 1
ATOM 3133 C C . LEU B 1 129 ? -7.582 5.621 -3.457 1 98.56 129 LEU B C 1
ATOM 3135 O O . LEU B 1 129 ? -7.109 6.047 -4.512 1 98.56 129 LEU B O 1
ATOM 3139 N N . VAL B 1 130 ? -7.453 6.285 -2.295 1 98.88 130 VAL B N 1
ATOM 3140 C CA . VAL B 1 130 ? -6.812 7.59 -2.16 1 98.88 130 VAL B CA 1
ATOM 3141 C C . VAL B 1 130 ? -5.574 7.473 -1.277 1 98.88 130 VAL B C 1
ATOM 3143 O O . VAL B 1 130 ? -5.625 6.871 -0.201 1 98.88 130 VAL B O 1
ATOM 3146 N N . PHE B 1 131 ? -4.484 7.898 -1.773 1 98.94 131 PHE B N 1
ATOM 3147 C CA . PHE B 1 131 ? -3.283 8.125 -0.975 1 98.94 131 PHE B CA 1
ATOM 3148 C C . PHE B 1 131 ? -3.078 9.609 -0.717 1 98.94 131 PHE B C 1
ATOM 3150 O O . PHE B 1 131 ? -2.957 10.398 -1.657 1 98.94 131 PHE B O 1
ATOM 3157 N N . GLY B 1 132 ? -3.131 10.016 0.525 1 98.75 132 GLY B N 1
ATOM 3158 C CA . GLY B 1 132 ? -2.855 11.398 0.876 1 98.75 132 GLY B CA 1
ATOM 3159 C C . GLY B 1 132 ? -1.458 11.609 1.428 1 98.75 132 GLY B C 1
ATOM 3160 O O . GLY B 1 132 ? -0.962 10.789 2.203 1 98.75 132 GLY B O 1
ATOM 3161 N N . ILE B 1 133 ? -0.864 12.688 0.982 1 98.69 133 ILE B N 1
ATOM 3162 C CA . ILE B 1 133 ? 0.458 13 1.511 1 98.69 133 ILE B CA 1
ATOM 3163 C C . ILE B 1 133 ? 0.467 14.43 2.064 1 98.69 133 ILE B C 1
ATOM 3165 O O . ILE B 1 133 ? -0.221 15.305 1.544 1 98.69 133 ILE B O 1
ATOM 3169 N N . ILE B 1 134 ? 1.116 14.602 3.133 1 97.44 134 ILE B N 1
ATOM 3170 C CA . ILE B 1 134 ? 1.328 15.906 3.75 1 97.44 134 ILE B CA 1
ATOM 3171 C C . ILE B 1 134 ? 2.811 16.266 3.699 1 97.44 134 ILE B C 1
ATOM 3173 O O . ILE B 1 134 ? 3.646 15.57 4.285 1 97.44 134 ILE B O 1
ATOM 3177 N N . LEU B 1 135 ? 3.193 17.281 2.939 1 97.88 135 LEU B N 1
ATOM 3178 C CA . LEU B 1 135 ? 4.566 17.766 2.824 1 97.88 135 LEU B CA 1
ATOM 3179 C C . LEU B 1 135 ? 4.762 19.047 3.643 1 97.88 135 LEU B C 1
ATOM 3181 O O . LEU B 1 135 ? 4.223 20.094 3.301 1 97.88 135 LEU B O 1
ATOM 3185 N N . GLY B 1 136 ? 5.414 19 4.672 1 95.75 136 GLY B N 1
ATOM 3186 C CA . GLY B 1 136 ? 5.676 20.125 5.562 1 95.75 136 GLY B CA 1
ATOM 3187 C C . GLY B 1 136 ? 6.934 19.953 6.391 1 95.75 136 GLY B C 1
ATOM 3188 O O . GLY B 1 136 ? 8 19.656 5.852 1 95.75 136 GLY B O 1
ATOM 3189 N N . THR B 1 137 ? 6.727 20.094 7.754 1 93.06 137 THR B N 1
ATOM 3190 C CA . THR B 1 137 ? 7.855 19.844 8.648 1 93.06 137 THR B CA 1
ATOM 3191 C C . THR B 1 137 ? 8.336 18.406 8.516 1 93.06 137 THR B C 1
ATOM 3193 O O . THR B 1 137 ? 9.539 18.141 8.617 1 93.06 137 THR B O 1
ATOM 3196 N N . GLY B 1 138 ? 7.469 17.578 8.32 1 94.69 138 GLY B N 1
ATOM 3197 C CA . GLY B 1 138 ? 7.727 16.188 7.98 1 94.69 138 GLY B CA 1
ATOM 3198 C C . GLY B 1 138 ? 7.012 15.734 6.719 1 94.69 138 GLY B C 1
ATOM 3199 O O . GLY B 1 138 ? 6.531 16.562 5.945 1 94.69 138 GLY B O 1
ATOM 3200 N N . VAL B 1 139 ? 7.113 14.5 6.445 1 97.31 139 VAL B N 1
ATOM 3201 C CA . VAL B 1 139 ? 6.391 13.875 5.344 1 97.31 139 VAL B CA 1
ATOM 3202 C C . VAL B 1 139 ? 5.469 12.781 5.883 1 97.31 139 VAL B C 1
ATOM 3204 O O . VAL B 1 139 ? 5.938 11.742 6.352 1 97.31 139 VAL B O 1
ATOM 3207 N N . GLY B 1 140 ? 4.148 13.039 5.902 1 96.44 140 GLY B N 1
ATOM 3208 C CA . GLY B 1 140 ? 3.146 12.102 6.379 1 96.44 140 GLY B CA 1
ATOM 32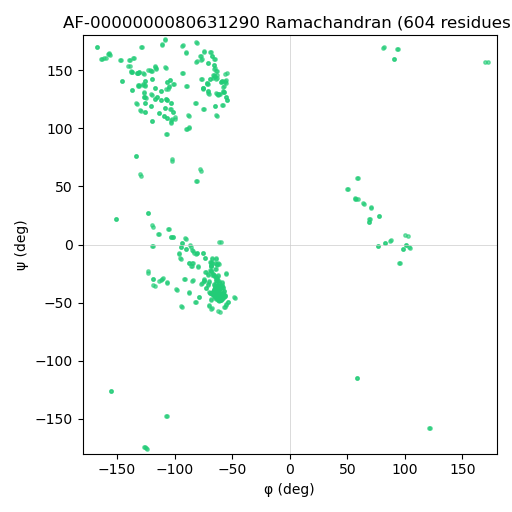09 C C . GLY B 1 140 ? 2.26 11.562 5.273 1 96.44 140 GLY B C 1
ATOM 3210 O O . GLY B 1 140 ? 2.336 12.023 4.133 1 96.44 140 GLY B O 1
ATOM 3211 N N . GLY B 1 141 ? 1.473 10.617 5.637 1 97.38 141 GLY B N 1
ATOM 3212 C CA . GLY B 1 141 ? 0.525 10.086 4.672 1 97.38 141 GLY B CA 1
ATOM 3213 C C . GLY B 1 141 ? -0.535 9.195 5.301 1 97.38 141 GLY B C 1
ATOM 3214 O O . GLY B 1 141 ? -0.503 8.945 6.504 1 97.38 141 GLY B O 1
ATOM 3215 N N . GLY B 1 142 ? -1.501 8.875 4.543 1 98.31 142 GLY B N 1
ATOM 3216 C CA . GLY B 1 142 ? -2.59 7.977 4.895 1 98.31 142 GLY B CA 1
ATOM 3217 C C . GLY B 1 142 ? -3.266 7.355 3.688 1 98.31 142 GLY B C 1
ATOM 3218 O O . GLY B 1 142 ? -3.018 7.766 2.551 1 98.31 142 GLY B O 1
ATOM 3219 N N . ILE B 1 143 ? -3.998 6.332 3.965 1 98.81 143 ILE B N 1
ATOM 3220 C CA . ILE B 1 143 ? -4.676 5.586 2.908 1 98.81 143 ILE B CA 1
ATOM 3221 C C . ILE B 1 143 ? -6.164 5.484 3.223 1 98.81 143 ILE B C 1
ATOM 3223 O O . ILE B 1 143 ? -6.551 5.102 4.332 1 98.81 143 ILE B O 1
ATOM 3227 N N . VAL B 1 144 ? -6.977 5.867 2.314 1 98.44 144 VAL B N 1
ATOM 3228 C CA . VAL B 1 144 ? -8.422 5.68 2.396 1 98.44 144 VAL B CA 1
ATOM 3229 C C . VAL B 1 144 ? -8.898 4.836 1.217 1 98.44 144 VAL B C 1
ATOM 3231 O O . VAL B 1 144 ? -8.648 5.18 0.059 1 98.44 144 VAL B O 1
ATOM 3234 N N . ALA B 1 145 ? -9.477 3.703 1.488 1 97.62 145 ALA B N 1
ATOM 3235 C CA . ALA B 1 145 ? -10.102 2.828 0.498 1 97.62 145 ALA B CA 1
ATOM 3236 C C . ALA B 1 145 ? -11.609 2.779 0.679 1 97.62 145 ALA B C 1
ATOM 3238 O O . ALA B 1 145 ? -12.102 2.438 1.756 1 97.62 145 ALA B O 1
ATOM 3239 N N . ASP B 1 146 ? -12.367 3.094 -0.353 1 95.38 146 ASP B N 1
ATOM 3240 C CA . ASP B 1 146 ? -13.828 3.102 -0.329 1 95.38 146 ASP B CA 1
ATOM 3241 C C . ASP B 1 146 ? -14.352 3.893 0.866 1 95.38 146 ASP B C 1
ATOM 3243 O O . ASP B 1 146 ? -15.164 3.387 1.644 1 95.38 146 ASP B O 1
ATOM 3247 N N . ARG B 1 147 ? -13.805 5.07 1.064 1 95.81 147 ARG B N 1
ATOM 3248 C CA . ARG B 1 147 ? -14.25 6.078 2.023 1 95.81 147 ARG B CA 1
ATOM 3249 C C . ARG B 1 147 ? -13.992 5.617 3.455 1 95.81 147 ARG B C 1
ATOM 3251 O O . ARG B 1 147 ? -14.656 6.086 4.387 1 95.81 147 ARG B O 1
ATOM 3258 N N . ARG B 1 148 ? -13.086 4.633 3.6 1 96.62 148 ARG B N 1
ATOM 3259 C CA . ARG B 1 148 ? -12.703 4.172 4.93 1 96.62 148 ARG B CA 1
ATOM 3260 C C . ARG B 1 148 ? -11.188 4.227 5.105 1 96.62 148 ARG B C 1
ATOM 3262 O O . ARG B 1 148 ? -10.438 3.826 4.211 1 96.62 148 ARG B O 1
ATOM 3269 N N . ILE B 1 149 ? -10.758 4.703 6.27 1 97.12 149 ILE B N 1
ATOM 3270 C CA . ILE B 1 149 ? -9.336 4.73 6.594 1 97.12 149 ILE B CA 1
ATOM 3271 C C . ILE B 1 149 ? -8.797 3.305 6.672 1 97.12 149 ILE B C 1
ATOM 3273 O O . ILE B 1 149 ? -9.438 2.422 7.246 1 97.12 149 ILE B O 1
ATOM 3277 N N . LEU B 1 150 ? -7.707 2.99 6.016 1 97.12 150 LEU B N 1
ATOM 3278 C CA . LEU B 1 150 ? -6.898 1.808 6.297 1 97.12 150 LEU B CA 1
ATOM 3279 C C . LEU B 1 150 ? -5.859 2.102 7.371 1 97.12 150 LEU B C 1
ATOM 3281 O O . LEU B 1 150 ? -4.824 2.715 7.094 1 97.12 150 LEU B O 1
ATOM 3285 N N . PRO B 1 151 ? -6.086 1.711 8.555 1 94.44 151 PRO B N 1
ATOM 3286 C CA . PRO B 1 151 ? -5.18 2.096 9.641 1 94.44 151 PRO B CA 1
ATOM 3287 C C . PRO B 1 151 ? -3.885 1.284 9.641 1 94.44 151 PRO B C 1
ATOM 3289 O O . PRO B 1 151 ? -2.82 1.812 9.969 1 94.44 151 PRO B O 1
ATOM 3292 N N . GLY B 1 152 ? -4.004 -0.034 9.219 1 96 152 GLY B N 1
ATOM 3293 C CA . GLY B 1 152 ? -2.883 -0.958 9.281 1 96 152 GLY B CA 1
ATOM 3294 C C . GLY B 1 152 ? -2.811 -1.719 10.594 1 96 152 GLY B C 1
ATOM 3295 O O . GLY B 1 152 ? -3.404 -1.306 11.594 1 96 152 GLY B O 1
ATOM 3296 N N . ALA B 1 153 ? -2.111 -2.826 10.586 1 96.75 153 ALA B N 1
ATOM 3297 C CA . ALA B 1 153 ? -1.99 -3.719 11.734 1 96.75 153 ALA B CA 1
ATOM 3298 C C . ALA B 1 153 ? -1.283 -3.023 12.898 1 96.75 153 ALA B C 1
ATOM 3300 O O . ALA B 1 153 ? -1.573 -3.299 14.062 1 96.75 153 ALA B O 1
ATOM 3301 N N . ASN B 1 154 ? -0.39 -2.102 12.602 1 95.88 154 ASN B N 1
ATOM 3302 C CA . ASN B 1 154 ? 0.446 -1.438 13.602 1 95.88 154 ASN B CA 1
ATOM 3303 C C . ASN B 1 154 ? 0.111 0.047 13.711 1 95.88 154 ASN B C 1
ATOM 3305 O O . ASN B 1 154 ? 0.864 0.813 14.312 1 95.88 154 ASN B O 1
ATOM 3309 N N . ALA B 1 155 ? -0.97 0.486 13.062 1 95.12 155 ALA B N 1
ATOM 3310 C CA . ALA B 1 155 ? -1.369 1.89 13.008 1 95.12 155 ALA B CA 1
ATOM 3311 C C . ALA B 1 155 ? -0.329 2.727 12.266 1 95.12 155 ALA B C 1
ATOM 3313 O O . ALA B 1 155 ? -0.072 3.877 12.633 1 95.12 155 ALA B O 1
ATOM 3314 N N . LEU B 1 156 ? 0.289 2.119 11.227 1 95.94 156 LEU B N 1
ATOM 3315 C CA . LEU B 1 156 ? 1.392 2.773 10.531 1 95.94 156 LEU B CA 1
ATOM 3316 C C . LEU B 1 156 ? 1.053 2.994 9.062 1 95.94 156 LEU B C 1
ATOM 3318 O O . LEU B 1 156 ? 1.85 3.566 8.312 1 95.94 156 LEU B O 1
ATOM 3322 N N . ALA B 1 157 ? -0.141 2.545 8.625 1 97.75 157 ALA B N 1
ATOM 3323 C CA . ALA B 1 157 ? -0.43 2.65 7.195 1 97.75 157 ALA B CA 1
ATOM 3324 C C . ALA B 1 157 ? -0.254 4.086 6.703 1 97.75 157 ALA B C 1
ATOM 3326 O O . ALA B 1 157 ? -0.782 5.023 7.305 1 97.75 157 ALA B O 1
ATOM 3327 N N . GLY B 1 158 ? 0.6 4.23 5.668 1 98.25 158 GLY B N 1
ATOM 3328 C CA . GLY B 1 158 ? 0.846 5.543 5.09 1 98.25 158 GLY B CA 1
ATOM 3329 C C . GLY B 1 158 ? 2.146 6.168 5.559 1 98.25 158 GLY B C 1
ATOM 3330 O O . GLY B 1 158 ? 2.529 7.242 5.09 1 98.25 158 GLY B O 1
ATOM 3331 N N . GLU B 1 159 ? 2.932 5.523 6.43 1 97.69 159 GLU B N 1
ATOM 3332 C CA . GLU B 1 159 ? 4.184 6.086 6.93 1 97.69 159 GLU B CA 1
ATOM 3333 C C . GLU B 1 159 ? 5.316 5.883 5.926 1 97.69 159 GLU B C 1
ATOM 3335 O O . GLU B 1 159 ? 6.398 5.414 6.293 1 97.69 159 GLU B O 1
ATOM 3340 N N . TRP B 1 160 ? 5.07 6.328 4.754 1 98.31 160 TRP B N 1
ATOM 3341 C CA . TRP B 1 160 ? 5.957 6.137 3.609 1 98.31 160 TRP B CA 1
ATOM 3342 C C . TRP B 1 160 ? 7.199 7.012 3.729 1 98.31 160 TRP B C 1
ATOM 3344 O O . TRP B 1 160 ? 8.227 6.73 3.105 1 98.31 160 TRP B O 1
ATOM 3354 N N . GLY B 1 161 ? 7.137 8.086 4.469 1 98.38 161 GLY B N 1
ATOM 3355 C CA . GLY B 1 161 ? 8.234 9.031 4.605 1 98.38 161 GLY B CA 1
ATOM 3356 C C . GLY B 1 161 ? 9.469 8.43 5.246 1 98.38 161 GLY B C 1
ATOM 3357 O O . GLY B 1 161 ? 10.562 8.977 5.133 1 98.38 161 GLY B O 1
ATOM 3358 N N . HIS B 1 162 ? 9.344 7.305 5.902 1 98 162 HIS B N 1
ATOM 3359 C CA . HIS B 1 162 ? 10.453 6.711 6.645 1 98 162 HIS B CA 1
ATOM 3360 C C . HIS B 1 162 ? 11.062 5.535 5.887 1 98 162 HIS B C 1
ATOM 3362 O O . HIS B 1 162 ? 11.906 4.82 6.418 1 98 162 HIS B O 1
ATOM 3368 N N . ASN B 1 163 ? 10.617 5.312 4.68 1 98.5 163 ASN B N 1
ATOM 3369 C CA . ASN B 1 163 ? 11.32 4.453 3.734 1 98.5 163 ASN B CA 1
ATOM 3370 C C . ASN B 1 163 ? 12.477 5.188 3.057 1 98.5 163 ASN B C 1
ATOM 3372 O O . ASN B 1 163 ? 12.484 6.418 3 1 98.5 163 ASN B O 1
ATOM 3376 N N . PRO B 1 164 ? 13.445 4.434 2.541 1 98.31 164 PRO B N 1
ATOM 3377 C CA . PRO B 1 164 ? 14.516 5.117 1.808 1 98.31 164 PRO B CA 1
ATOM 3378 C C . PRO B 1 164 ? 14.023 5.758 0.511 1 98.31 164 PRO B C 1
ATOM 3380 O O . PRO B 1 164 ? 13.125 5.219 -0.144 1 98.31 164 PRO B O 1
ATOM 3383 N N . LEU B 1 165 ? 14.602 6.906 0.133 1 98.38 165 LEU B N 1
ATOM 3384 C CA . LEU B 1 165 ? 14.312 7.5 -1.168 1 98.38 165 LEU B CA 1
ATOM 3385 C C . LEU B 1 165 ? 14.664 6.535 -2.295 1 98.38 165 LEU B C 1
ATOM 3387 O O . LEU B 1 165 ? 15.82 6.113 -2.422 1 98.38 165 LEU B O 1
ATOM 3391 N N . PRO B 1 166 ? 13.688 6.156 -3.127 1 98.12 166 PRO B N 1
ATOM 3392 C CA . PRO B 1 166 ? 13.992 5.25 -4.238 1 98.12 166 PRO B CA 1
ATOM 3393 C C . PRO B 1 166 ? 14.852 5.906 -5.316 1 98.12 166 PRO B C 1
ATOM 3395 O O . PRO B 1 166 ? 14.727 7.105 -5.57 1 98.12 166 PRO B O 1
ATOM 3398 N N . TRP B 1 167 ? 15.812 5.098 -5.895 1 96.81 167 TRP B N 1
ATOM 3399 C CA . TRP B 1 167 ? 16.625 5.492 -7.043 1 96.81 167 TRP B CA 1
ATOM 3400 C C . TRP B 1 167 ? 17.391 6.773 -6.746 1 96.81 167 TRP B C 1
ATOM 3402 O O . TRP B 1 167 ? 17.391 7.707 -7.555 1 96.81 167 TRP B O 1
ATOM 3412 N N . ARG B 1 168 ? 17.875 6.836 -5.551 1 95.69 168 ARG B N 1
ATOM 3413 C CA . ARG B 1 168 ? 18.672 7.992 -5.172 1 95.69 168 ARG B CA 1
ATOM 3414 C C . ARG B 1 168 ? 19.844 8.18 -6.121 1 95.69 168 ARG B C 1
ATOM 3416 O O . ARG B 1 168 ? 20.484 7.207 -6.535 1 95.69 168 ARG B O 1
ATOM 3423 N N . VAL B 1 169 ? 20.156 9.406 -6.453 1 94.94 169 VAL B N 1
ATOM 3424 C CA . VAL B 1 169 ? 21.281 9.781 -7.297 1 94.94 169 VAL B CA 1
ATOM 3425 C C . VAL B 1 169 ? 22.109 10.859 -6.602 1 94.94 169 VAL B C 1
ATOM 3427 O O . VAL B 1 169 ? 21.703 11.406 -5.578 1 94.94 169 VAL B O 1
ATOM 3430 N N . THR B 1 170 ? 23.25 11.141 -7.152 1 96 170 THR B N 1
ATOM 3431 C CA . THR B 1 170 ? 24.188 12.094 -6.547 1 96 170 THR B CA 1
ATOM 3432 C C . THR B 1 170 ? 23.547 13.477 -6.449 1 96 170 THR B C 1
ATOM 3434 O O . THR B 1 170 ? 23.797 14.219 -5.5 1 96 170 THR B O 1
ATOM 3437 N N . GLU B 1 171 ? 22.719 13.805 -7.391 1 96.25 171 GLU B N 1
ATOM 3438 C CA . GLU B 1 171 ? 22.094 15.125 -7.477 1 96.25 171 GLU B CA 1
ATOM 3439 C C . GLU B 1 171 ? 21.109 15.352 -6.336 1 96.25 171 GLU B C 1
ATOM 3441 O O . GLU B 1 171 ? 20.688 16.484 -6.082 1 96.25 171 GLU B O 1
ATOM 3446 N N . ASP B 1 172 ? 20.766 14.273 -5.602 1 97.62 172 ASP B N 1
ATOM 3447 C CA . ASP B 1 172 ? 19.859 14.383 -4.469 1 97.62 172 ASP B CA 1
ATOM 3448 C C . ASP B 1 172 ? 20.578 14.891 -3.225 1 97.62 172 ASP B C 1
ATOM 3450 O O . ASP B 1 172 ? 19.953 15.219 -2.221 1 97.62 172 ASP B O 1
ATOM 3454 N N . GLY B 1 173 ? 21.953 15 -3.314 1 96.81 173 GLY B N 1
ATOM 3455 C CA . GLY B 1 173 ? 22.734 15.32 -2.129 1 96.81 173 GLY B CA 1
ATOM 3456 C C . GLY B 1 173 ? 23 14.109 -1.251 1 96.81 173 GLY B C 1
ATOM 3457 O O . GLY B 1 173 ? 22.438 13.039 -1.471 1 96.81 173 GLY B O 1
ATOM 3458 N N . PRO B 1 174 ? 23.891 14.211 -0.25 1 96 174 PRO B N 1
ATOM 3459 C CA . PRO B 1 174 ? 24.203 13.102 0.645 1 96 174 PRO B CA 1
ATOM 3460 C C . PRO B 1 174 ? 23.016 12.688 1.519 1 96 174 PRO B C 1
ATOM 3462 O O . PRO B 1 174 ? 22.234 13.539 1.929 1 96 174 PRO B O 1
ATOM 3465 N N . PRO B 1 175 ? 22.922 11.367 1.752 1 96.25 175 PRO B N 1
ATOM 3466 C CA . PRO B 1 175 ? 21.906 10.953 2.705 1 96.25 175 PRO B CA 1
ATOM 3467 C C . PRO B 1 175 ? 22.094 11.562 4.09 1 96.25 175 PRO B C 1
ATOM 3469 O O . PRO B 1 175 ? 23.234 11.734 4.539 1 96.25 175 PRO B O 1
ATOM 3472 N N . VAL B 1 176 ? 21.031 11.953 4.699 1 96.81 176 VAL B N 1
ATOM 3473 C CA . VAL B 1 176 ? 21.078 12.562 6.023 1 96.81 176 VAL B CA 1
ATOM 3474 C C . VAL B 1 176 ? 20.328 11.688 7.023 1 96.81 176 VAL B C 1
ATOM 3476 O O . VAL B 1 176 ? 19.422 10.938 6.645 1 96.81 176 VAL B O 1
ATOM 3479 N N . PRO B 1 177 ? 20.719 11.758 8.336 1 97.19 177 PRO B N 1
ATOM 3480 C CA . PRO B 1 177 ? 20.016 10.984 9.359 1 97.19 177 PRO B CA 1
ATOM 3481 C C . PRO B 1 177 ? 18.562 11.406 9.516 1 97.19 177 PRO B C 1
ATOM 3483 O O . PRO B 1 177 ? 18.234 12.586 9.398 1 97.19 177 PRO B O 1
ATOM 3486 N N . CYS B 1 178 ? 17.781 10.445 9.742 1 97.06 178 CYS B N 1
ATOM 3487 C CA . CYS B 1 178 ? 16.359 10.648 10.008 1 97.06 178 CYS B CA 1
ATOM 3488 C C . CYS B 1 178 ? 16.031 10.398 11.484 1 97.06 178 CYS B C 1
ATOM 3490 O O . CYS B 1 178 ? 16.719 9.617 12.148 1 97.06 178 CYS B O 1
ATOM 3492 N N . GLY B 1 179 ? 15.031 11.008 12.031 1 93.12 179 GLY B N 1
ATOM 3493 C CA . GLY B 1 179 ? 14.617 10.82 13.406 1 93.12 179 GLY B CA 1
ATOM 3494 C C . GLY B 1 179 ? 14.195 9.398 13.719 1 93.12 179 GLY B C 1
ATOM 3495 O O . GLY B 1 179 ? 14.164 8.984 14.883 1 93.12 179 GLY B O 1
ATOM 3496 N N . CYS B 1 180 ? 13.914 8.578 12.734 1 93.94 180 CYS B N 1
ATOM 3497 C CA . CYS B 1 180 ? 13.477 7.207 12.938 1 93.94 180 CYS B CA 1
ATOM 3498 C C . CYS B 1 180 ? 14.656 6.281 13.203 1 93.94 180 CYS B C 1
ATOM 3500 O O . CYS B 1 180 ? 14.477 5.094 13.477 1 93.94 180 CYS B O 1
ATOM 3502 N N . GLY B 1 181 ? 15.844 6.766 13.047 1 94.56 181 GLY B N 1
ATOM 3503 C CA . GLY B 1 181 ? 17.031 5.984 13.32 1 94.56 181 GLY B CA 1
ATOM 3504 C C . GLY B 1 181 ? 17.734 5.504 12.062 1 94.56 181 GLY B C 1
ATOM 3505 O O . GLY B 1 181 ? 18.828 4.949 12.125 1 94.56 181 GLY B O 1
ATOM 3506 N N . ARG B 1 182 ? 17.188 5.773 10.852 1 94.81 182 ARG B N 1
ATOM 3507 C CA . ARG B 1 182 ? 17.781 5.383 9.586 1 94.81 182 ARG B CA 1
ATOM 3508 C C . ARG B 1 182 ? 18.344 6.594 8.844 1 94.81 182 ARG B C 1
ATOM 3510 O O . ARG B 1 182 ? 18.25 7.723 9.336 1 94.81 182 ARG B O 1
ATOM 3517 N N . GLU B 1 183 ? 18.922 6.301 7.781 1 95.94 183 GLU B N 1
ATOM 3518 C CA . GLU B 1 183 ? 19.516 7.359 6.969 1 95.94 183 GLU B CA 1
ATOM 3519 C C . GLU B 1 183 ? 18.891 7.402 5.574 1 95.94 183 GLU B C 1
ATOM 3521 O O . GLU B 1 183 ? 18.609 6.355 4.988 1 95.94 183 GLU B O 1
ATOM 3526 N N . GLY B 1 184 ? 18.703 8.594 5.043 1 97 184 GLY B N 1
ATOM 3527 C CA . GLY B 1 184 ? 18.312 8.766 3.65 1 97 184 GLY B CA 1
ATOM 3528 C C . GLY B 1 184 ? 16.844 8.492 3.396 1 97 184 GLY B C 1
ATOM 3529 O O . GLY B 1 184 ? 16.469 8.109 2.287 1 97 184 GLY B O 1
ATOM 3530 N N . CYS B 1 185 ? 16.062 8.641 4.441 1 98.44 185 CYS B N 1
ATOM 3531 C CA . CYS B 1 185 ? 14.625 8.445 4.285 1 98.44 185 CYS B CA 1
ATOM 3532 C C . CYS B 1 185 ? 14.023 9.5 3.371 1 98.44 185 CYS B C 1
ATOM 3534 O O . CYS B 1 185 ? 14.539 10.617 3.283 1 98.44 185 CYS B O 1
ATOM 3536 N N . ILE B 1 186 ? 12.93 9.211 2.74 1 98.81 186 ILE B N 1
ATOM 3537 C CA . ILE B 1 186 ? 12.156 10.102 1.877 1 98.81 186 ILE B CA 1
ATOM 3538 C C . ILE B 1 186 ? 11.938 11.438 2.578 1 98.81 186 ILE B C 1
ATOM 3540 O O . ILE B 1 186 ? 12.141 12.5 1.981 1 98.81 186 ILE B O 1
ATOM 3544 N N . GLU B 1 187 ? 11.57 11.445 3.826 1 98.56 187 GLU B N 1
ATOM 3545 C CA . GLU B 1 187 ? 11.258 12.641 4.613 1 98.56 187 GLU B CA 1
ATOM 3546 C C . GLU B 1 187 ? 12.445 13.594 4.648 1 98.56 187 GLU B C 1
ATOM 3548 O O . GLU B 1 187 ? 12.266 14.812 4.586 1 98.56 187 GLU B O 1
ATOM 3553 N N . THR B 1 188 ? 13.641 13.086 4.711 1 98.31 188 THR B N 1
ATOM 3554 C CA . THR B 1 188 ? 14.82 13.914 4.93 1 98.31 188 THR B CA 1
ATOM 3555 C C . THR B 1 188 ? 15.094 14.797 3.715 1 98.31 188 THR B C 1
ATOM 3557 O O . THR B 1 188 ? 15.82 15.789 3.812 1 98.31 188 THR B O 1
ATOM 3560 N N . LEU B 1 189 ? 14.539 14.469 2.602 1 98.69 189 LEU B N 1
ATOM 3561 C CA . LEU B 1 189 ? 14.727 15.281 1.405 1 98.69 189 LEU B CA 1
ATOM 3562 C C . LEU B 1 189 ? 13.453 16.062 1.074 1 98.69 189 LEU B C 1
ATOM 3564 O O . LEU B 1 189 ? 13.523 17.219 0.651 1 98.69 189 LEU B O 1
ATOM 3568 N N . LEU B 1 190 ? 12.344 15.469 1.373 1 98.75 190 LEU B N 1
ATOM 3569 C CA . LEU B 1 190 ? 11.109 16.016 0.811 1 98.75 190 LEU B CA 1
ATOM 3570 C C . LEU B 1 190 ? 10.43 16.953 1.799 1 98.75 190 LEU B C 1
ATOM 3572 O O . LEU B 1 190 ? 9.477 17.656 1.443 1 98.75 190 LEU B O 1
ATOM 3576 N N . CYS B 1 191 ? 10.914 17.031 3.051 1 98.5 191 CYS B N 1
ATOM 3577 C CA . CYS B 1 191 ? 10.359 17.984 4.012 1 98.5 191 CYS B CA 1
ATOM 3578 C C . CYS B 1 191 ? 10.93 19.375 3.795 1 98.5 191 CYS B C 1
ATOM 3580 O O . CYS B 1 191 ? 11.781 19.578 2.926 1 98.5 191 CYS B O 1
ATOM 3582 N N . GLY B 1 192 ? 10.383 20.375 4.543 1 98.5 192 GLY B N 1
ATOM 3583 C CA . GLY B 1 192 ? 10.844 21.734 4.398 1 98.5 192 GLY B CA 1
ATOM 3584 C C . GLY B 1 192 ? 12.336 21.891 4.605 1 98.5 192 GLY B C 1
ATOM 3585 O O . GLY B 1 192 ? 13.031 22.469 3.756 1 98.5 192 GLY B O 1
ATOM 3586 N N . ALA B 1 193 ? 12.883 21.375 5.711 1 98.31 193 ALA B N 1
ATOM 3587 C CA . ALA B 1 193 ? 14.312 21.422 5.996 1 98.31 193 ALA B CA 1
ATOM 3588 C C . ALA B 1 193 ? 15.117 20.734 4.895 1 98.31 193 ALA B C 1
ATOM 3590 O O . ALA B 1 193 ? 16.234 21.156 4.57 1 98.31 193 ALA B O 1
ATOM 3591 N N . GLY B 1 194 ? 14.547 19.688 4.348 1 98.69 194 GLY B N 1
ATOM 3592 C CA . GLY B 1 194 ? 15.195 18.984 3.248 1 98.69 194 GLY B CA 1
ATOM 3593 C C . GLY B 1 194 ? 15.344 19.828 2 1 98.69 194 GLY B C 1
ATOM 3594 O O . GLY B 1 194 ? 16.391 19.812 1.355 1 98.69 194 GLY B O 1
ATOM 3595 N N . LEU B 1 195 ? 14.281 20.516 1.664 1 98.81 195 LEU B N 1
ATOM 3596 C CA . LEU B 1 195 ? 14.32 21.422 0.515 1 98.81 195 LEU B CA 1
ATOM 3597 C C . LEU B 1 195 ? 15.398 22.484 0.693 1 98.81 195 LEU B C 1
ATOM 3599 O O . LEU B 1 195 ? 16.156 22.766 -0.236 1 98.81 195 LEU B O 1
ATOM 3603 N N . ALA B 1 196 ? 15.406 23.062 1.877 1 98.75 196 ALA B N 1
ATOM 3604 C CA . ALA B 1 196 ? 16.422 24.062 2.176 1 98.75 196 ALA B CA 1
ATOM 3605 C C . ALA B 1 196 ? 17.828 23.469 2.066 1 98.75 196 ALA B C 1
ATOM 3607 O O . ALA B 1 196 ? 18.719 24.094 1.479 1 98.75 196 ALA B O 1
ATOM 3608 N N . ARG B 1 197 ? 18.078 22.281 2.619 1 98.62 197 ARG B N 1
ATOM 3609 C CA . ARG B 1 197 ? 19.375 21.609 2.555 1 98.62 197 ARG B CA 1
ATOM 3610 C C . ARG B 1 197 ? 19.75 21.297 1.111 1 98.62 197 ARG B C 1
ATOM 3612 O O . ARG B 1 197 ? 20.922 21.438 0.734 1 98.62 197 ARG B O 1
ATOM 3619 N N . LEU B 1 198 ? 18.797 20.875 0.35 1 98.62 198 LEU B N 1
ATOM 3620 C CA . LEU B 1 198 ? 19.031 20.578 -1.062 1 98.62 198 LEU B CA 1
ATOM 3621 C C . LEU B 1 198 ? 19.531 21.828 -1.791 1 98.62 198 LEU B C 1
ATOM 3623 O O . LEU B 1 198 ? 20.5 21.766 -2.557 1 98.62 198 LEU B O 1
ATOM 3627 N N . HIS B 1 199 ? 18.828 22.938 -1.541 1 98.81 199 HIS B N 1
ATOM 3628 C CA . HIS B 1 199 ? 19.234 24.188 -2.176 1 98.81 199 HIS B CA 1
ATOM 3629 C C . HIS B 1 199 ? 20.656 24.578 -1.775 1 98.81 199 HIS B C 1
ATOM 3631 O O . HIS B 1 199 ? 21.453 24.953 -2.625 1 98.81 199 HIS B O 1
ATOM 3637 N N . LEU B 1 200 ? 20.891 24.469 -0.512 1 98.62 200 LEU B N 1
ATOM 3638 C CA . LEU B 1 200 ? 22.234 24.781 -0.009 1 98.62 200 LEU B CA 1
ATOM 3639 C C . LEU B 1 200 ? 23.281 23.891 -0.675 1 98.62 200 LEU B C 1
ATOM 3641 O O . LEU B 1 200 ? 24.328 24.375 -1.102 1 98.62 200 LEU B O 1
ATOM 3645 N N . TRP B 1 201 ? 23.016 22.625 -0.763 1 98 201 TRP B N 1
ATOM 3646 C CA . TRP B 1 201 ? 23.938 21.672 -1.358 1 98 201 TRP B CA 1
ATOM 3647 C C . TRP B 1 201 ? 24.219 22.016 -2.816 1 98 201 TRP B C 1
ATOM 3649 O O . TRP B 1 201 ? 25.359 21.922 -3.27 1 98 201 TRP B O 1
ATOM 3659 N N . ARG B 1 202 ? 23.25 22.469 -3.512 1 97.5 202 ARG B N 1
ATOM 3660 C CA . ARG B 1 202 ? 23.344 22.672 -4.953 1 97.5 202 ARG B CA 1
ATOM 3661 C C . ARG B 1 202 ? 23.969 24.031 -5.262 1 97.5 202 ARG B C 1
ATOM 3663 O O . ARG B 1 202 ? 24.609 24.203 -6.297 1 97.5 202 ARG B O 1
ATOM 3670 N N . THR B 1 203 ? 23.75 25.047 -4.379 1 98.12 203 THR B N 1
ATOM 3671 C CA . THR B 1 203 ? 24.078 26.422 -4.777 1 98.12 203 THR B CA 1
ATOM 3672 C C . THR B 1 203 ? 25.062 27.047 -3.801 1 98.12 203 THR B C 1
ATOM 3674 O O . THR B 1 203 ? 25.688 28.062 -4.105 1 98.12 203 THR B O 1
ATOM 3677 N N . GLY B 1 204 ? 25.078 26.5 -2.568 1 98.06 204 GLY B N 1
ATOM 3678 C CA . GLY B 1 204 ? 25.875 27.109 -1.521 1 98.06 204 GLY B CA 1
ATOM 3679 C C . GLY B 1 204 ? 25.141 28.203 -0.76 1 98.06 204 GLY B C 1
ATOM 3680 O O . GLY B 1 204 ? 25.688 28.781 0.181 1 98.06 204 GLY B O 1
ATOM 3681 N N . GLU B 1 205 ? 23.875 28.453 -1.062 1 98.25 205 GLU B N 1
ATOM 3682 C CA . GLU B 1 205 ? 23.094 29.516 -0.44 1 98.25 205 GLU B CA 1
ATOM 3683 C C . GLU B 1 205 ? 22.078 28.953 0.553 1 98.25 205 GLU B C 1
ATOM 3685 O O . GLU B 1 205 ? 21.406 27.969 0.261 1 98.25 205 GLU B O 1
ATOM 3690 N N . THR B 1 206 ? 22.031 29.578 1.721 1 98.38 206 THR B N 1
ATOM 3691 C CA . THR B 1 206 ? 21.031 29.219 2.721 1 98.38 206 THR B CA 1
ATOM 3692 C C . THR B 1 206 ? 19.75 30 2.516 1 98.38 206 THR B C 1
ATOM 3694 O O . THR B 1 206 ? 19.719 31.219 2.691 1 98.38 206 THR B O 1
ATOM 3697 N N . LEU B 1 207 ? 18.688 29.344 2.098 1 98.56 207 LEU B N 1
ATOM 3698 C CA . LEU B 1 207 ? 17.359 29.922 1.921 1 98.56 207 LEU B CA 1
ATOM 3699 C C . LEU B 1 207 ? 16.297 29.047 2.566 1 98.56 207 LEU B C 1
ATOM 3701 O O . LEU B 1 207 ? 16.438 27.828 2.631 1 98.56 207 LEU B O 1
ATOM 3705 N N . THR B 1 208 ? 15.281 29.703 3.049 1 98.5 208 THR B N 1
ATOM 3706 C CA . THR B 1 208 ? 14.094 28.984 3.51 1 98.5 208 THR B CA 1
ATOM 3707 C C . THR B 1 208 ? 13.242 28.531 2.328 1 98.5 208 THR B C 1
ATOM 3709 O O . THR B 1 208 ? 13.375 29.062 1.223 1 98.5 208 THR B O 1
ATOM 3712 N N . PRO B 1 209 ? 12.344 27.562 2.564 1 98.5 209 PRO B N 1
ATOM 3713 C CA . PRO B 1 209 ? 11.477 27.094 1.479 1 98.5 209 PRO B CA 1
ATOM 3714 C C . PRO B 1 209 ? 10.664 28.234 0.849 1 98.5 209 PRO B C 1
ATOM 3716 O O . PRO B 1 209 ? 10.625 28.359 -0.377 1 98.5 209 PRO B O 1
ATOM 3719 N N . PRO B 1 210 ? 10.078 29.125 1.669 1 98.31 210 PRO B N 1
ATOM 3720 C CA . PRO B 1 210 ? 9.352 30.234 1.053 1 98.31 210 PRO B CA 1
ATOM 3721 C C . PRO B 1 210 ? 10.25 31.125 0.196 1 98.31 210 PRO B C 1
ATOM 3723 O O . PRO B 1 210 ? 9.828 31.594 -0.864 1 98.31 210 PRO B O 1
ATOM 3726 N N . GLU B 1 211 ? 11.43 31.344 0.615 1 98.69 211 GLU B N 1
ATOM 3727 C CA . GLU B 1 211 ? 12.367 32.156 -0.162 1 98.69 211 GLU B CA 1
ATOM 3728 C C . GLU B 1 211 ? 12.727 31.453 -1.477 1 98.69 211 GLU B C 1
ATOM 3730 O O . GLU B 1 211 ? 12.797 32.094 -2.521 1 98.69 211 GLU B O 1
ATOM 3735 N N . ILE B 1 212 ? 13 30.156 -1.446 1 98.81 212 ILE B N 1
ATOM 3736 C CA . ILE B 1 212 ? 13.312 29.391 -2.645 1 98.81 212 ILE B CA 1
ATOM 3737 C C . ILE B 1 212 ? 12.156 29.484 -3.635 1 98.81 212 ILE B C 1
ATOM 3739 O O . ILE B 1 212 ? 12.367 29.734 -4.824 1 98.81 212 ILE B O 1
ATOM 3743 N N . ALA B 1 213 ? 10.961 29.312 -3.16 1 98.69 213 ALA B N 1
ATOM 3744 C CA . ALA B 1 213 ? 9.766 29.391 -3.996 1 98.69 213 ALA B CA 1
ATOM 3745 C C . ALA B 1 213 ? 9.625 30.75 -4.652 1 98.69 213 ALA B C 1
ATOM 3747 O O . ALA B 1 213 ? 9.367 30.844 -5.855 1 98.69 213 ALA B O 1
ATOM 3748 N N . ALA B 1 214 ? 9.797 31.766 -3.828 1 98.5 214 ALA B N 1
ATOM 3749 C CA . ALA B 1 214 ? 9.664 33.125 -4.328 1 98.5 214 ALA B CA 1
ATOM 3750 C C . ALA B 1 214 ? 10.695 33.406 -5.422 1 98.5 214 ALA B C 1
ATOM 3752 O O . ALA B 1 214 ? 10.367 34 -6.449 1 98.5 214 ALA B O 1
ATOM 3753 N N . ARG B 1 215 ? 11.867 33 -5.23 1 98.44 215 ARG B N 1
ATOM 3754 C CA . ARG B 1 215 ? 12.93 33.188 -6.211 1 98.44 215 ARG B CA 1
ATOM 3755 C C . ARG B 1 215 ? 12.648 32.406 -7.488 1 98.44 215 ARG B C 1
ATOM 3757 O O . ARG B 1 215 ? 12.875 32.906 -8.594 1 98.44 215 ARG B O 1
ATOM 3764 N N . ALA B 1 216 ? 12.234 31.219 -7.324 1 98.44 216 ALA B N 1
ATOM 3765 C CA . ALA B 1 216 ? 11.891 30.438 -8.5 1 98.44 216 ALA B CA 1
ATOM 3766 C C . ALA B 1 216 ? 10.805 31.125 -9.328 1 98.44 216 ALA B C 1
ATOM 3768 O O . ALA B 1 216 ? 10.898 31.188 -10.555 1 98.44 216 ALA B O 1
ATOM 3769 N N . GLN B 1 217 ? 9.836 31.625 -8.672 1 97.81 217 GLN B N 1
ATOM 3770 C CA . GLN B 1 217 ? 8.727 32.312 -9.344 1 97.81 217 GLN B CA 1
ATOM 3771 C C . GLN B 1 217 ? 9.203 33.562 -10.078 1 97.81 217 GLN B C 1
ATOM 3773 O O . GLN B 1 217 ? 8.648 33.906 -11.117 1 97.81 217 GLN B O 1
ATOM 3778 N N . SER B 1 218 ? 10.211 34.094 -9.555 1 97.56 218 SER B N 1
ATOM 3779 C CA . SER B 1 218 ? 10.742 35.312 -10.156 1 97.56 218 SER B CA 1
ATOM 3780 C C . SER B 1 218 ? 11.734 35 -11.273 1 97.56 218 SER B C 1
ATOM 3782 O O . SER B 1 218 ? 12.367 35.875 -11.828 1 97.56 218 SER B O 1
ATOM 3784 N N . GLY B 1 219 ? 11.961 33.688 -11.5 1 97.31 219 GLY B N 1
ATOM 3785 C CA . GLY B 1 219 ? 12.758 33.281 -12.648 1 97.31 219 GLY B CA 1
ATOM 3786 C C . GLY B 1 219 ? 14.188 32.938 -12.289 1 97.31 219 GLY B C 1
ATOM 3787 O O . GLY B 1 219 ? 15.023 32.75 -13.18 1 97.31 219 GLY B O 1
ATOM 3788 N N . ASP B 1 220 ? 14.508 32.875 -11.008 1 98 220 ASP B N 1
ATOM 3789 C CA . ASP B 1 220 ? 15.852 32.469 -10.578 1 98 220 ASP B CA 1
ATOM 3790 C C . ASP B 1 220 ? 16.156 31.031 -10.953 1 98 220 ASP B C 1
ATOM 3792 O O . ASP B 1 220 ? 15.508 30.109 -10.453 1 98 220 ASP B O 1
ATOM 3796 N N . ALA B 1 221 ? 17.172 30.844 -11.75 1 98.25 221 ALA B N 1
ATOM 3797 C CA . ALA B 1 221 ? 17.453 29.531 -12.344 1 98.25 221 ALA B CA 1
ATOM 3798 C C . ALA B 1 221 ? 17.875 28.531 -11.273 1 98.25 221 ALA B C 1
ATOM 3800 O O . ALA B 1 221 ? 17.375 27.406 -11.242 1 98.25 221 ALA B O 1
ATOM 3801 N N . PRO B 1 222 ? 18.75 28.969 -10.305 1 98.31 222 PRO B N 1
ATOM 3802 C CA . PRO B 1 222 ? 19.141 28.016 -9.258 1 98.31 222 PRO B CA 1
ATOM 3803 C C . PRO B 1 222 ? 17.953 27.562 -8.406 1 98.31 222 PRO B C 1
ATOM 3805 O O . PRO B 1 222 ? 17.844 26.391 -8.055 1 98.31 222 PRO B O 1
ATOM 3808 N N . ALA B 1 223 ? 17.078 28.453 -8.086 1 98.62 223 ALA B N 1
ATOM 3809 C CA . ALA B 1 223 ? 15.898 28.125 -7.289 1 98.62 223 ALA B CA 1
ATOM 3810 C C . ALA B 1 223 ? 14.961 27.203 -8.055 1 98.62 223 ALA B C 1
ATOM 3812 O O . ALA B 1 223 ? 14.438 26.234 -7.496 1 98.62 223 ALA B O 1
ATOM 3813 N N . ARG B 1 224 ? 14.812 27.5 -9.344 1 98.5 224 ARG B N 1
ATOM 3814 C CA . ARG B 1 224 ? 13.984 26.625 -10.18 1 98.5 224 ARG B CA 1
ATOM 3815 C C . ARG B 1 224 ? 14.562 25.219 -10.25 1 98.5 224 ARG B C 1
ATOM 3817 O O . ARG B 1 224 ? 13.828 24.234 -10.18 1 98.5 224 ARG B O 1
ATOM 3824 N N . ALA B 1 225 ? 15.836 25.203 -10.383 1 98.5 225 ALA B N 1
ATOM 3825 C CA . ALA B 1 225 ? 16.516 23.906 -10.461 1 98.5 225 ALA B CA 1
ATOM 3826 C C . ALA B 1 225 ? 16.328 23.109 -9.164 1 98.5 225 ALA B C 1
ATOM 3828 O O . ALA B 1 225 ? 16.188 21.891 -9.195 1 98.5 225 ALA B O 1
ATOM 3829 N N . THR B 1 226 ? 16.391 23.797 -8.055 1 98.69 226 THR B N 1
ATOM 3830 C CA . THR B 1 226 ? 16.156 23.156 -6.762 1 98.69 226 THR B CA 1
ATOM 3831 C C . THR B 1 226 ? 14.758 22.562 -6.691 1 98.69 226 THR B C 1
ATOM 3833 O O . THR B 1 226 ? 14.578 21.406 -6.297 1 98.69 226 THR B O 1
ATOM 3836 N N . LEU B 1 227 ? 13.766 23.328 -7.117 1 98.75 227 LEU B N 1
ATOM 3837 C CA . LEU B 1 227 ? 12.391 22.844 -7.102 1 98.75 227 LEU B CA 1
ATOM 3838 C C . LEU B 1 227 ? 12.211 21.672 -8.047 1 98.75 227 LEU B C 1
ATOM 3840 O O . LEU B 1 227 ? 11.484 20.719 -7.738 1 98.75 227 LEU B O 1
ATOM 3844 N N . ASP B 1 228 ? 12.891 21.719 -9.148 1 98.44 228 ASP B N 1
ATOM 3845 C CA . ASP B 1 228 ? 12.828 20.625 -10.109 1 98.44 228 ASP B CA 1
ATOM 3846 C C . ASP B 1 228 ? 13.391 19.328 -9.516 1 98.44 228 ASP B C 1
ATOM 3848 O O . ASP B 1 228 ? 12.828 18.25 -9.719 1 98.44 228 ASP B O 1
ATOM 3852 N N . ARG B 1 229 ? 14.484 19.5 -8.844 1 98.5 229 ARG B N 1
ATOM 3853 C CA . ARG B 1 229 ? 15.102 18.328 -8.219 1 98.5 229 ARG B CA 1
ATOM 3854 C C . ARG B 1 229 ? 14.211 17.75 -7.125 1 98.5 229 ARG B C 1
ATOM 3856 O O . ARG B 1 229 ? 14.094 16.531 -6.992 1 98.5 229 ARG B O 1
ATOM 3863 N N . HIS B 1 230 ? 13.641 18.625 -6.367 1 98.81 230 HIS B N 1
ATOM 3864 C CA . HIS B 1 230 ? 12.695 18.203 -5.332 1 98.81 230 HIS B CA 1
ATOM 3865 C C . HIS B 1 230 ? 11.508 17.469 -5.934 1 98.81 230 HIS B C 1
ATOM 3867 O O . HIS B 1 230 ? 11.102 16.422 -5.438 1 98.81 230 HIS B O 1
ATOM 3873 N N . ALA B 1 231 ? 10.984 17.969 -7 1 98.75 231 ALA B N 1
ATOM 3874 C CA . ALA B 1 231 ? 9.867 17.344 -7.699 1 98.75 231 ALA B CA 1
ATOM 3875 C C . ALA B 1 231 ? 10.258 15.984 -8.273 1 98.75 231 ALA B C 1
ATOM 3877 O O . ALA B 1 231 ? 9.461 15.047 -8.273 1 98.75 231 ALA B O 1
ATOM 3878 N N . ASP B 1 232 ? 11.43 15.93 -8.758 1 98.75 232 ASP B N 1
ATOM 3879 C CA . ASP B 1 232 ? 11.93 14.664 -9.281 1 98.75 232 ASP B CA 1
ATOM 3880 C C . ASP B 1 232 ? 12 13.602 -8.18 1 98.75 232 ASP B C 1
ATOM 3882 O O . ASP B 1 232 ? 11.602 12.461 -8.391 1 98.75 232 ASP B O 1
ATOM 3886 N N . ALA B 1 233 ? 12.531 14.016 -7.055 1 98.81 233 ALA B N 1
ATOM 3887 C CA . ALA B 1 233 ? 12.602 13.102 -5.914 1 98.81 233 ALA B CA 1
ATOM 3888 C C . ALA B 1 233 ? 11.203 12.648 -5.488 1 98.81 233 ALA B C 1
ATOM 3890 O O . ALA B 1 233 ? 11 11.469 -5.188 1 98.81 233 ALA B O 1
ATOM 3891 N N . LEU B 1 234 ? 10.297 13.57 -5.457 1 98.88 234 LEU B N 1
ATOM 3892 C CA . LEU B 1 234 ? 8.922 13.234 -5.109 1 98.88 234 LEU B CA 1
ATOM 3893 C C . LEU B 1 234 ? 8.32 12.273 -6.137 1 98.88 234 LEU B C 1
ATOM 3895 O O . LEU B 1 234 ? 7.629 11.32 -5.77 1 98.88 234 LEU B O 1
ATOM 3899 N N . ALA B 1 235 ? 8.609 12.492 -7.383 1 98.81 235 ALA B N 1
ATOM 3900 C CA . ALA B 1 235 ? 8.133 11.609 -8.445 1 98.81 235 ALA B CA 1
ATOM 3901 C C . ALA B 1 235 ? 8.648 10.188 -8.25 1 98.81 235 ALA B C 1
ATOM 3903 O O . ALA B 1 235 ? 7.895 9.219 -8.391 1 98.81 235 ALA B O 1
ATOM 3904 N N . ARG B 1 236 ? 9.906 10.062 -7.938 1 98.69 236 A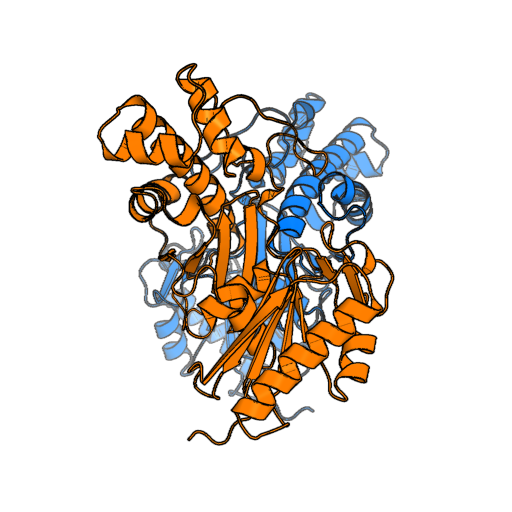RG B N 1
ATOM 3905 C CA . ARG B 1 236 ? 10.492 8.75 -7.691 1 98.69 236 ARG B CA 1
ATOM 3906 C C . ARG B 1 236 ? 9.836 8.078 -6.492 1 98.69 236 ARG B C 1
ATOM 3908 O O . ARG B 1 236 ? 9.484 6.898 -6.555 1 98.69 236 ARG B O 1
ATOM 3915 N N . ALA B 1 237 ? 9.672 8.836 -5.434 1 98.88 237 ALA B N 1
ATOM 3916 C CA . ALA B 1 237 ? 9.039 8.297 -4.23 1 98.88 237 ALA B CA 1
ATOM 3917 C C . ALA B 1 237 ? 7.617 7.824 -4.52 1 98.88 237 ALA B C 1
ATOM 3919 O O . ALA B 1 237 ? 7.219 6.734 -4.098 1 98.88 237 ALA B O 1
ATOM 3920 N N . LEU B 1 238 ? 6.871 8.594 -5.242 1 98.88 238 LEU B N 1
ATOM 3921 C CA . LEU B 1 238 ? 5.48 8.266 -5.543 1 98.88 238 LEU B CA 1
ATOM 3922 C C . LEU B 1 238 ? 5.398 7.152 -6.578 1 98.88 238 LEU B C 1
ATOM 3924 O O . LEU B 1 238 ? 4.445 6.367 -6.582 1 98.88 238 LEU B O 1
ATOM 3928 N N . ALA B 1 239 ? 6.371 7.051 -7.473 1 98.69 239 ALA B N 1
ATOM 3929 C CA . ALA B 1 239 ? 6.41 5.922 -8.398 1 98.69 239 ALA B CA 1
ATOM 3930 C C . ALA B 1 239 ? 6.449 4.594 -7.648 1 98.69 239 ALA B C 1
ATOM 3932 O O . ALA B 1 239 ? 5.762 3.641 -8.023 1 98.69 239 ALA B O 1
ATOM 3933 N N . ALA B 1 240 ? 7.215 4.535 -6.594 1 98.69 240 ALA B N 1
ATOM 3934 C CA . ALA B 1 240 ? 7.266 3.328 -5.773 1 98.69 240 ALA B CA 1
ATOM 3935 C C . ALA B 1 240 ? 5.918 3.053 -5.121 1 98.69 240 ALA B C 1
ATOM 3937 O O . ALA B 1 240 ? 5.516 1.896 -4.969 1 98.69 240 ALA B O 1
ATOM 3938 N N . VAL B 1 241 ? 5.199 4.109 -4.715 1 98.88 241 VAL B N 1
ATOM 3939 C CA . VAL B 1 241 ? 3.861 3.982 -4.145 1 98.88 241 VAL B CA 1
ATOM 3940 C C . VAL B 1 241 ? 2.891 3.479 -5.207 1 98.88 241 VAL B C 1
ATOM 3942 O O . VAL B 1 241 ? 2.059 2.607 -4.938 1 98.88 241 VAL B O 1
ATOM 3945 N N . VAL B 1 242 ? 3.008 3.996 -6.434 1 98.62 242 VAL B N 1
ATOM 3946 C CA . VAL B 1 242 ? 2.166 3.551 -7.539 1 98.62 242 VAL B CA 1
ATOM 3947 C C . VAL B 1 242 ? 2.402 2.064 -7.805 1 98.62 242 VAL B C 1
ATOM 3949 O O . VAL B 1 242 ? 1.451 1.303 -7.988 1 98.62 242 VAL B O 1
ATOM 3952 N N . ASN B 1 243 ? 3.625 1.604 -7.746 1 98.44 243 ASN B N 1
ATOM 3953 C CA . ASN B 1 243 ? 3.949 0.202 -7.988 1 98.44 243 ASN B CA 1
ATOM 3954 C C . ASN B 1 243 ? 3.354 -0.707 -6.918 1 98.44 243 ASN B C 1
ATOM 3956 O O . ASN B 1 243 ? 2.918 -1.821 -7.215 1 98.44 243 ASN B O 1
ATOM 3960 N N . LEU B 1 244 ? 3.287 -0.265 -5.75 1 98.69 244 LEU B N 1
ATOM 3961 C CA . LEU B 1 244 ? 2.844 -1.107 -4.645 1 98.69 244 LEU B CA 1
ATOM 3962 C C . LEU B 1 244 ? 1.347 -0.94 -4.402 1 98.69 244 LEU B C 1
ATOM 3964 O O . LEU B 1 244 ? 0.599 -1.921 -4.414 1 98.69 244 LEU B O 1
ATOM 3968 N N . LEU B 1 245 ? 0.889 0.28 -4.223 1 98.81 245 LEU B N 1
ATOM 3969 C CA . LEU B 1 245 ? -0.465 0.582 -3.771 1 98.81 245 LEU B CA 1
ATOM 3970 C C . LEU B 1 245 ? -1.37 0.92 -4.949 1 98.81 245 LEU B C 1
ATOM 3972 O O . LEU B 1 245 ? -2.566 0.623 -4.926 1 98.81 245 LEU B O 1
ATOM 3976 N N . ASP B 1 246 ? -0.848 1.646 -5.938 1 98.56 246 ASP B N 1
ATOM 3977 C CA . ASP B 1 246 ? -1.517 1.988 -7.191 1 98.56 246 ASP B CA 1
ATOM 3978 C C . ASP B 1 246 ? -2.807 2.762 -6.93 1 98.56 246 ASP B C 1
ATOM 3980 O O . ASP B 1 246 ? -3.875 2.379 -7.41 1 98.56 246 ASP B O 1
ATOM 3984 N N . PRO B 1 247 ? -2.672 3.887 -6.227 1 98.81 247 PRO B N 1
ATOM 3985 C CA . PRO B 1 247 ? -3.873 4.648 -5.879 1 98.81 247 PRO B CA 1
ATOM 3986 C C . PRO B 1 247 ? -4.504 5.34 -7.086 1 98.81 247 PRO B C 1
ATOM 3988 O O . PRO B 1 247 ? -3.812 5.629 -8.062 1 98.81 247 PRO B O 1
ATOM 3991 N N . ASP B 1 248 ? -5.816 5.641 -7.012 1 98.75 248 ASP B N 1
ATOM 3992 C CA . ASP B 1 248 ? -6.516 6.434 -8.023 1 98.75 248 ASP B CA 1
ATOM 3993 C C . ASP B 1 248 ? -6.109 7.902 -7.938 1 98.75 248 ASP B C 1
ATOM 3995 O O . ASP B 1 248 ? -6 8.578 -8.961 1 98.75 248 ASP B O 1
ATOM 3999 N N . VAL B 1 249 ? -5.926 8.336 -6.727 1 98.88 249 VAL B N 1
ATOM 4000 C CA . VAL B 1 249 ? -5.598 9.742 -6.488 1 98.88 249 VAL B CA 1
ATOM 4001 C C . VAL B 1 249 ? -4.496 9.836 -5.434 1 98.88 249 VAL B C 1
ATOM 4003 O O . VAL B 1 249 ? -4.527 9.125 -4.426 1 98.88 249 VAL B O 1
ATOM 4006 N N . VAL B 1 250 ? -3.527 10.617 -5.707 1 98.94 250 VAL B N 1
ATOM 4007 C CA . VAL B 1 250 ? -2.643 11.172 -4.688 1 98.94 250 VAL B CA 1
ATOM 4008 C C . VAL B 1 250 ? -3.039 12.617 -4.395 1 98.94 250 VAL B C 1
ATOM 4010 O O . VAL B 1 250 ? -2.955 13.484 -5.27 1 98.94 250 VAL B O 1
ATOM 4013 N N . VAL B 1 251 ? -3.516 12.891 -3.195 1 98.88 251 VAL B N 1
ATOM 4014 C CA . VAL B 1 251 ? -3.898 14.242 -2.809 1 98.88 251 VAL B CA 1
ATOM 4015 C C . VAL B 1 251 ? -2.84 14.836 -1.881 1 98.88 251 VAL B C 1
ATOM 4017 O O . VAL B 1 251 ? -2.322 14.141 -1 1 98.88 251 VAL B O 1
ATOM 4020 N N . VAL B 1 252 ? -2.457 16.078 -2.092 1 98.75 252 VAL B N 1
ATOM 4021 C CA . VAL B 1 252 ? -1.293 16.672 -1.438 1 98.75 252 VAL B CA 1
ATOM 4022 C C . VAL B 1 252 ? -1.735 17.812 -0.516 1 98.75 252 VAL B C 1
ATOM 4024 O O . VAL B 1 252 ? -2.49 18.688 -0.927 1 98.75 252 VAL B O 1
ATOM 4027 N N . GLY B 1 253 ? -1.312 17.719 0.712 1 97.81 253 GLY B N 1
ATOM 4028 C CA . GLY B 1 253 ? -1.436 18.812 1.667 1 97.81 253 GLY B CA 1
ATOM 4029 C C . GLY B 1 253 ? -0.112 19.219 2.289 1 97.81 253 GLY B C 1
ATOM 4030 O O . GLY B 1 253 ? 0.948 18.766 1.851 1 97.81 253 GLY B O 1
ATOM 4031 N N . GLY B 1 254 ? -0.197 20.188 3.264 1 95.88 254 GLY B N 1
ATOM 4032 C CA . GLY B 1 254 ? 0.997 20.688 3.926 1 95.88 254 GLY B CA 1
ATOM 4033 C C . GLY B 1 254 ? 1.556 21.938 3.277 1 95.88 254 GLY B C 1
ATOM 4034 O O . GLY B 1 254 ? 1.148 22.297 2.174 1 95.88 254 GLY B O 1
ATOM 4035 N N . GLY B 1 255 ? 2.457 22.547 3.953 1 94.88 255 GLY B N 1
ATOM 4036 C CA . GLY B 1 255 ? 2.988 23.828 3.523 1 94.88 255 GLY B CA 1
ATOM 4037 C C . GLY B 1 255 ? 3.684 23.766 2.176 1 94.88 255 GLY B C 1
ATOM 4038 O O . GLY B 1 255 ? 3.648 24.719 1.408 1 94.88 255 GLY B O 1
ATOM 4039 N N . LEU B 1 256 ? 4.293 22.672 1.825 1 97.56 256 LEU B N 1
ATOM 4040 C CA . LEU B 1 256 ? 5.055 22.547 0.587 1 97.56 256 LEU B CA 1
ATOM 4041 C C . LEU B 1 256 ? 4.141 22.203 -0.582 1 97.56 256 LEU B C 1
ATOM 4043 O O . LEU B 1 256 ? 4.594 22.125 -1.727 1 97.56 256 LEU B O 1
ATOM 4047 N N . SER B 1 257 ? 2.863 21.953 -0.308 1 97.19 257 SER B N 1
ATOM 4048 C CA . SER B 1 257 ? 1.914 21.641 -1.371 1 97.19 257 SER B CA 1
ATOM 4049 C C . SER B 1 257 ? 1.735 22.812 -2.318 1 97.19 257 SER B C 1
ATOM 4051 O O . SER B 1 257 ? 1.201 22.656 -3.42 1 97.19 257 SER B O 1
ATOM 4053 N N . GLU B 1 258 ? 2.236 23.969 -1.919 1 95.5 258 GLU B N 1
ATOM 4054 C CA . GLU B 1 258 ? 2.018 25.172 -2.701 1 95.5 258 GLU B CA 1
ATOM 4055 C C . GLU B 1 258 ? 3.246 25.531 -3.535 1 95.5 258 GLU B C 1
ATOM 4057 O O . GLU B 1 258 ? 3.314 26.609 -4.129 1 95.5 258 GLU B O 1
ATOM 4062 N N . LEU B 1 259 ? 4.18 24.703 -3.537 1 98.06 259 LEU B N 1
ATOM 4063 C CA . LEU B 1 259 ? 5.383 24.984 -4.32 1 98.06 259 LEU B CA 1
ATOM 4064 C C . LEU B 1 259 ? 5.035 25.188 -5.789 1 98.06 259 LEU B C 1
ATOM 4066 O O . LEU B 1 259 ? 4.262 24.422 -6.367 1 98.06 259 LEU B O 1
ATOM 4070 N N . PRO B 1 260 ? 5.641 26.234 -6.383 1 97.69 260 PRO B N 1
ATOM 4071 C CA . PRO B 1 260 ? 5.316 26.531 -7.781 1 97.69 260 PRO B CA 1
ATOM 4072 C C . PRO B 1 260 ? 5.664 25.375 -8.727 1 97.69 260 PRO B C 1
ATOM 4074 O O . PRO B 1 260 ? 6.77 24.828 -8.656 1 97.69 260 PRO B O 1
ATOM 4077 N N . GLY B 1 261 ? 4.68 24.984 -9.562 1 97.75 261 GLY B N 1
ATOM 4078 C CA . GLY B 1 261 ? 4.906 24.031 -10.633 1 97.75 261 GLY B CA 1
ATOM 4079 C C . GLY B 1 261 ? 4.855 22.594 -10.156 1 97.75 261 GLY B C 1
ATOM 4080 O O . GLY B 1 261 ? 5.047 21.672 -10.953 1 97.75 261 GLY B O 1
ATOM 4081 N N . LEU B 1 262 ? 4.605 22.406 -8.953 1 98.56 262 LEU B N 1
ATOM 4082 C CA . LEU B 1 262 ? 4.664 21.078 -8.344 1 98.56 262 LEU B CA 1
ATOM 4083 C C . LEU B 1 262 ? 3.734 20.109 -9.055 1 98.56 262 LEU B C 1
ATOM 4085 O O . LEU B 1 262 ? 4.129 18.984 -9.383 1 98.56 262 LEU B O 1
ATOM 4089 N N . TYR B 1 263 ? 2.514 20.484 -9.375 1 98.62 263 TYR B N 1
ATOM 4090 C CA . TYR B 1 263 ? 1.448 19.609 -9.844 1 98.62 263 TYR B CA 1
ATOM 4091 C C . TYR B 1 263 ? 1.612 19.281 -11.32 1 98.62 263 TYR B C 1
ATOM 4093 O O . TYR B 1 263 ? 1.012 18.328 -11.828 1 98.62 263 TYR B O 1
ATOM 4101 N N . GLU B 1 264 ? 2.387 20.062 -12.039 1 98.31 264 GLU B N 1
ATOM 4102 C CA . GLU B 1 264 ? 2.779 19.734 -13.406 1 98.31 264 GLU B CA 1
ATOM 4103 C C . GLU B 1 264 ? 4.047 18.875 -13.422 1 98.31 264 GLU B C 1
ATOM 4105 O O . GLU B 1 264 ? 4.145 17.922 -14.188 1 98.31 264 GLU B O 1
ATOM 4110 N N . ALA B 1 265 ? 4.969 19.234 -12.586 1 98.69 265 ALA B N 1
ATOM 4111 C CA . ALA B 1 265 ? 6.312 18.656 -12.633 1 98.69 265 ALA B CA 1
ATOM 4112 C C . ALA B 1 265 ? 6.297 17.188 -12.219 1 98.69 265 ALA B C 1
ATOM 4114 O O . ALA B 1 265 ? 6.984 16.359 -12.828 1 98.69 265 ALA B O 1
ATOM 4115 N N . VAL B 1 266 ? 5.559 16.812 -11.195 1 98.75 266 VAL B N 1
ATOM 4116 C CA . VAL B 1 266 ? 5.621 15.461 -10.625 1 98.75 266 VAL B CA 1
ATOM 4117 C C . VAL B 1 266 ? 5.016 14.461 -11.609 1 98.75 266 VAL B C 1
ATOM 4119 O O . VAL B 1 266 ? 5.676 13.492 -12 1 98.75 266 VAL B O 1
ATOM 4122 N N . PRO B 1 267 ? 3.752 14.719 -12.094 1 98.44 267 PRO B N 1
ATOM 4123 C CA . PRO B 1 267 ? 3.193 13.758 -13.047 1 98.44 267 PRO B CA 1
ATOM 4124 C C . PRO B 1 267 ? 4.004 13.656 -14.336 1 98.44 267 PRO B C 1
ATOM 4126 O O . PRO B 1 267 ? 4.023 12.609 -14.977 1 98.44 267 PRO B O 1
ATOM 4129 N N . ALA B 1 268 ? 4.664 14.688 -14.672 1 98.31 268 ALA B N 1
ATOM 4130 C CA . ALA B 1 268 ? 5.469 14.688 -15.891 1 98.31 268 ALA B CA 1
ATOM 4131 C C . ALA B 1 268 ? 6.672 13.758 -15.75 1 98.31 268 ALA B C 1
ATOM 4133 O O . ALA B 1 268 ? 7.297 13.391 -16.75 1 98.31 268 ALA B O 1
ATOM 4134 N N . ARG B 1 269 ? 6.996 13.344 -14.508 1 98.12 269 ARG B N 1
ATOM 4135 C CA . ARG B 1 269 ? 8.258 12.648 -14.281 1 98.12 269 ARG B CA 1
ATOM 4136 C C . ARG B 1 269 ? 8.023 11.242 -13.75 1 98.12 269 ARG B C 1
ATOM 4138 O O . ARG B 1 269 ? 8.883 10.367 -13.891 1 98.12 269 ARG B O 1
ATOM 4145 N N . TRP B 1 270 ? 6.887 11.008 -12.984 1 97.62 270 TRP B N 1
ATOM 4146 C CA . TRP B 1 270 ? 6.773 9.781 -12.203 1 97.62 270 TRP B CA 1
ATOM 4147 C C . TRP B 1 270 ? 6.633 8.57 -13.109 1 97.62 270 TRP B C 1
ATOM 4149 O O . TRP B 1 270 ? 7.008 7.457 -12.734 1 97.62 270 TRP B O 1
ATOM 4159 N N . GLY B 1 271 ? 6.246 8.734 -14.43 1 96.81 271 GLY B N 1
ATOM 4160 C CA . GLY B 1 271 ? 6.164 7.648 -15.391 1 96.81 271 GLY B CA 1
ATOM 4161 C C . GLY B 1 271 ? 7.516 7.07 -15.766 1 96.81 271 GLY B C 1
ATOM 4162 O O . GLY B 1 271 ? 7.609 5.93 -16.219 1 96.81 271 GLY B O 1
ATOM 4163 N N . ARG B 1 272 ? 8.578 7.809 -15.602 1 96.12 272 ARG B N 1
ATOM 4164 C CA . ARG B 1 272 ? 9.938 7.359 -15.891 1 96.12 272 ARG B CA 1
ATOM 4165 C C . ARG B 1 272 ? 10.383 6.289 -14.898 1 96.12 272 ARG B C 1
ATOM 4167 O O . ARG B 1 272 ? 11.305 5.516 -15.18 1 96.12 272 ARG B O 1
ATOM 4174 N N . TRP B 1 273 ? 9.742 6.289 -13.789 1 96.44 273 TRP B N 1
ATOM 4175 C CA . TRP B 1 273 ? 10.211 5.438 -12.695 1 96.44 273 TRP B CA 1
ATOM 4176 C C . TRP B 1 273 ? 9.203 4.328 -12.406 1 96.44 273 TRP B C 1
ATOM 4178 O O . TRP B 1 273 ? 9.586 3.213 -12.047 1 96.44 273 TRP B O 1
ATOM 4188 N N . ALA B 1 274 ? 7.926 4.578 -12.609 1 96.81 274 ALA B N 1
ATOM 4189 C CA . ALA B 1 274 ? 6.871 3.609 -12.336 1 96.81 274 ALA B CA 1
ATOM 4190 C C . ALA B 1 274 ? 6.809 2.541 -13.422 1 96.81 274 ALA B C 1
ATOM 4192 O O . ALA B 1 274 ? 7.316 2.742 -14.531 1 96.81 274 ALA B O 1
ATOM 4193 N N . LEU B 1 275 ? 6.215 1.396 -13.117 1 95.69 275 LEU B N 1
ATOM 4194 C CA . LEU B 1 275 ? 5.977 0.362 -14.117 1 95.69 275 LEU B CA 1
ATOM 4195 C C . LEU B 1 275 ? 5.059 0.875 -15.227 1 95.69 275 LEU B C 1
ATOM 4197 O O . LEU B 1 275 ? 5.25 0.549 -16.391 1 95.69 275 LEU B O 1
ATOM 4201 N N . SER B 1 276 ? 4.078 1.656 -14.828 1 94.12 276 SER B N 1
ATOM 4202 C CA . SER B 1 276 ? 3.262 2.344 -15.828 1 94.12 276 SER B CA 1
ATOM 4203 C C . SER B 1 276 ? 3.939 3.619 -16.312 1 94.12 276 SER B C 1
ATOM 4205 O O . SER B 1 276 ? 4.168 4.547 -15.531 1 94.12 276 SER B O 1
ATOM 4207 N N . PRO B 1 277 ? 4.188 3.754 -17.562 1 94.94 277 PRO B N 1
ATOM 4208 C CA . PRO B 1 277 ? 4.836 4.965 -18.078 1 94.94 277 PRO B CA 1
ATOM 4209 C C . PRO B 1 277 ? 3.916 6.188 -18.031 1 94.94 277 PRO B C 1
ATOM 4211 O O . PRO B 1 277 ? 4.395 7.324 -18.031 1 94.94 277 PRO B O 1
ATOM 4214 N N . ALA B 1 278 ? 2.627 5.922 -18.078 1 95.88 278 ALA B N 1
ATOM 4215 C CA . ALA B 1 278 ? 1.625 6.98 -17.984 1 95.88 278 ALA B CA 1
ATOM 4216 C C . ALA B 1 278 ? 0.519 6.598 -17 1 95.88 278 ALA B C 1
ATOM 4218 O O . ALA B 1 278 ? -0.598 6.273 -17.422 1 95.88 278 ALA B O 1
ATOM 4219 N N . PRO B 1 279 ? 0.855 6.707 -15.727 1 97.25 279 PRO B N 1
ATOM 4220 C CA . PRO B 1 279 ? -0.147 6.289 -14.742 1 97.25 279 PRO B CA 1
ATOM 4221 C C . PRO B 1 279 ? -1.45 7.078 -14.859 1 97.25 279 PRO B C 1
ATOM 4223 O O . PRO B 1 279 ? -1.426 8.281 -15.117 1 97.25 279 PRO B O 1
ATOM 4226 N N . ARG B 1 280 ? -2.572 6.344 -14.68 1 97.31 280 ARG B N 1
ATOM 4227 C CA . ARG B 1 280 ? -3.895 6.961 -14.625 1 97.31 280 ARG B CA 1
ATOM 4228 C C . ARG B 1 280 ? -4.102 7.695 -13.305 1 97.31 280 ARG B C 1
ATOM 4230 O O . ARG B 1 280 ? -5.051 8.469 -13.156 1 97.31 280 ARG B O 1
ATOM 4237 N N . THR B 1 281 ? -3.207 7.461 -12.359 1 98.5 281 THR B N 1
ATOM 4238 C CA . THR B 1 281 ? -3.258 8.094 -11.047 1 98.5 281 THR B CA 1
ATOM 4239 C C . THR B 1 281 ? -3.287 9.617 -11.18 1 98.5 281 THR B C 1
ATOM 4241 O O . THR B 1 281 ? -2.484 10.195 -11.914 1 98.5 281 THR B O 1
ATOM 4244 N N . ARG B 1 282 ? -4.258 10.258 -10.562 1 98.69 282 ARG B N 1
ATOM 4245 C CA . ARG B 1 282 ? -4.332 11.719 -10.562 1 98.69 282 ARG B CA 1
ATOM 4246 C C . ARG B 1 282 ? -3.57 12.305 -9.375 1 98.69 282 ARG B C 1
ATOM 4248 O O . ARG B 1 282 ? -3.609 11.75 -8.273 1 98.69 282 ARG B O 1
ATOM 4255 N N . PHE B 1 283 ? -2.801 13.344 -9.578 1 98.81 283 PHE B N 1
ATOM 4256 C CA . PHE B 1 283 ? -2.049 14.094 -8.578 1 98.81 283 PHE B CA 1
ATOM 4257 C C . PHE B 1 283 ? -2.703 15.445 -8.312 1 98.81 283 PHE B C 1
ATOM 4259 O O . PHE B 1 283 ? -2.613 16.359 -9.133 1 98.81 283 PHE B O 1
ATOM 4266 N N . LEU B 1 284 ? -3.352 15.586 -7.055 1 98.75 284 LEU B N 1
ATOM 4267 C CA . LEU B 1 284 ? -4.266 16.703 -6.863 1 98.75 284 LEU B CA 1
ATOM 4268 C C . LEU B 1 284 ? -3.895 17.5 -5.617 1 98.75 284 LEU B C 1
ATOM 4270 O O . LEU B 1 284 ? -3.455 16.938 -4.617 1 98.75 284 LEU B O 1
ATOM 4274 N N . ARG B 1 285 ? -4.133 18.797 -5.684 1 98.19 285 ARG B N 1
ATOM 4275 C CA . ARG B 1 285 ? -4.043 19.672 -4.512 1 98.19 285 ARG B CA 1
ATOM 4276 C C . ARG B 1 285 ? -5.254 19.484 -3.604 1 98.19 285 ARG B C 1
ATOM 4278 O O . ARG B 1 285 ? -6.391 19.438 -4.074 1 98.19 285 ARG B O 1
ATOM 4285 N N . ALA B 1 286 ? -4.984 19.375 -2.359 1 98.25 286 ALA B N 1
ATOM 4286 C CA . ALA B 1 286 ? -6.078 19.25 -1.401 1 98.25 286 ALA B CA 1
ATOM 4287 C C . ALA B 1 286 ? -7.043 20.438 -1.529 1 98.25 286 ALA B C 1
ATOM 4289 O O . ALA B 1 286 ? -6.617 21.578 -1.739 1 98.25 286 ALA B O 1
ATOM 4290 N N . ARG B 1 287 ? -8.305 20.156 -1.44 1 97.5 287 ARG B N 1
ATOM 4291 C CA . ARG B 1 287 ? -9.336 21.188 -1.48 1 97.5 287 ARG B CA 1
ATOM 4292 C C . ARG B 1 287 ? -9.461 21.891 -0.133 1 97.5 287 ARG B C 1
ATOM 4294 O O . ARG B 1 287 ? -9.516 23.125 -0.071 1 97.5 287 ARG B O 1
ATOM 4301 N N . HIS B 1 288 ? -9.477 21.109 0.95 1 93.62 288 HIS B N 1
ATOM 4302 C CA . HIS B 1 288 ? -9.742 21.656 2.277 1 93.62 288 HIS B CA 1
ATOM 4303 C C . HIS B 1 288 ? -8.445 22.047 2.977 1 93.62 288 HIS B C 1
ATOM 4305 O O . HIS B 1 288 ? -8.445 22.953 3.818 1 93.62 288 HIS B O 1
ATOM 4311 N N . GLY B 1 289 ? -7.371 21.391 2.693 1 85.38 289 GLY B N 1
ATOM 4312 C CA . GLY B 1 289 ? -6.059 21.766 3.195 1 85.38 289 GLY B CA 1
ATOM 4313 C C . GLY B 1 289 ? -5.988 21.797 4.711 1 85.38 289 GLY B C 1
ATOM 4314 O O . GLY B 1 289 ? -6.258 20.797 5.371 1 85.38 289 GLY B O 1
ATOM 4315 N N . ALA B 1 290 ? -5.777 22.953 5.25 1 82.38 290 ALA B N 1
ATOM 4316 C CA . ALA B 1 290 ? -5.551 23.156 6.68 1 82.38 290 ALA B CA 1
ATOM 4317 C C . ALA B 1 290 ? -6.785 22.781 7.492 1 82.38 290 ALA B C 1
ATOM 4319 O O . ALA B 1 290 ? -6.68 22.469 8.68 1 82.38 290 ALA B O 1
ATOM 4320 N N . GLU B 1 291 ? -7.867 22.672 6.852 1 88.94 291 GLU B N 1
ATOM 4321 C CA . GLU B 1 291 ? -9.109 22.344 7.543 1 88.94 291 GLU B CA 1
ATOM 4322 C C . GLU B 1 291 ? -9.391 20.844 7.508 1 88.94 291 GLU B C 1
ATOM 4324 O O . GLU B 1 291 ? -10.344 20.375 8.117 1 88.94 291 GLU B O 1
ATOM 4329 N N . SER B 1 292 ? -8.531 20.141 6.855 1 92.88 292 SER B N 1
ATOM 4330 C CA . SER B 1 292 ? -8.789 18.719 6.645 1 92.88 292 SER B CA 1
ATOM 4331 C C . SER B 1 292 ? -8.742 17.953 7.961 1 92.88 292 SER B C 1
ATOM 4333 O O . SER B 1 292 ? -9.367 16.891 8.094 1 92.88 292 SER B O 1
ATOM 4335 N N . GLY B 1 293 ? -8.023 18.484 8.914 1 94.56 293 GLY B N 1
ATOM 4336 C CA . GLY B 1 293 ? -7.961 17.797 10.195 1 94.56 293 GLY B CA 1
ATOM 4337 C C . GLY B 1 293 ? -9.312 17.688 10.875 1 94.56 293 GLY B C 1
ATOM 4338 O O . GLY B 1 293 ? -9.82 16.578 11.094 1 94.56 293 GLY B O 1
ATOM 4339 N N . MET B 1 294 ? -9.961 18.859 11.109 1 96.31 294 MET B N 1
ATOM 4340 C CA . MET B 1 294 ? -11.242 18.859 11.812 1 96.31 294 MET B CA 1
ATOM 4341 C C . MET B 1 294 ? -12.344 18.266 10.93 1 96.31 294 MET B C 1
ATOM 4343 O O . MET B 1 294 ? -13.219 17.547 11.414 1 96.31 294 MET B O 1
ATOM 4347 N N . ARG B 1 295 ? -12.289 18.484 9.648 1 96.88 295 ARG B N 1
ATOM 4348 C CA . ARG B 1 295 ? -13.297 17.922 8.758 1 96.88 295 ARG B CA 1
ATOM 4349 C C . ARG B 1 295 ? -13.18 16.406 8.672 1 96.88 295 ARG B C 1
ATOM 4351 O O . ARG B 1 295 ? -14.188 15.695 8.727 1 96.88 295 ARG B O 1
ATOM 4358 N N . GLY B 1 296 ? -11.906 15.945 8.477 1 97.88 296 GLY B N 1
ATOM 4359 C CA . GLY B 1 296 ? -11.688 14.508 8.469 1 97.88 296 GLY B CA 1
ATOM 4360 C C . GLY B 1 296 ? -12.156 13.82 9.734 1 97.88 296 GLY B C 1
ATOM 4361 O O . GLY B 1 296 ? -12.727 12.734 9.68 1 97.88 296 GLY B O 1
ATOM 4362 N N . ALA B 1 297 ? -11.898 14.477 10.836 1 97.88 297 ALA B N 1
ATOM 4363 C CA . ALA B 1 297 ? -12.344 13.938 12.117 1 97.88 297 ALA B CA 1
ATOM 4364 C C . ALA B 1 297 ? -13.859 13.781 12.156 1 97.88 297 ALA B C 1
ATOM 4366 O O . ALA B 1 297 ? -14.375 12.789 12.672 1 97.88 297 ALA B O 1
ATOM 4367 N N . ALA B 1 298 ? -14.586 14.68 11.586 1 97.31 298 ALA B N 1
ATOM 4368 C CA . ALA B 1 298 ? -16.047 14.625 11.547 1 97.31 298 ALA B CA 1
ATOM 4369 C C . ALA B 1 298 ? -16.531 13.414 10.758 1 97.31 298 ALA B C 1
ATOM 4371 O O . ALA B 1 298 ? -17.562 12.836 11.078 1 97.31 298 ALA B O 1
ATOM 4372 N N . TRP B 1 299 ? -15.727 13.016 9.844 1 97.12 299 TRP B N 1
ATOM 4373 C CA . TRP B 1 299 ? -16.141 11.953 8.93 1 97.12 299 TRP B CA 1
ATOM 4374 C C . TRP B 1 299 ? -15.742 10.586 9.469 1 97.12 299 TRP B C 1
ATOM 4376 O O . TRP B 1 299 ? -15.906 9.57 8.781 1 97.12 299 TRP B O 1
ATOM 4386 N N . LEU B 1 300 ? -15.219 10.5 10.656 1 96.81 300 LEU B N 1
ATOM 4387 C CA . LEU B 1 300 ? -14.781 9.219 11.219 1 96.81 300 LEU B CA 1
ATOM 4388 C C . LEU B 1 300 ? -15.977 8.312 11.5 1 96.81 300 LEU B C 1
ATOM 4390 O O . LEU B 1 300 ? -15.812 7.113 11.711 1 96.81 300 LEU B O 1
ATOM 4394 N N . TRP B 1 301 ? -17.141 8.906 11.523 1 92.31 301 TRP B N 1
ATOM 4395 C CA . TRP B 1 301 ? -18.359 8.117 11.688 1 92.31 301 TRP B CA 1
ATOM 4396 C C . TRP B 1 301 ? -19.031 7.891 10.344 1 92.31 301 TRP B C 1
ATOM 4398 O O . TRP B 1 301 ? -19.516 8.836 9.711 1 92.31 301 TRP B O 1
ATOM 4408 N N . PRO B 1 302 ? -18.953 6.562 9.883 1 77.5 302 PRO B N 1
ATOM 4409 C CA . PRO B 1 302 ? -19.516 6.281 8.555 1 77.5 302 PRO B CA 1
ATOM 4410 C C . PRO B 1 302 ? -20.984 6.699 8.438 1 77.5 302 PRO B C 1
ATOM 4412 O O . PRO B 1 302 ? -21.688 6.773 9.445 1 77.5 302 PRO B O 1
ATOM 4415 N N . LYS B 1 303 ? -21.297 7.113 7.207 1 67.25 303 LYS B N 1
ATOM 4416 C CA . LYS B 1 303 ? -22.703 7.383 6.895 1 67.25 303 LYS B CA 1
ATOM 4417 C C . LYS B 1 303 ? -23.547 6.113 7.008 1 67.25 303 LYS B C 1
ATOM 4419 O O . LYS B 1 303 ? -23.094 5.031 6.617 1 67.25 303 LYS B O 1
ATOM 4424 N N . GLU B 1 304 ? -24.391 5.984 7.926 1 55.31 304 GLU B N 1
ATOM 4425 C CA . GLU B 1 304 ? -25.297 4.836 7.922 1 55.31 304 GLU B CA 1
ATOM 4426 C C . GLU B 1 304 ? -25.938 4.645 6.547 1 55.31 304 GLU B C 1
ATOM 4428 O O . GLU B 1 304 ? -26.094 5.605 5.793 1 55.31 304 GLU B O 1
#

Secondary structure (DSSP, 8-state):
--SSPPEEEEEE-SSEEEEEEE-TTS-EEEEEEEEPPSSHHHHHHHHHHHHHHHHHHHT-S--EEEEEESSEEETTTTEEE-TT-GGGTTS-HHHHHHHHHTS-EEEEEHHHHHHHHHHHHSTTTT-SEEEEEEESSSEEEEEEETTEE---TTS-TT-GGGSBPTT--GGG----B-TTS-BSBHHHHHSHHHHHHHHHHHHS----HHHHHHHHHTT-HHHHHHHHHHHHHHHHHHHHHHHHT--SEEEEESGGGG-TTHHHHTHHHHTTTSSSSS---EEEE-SSGGGHHHHHHHTTS---/--SSPPEEEEEE-SSEEEEEEE-TTS-EEEEEEEEPPSSHHHHHHHHHHHHHHHHHHHT-S--EEEEEESSEEETTTTEEE-TT-GGGTTS-HHHHHHHHHTS-EEEEEHHHHHHHHHHHHSTTTT-SEEEEEEESSSEEEEEEETTEE---TTS-TT-GGGSBPTT--GGG----B-TTS-BSBHHHHHSHHHHHHHHHHHHS----HHHHHHHHHTT-HHHHHHHHHHHHHHHHHHHHHHHHT--SEEEEESGGGG-TTHHHHTHHHHTTTSSSSS---EEEE-SSGGGHHHHHHHTTS---

InterPro domains:
  IPR000600 ROK family [PF00480] (8-303)
  IPR000600 ROK family [PTHR18964] (8-301)
  IPR043129 ATPase, nucleotide binding domain [SSF53067] (6-301)
  IPR049874 ROK, conserved site [PS01125] (135-162)

Nearest PDB structures (foldseek):
  4db3-assembly1_A  TM=9.310E-01  e=9.086E-36  Vibrio vulnificus
  7p9y-assembly1_AAA  TM=8.999E-01  e=2.792E-36  Saccharomyces cerevisiae S288C
  2ap1-assembly1_A  TM=9.385E-01  e=1.024E-34  Salmonella enterica subsp. enterica serovar Typhimurium
  5nck-assembly1_B  TM=8.276E-01  e=7.613E-24  Fusobacterium nucleatum
  2yhy-assembly1_A  TM=7.718E-01  e=3.629E-25  Homo sapiens

pLDDT: mean 95.5, std 6.56, range [38.09, 98.94]

Radius of gyration: 25.78 Å; Cα contacts (8 Å, |Δi|>4): 1442; chains: 2; bounding box: 64×69×63 Å

Organism: NCBI:txid1064539

Foldseek 3Di:
DDPDAWFKFWEDELFKIKMFIADPLGHTDDIDMDTQDQAQVVNLVVVLVRLVVRCVSVVHLPHAYFYEYAAFDDVVVQAGDDPSRHNRGPPNNQVSSCVSSVHHYHYAYQQQLLQLLCCPPKPNDPWQKEWEWEAEQWIFIFIDGRSHTDCDPRSCHGVQQQAAQPPDDPLLPDWDDDPVGDTRGNGCQRHQVNLQVSLCRQPVDGDGPVRLQVCVVVPNPSSVVSVLSSLLSVLSSVLVVCQPVVTQEYEYAYDCLPRPCNQVRNQVRNLVRHPHNRRNYHYYYIGCHPCSRRSSRRPNDPDD/DDPDAWFKFWEDELFKIKMFIADPLGHTDDIDMDTQDQAQVVNLVVVLVRLVVRCVSVVHLPHAYFYEYAAFDDVVVQAGDDPSRHNRGPPNNQVSSCVSSVHHYHYAYQQQLLQLLCCPPKPNDPWQKEWEWEAEQWIFIFIDGRSATDCDPRSCHGVQQQAAQPPDDPLQPDWDDDPVGDTRGNGCQRHQVNLQVSLCVQPVDGDGPVRLQVCVVVPNPSSVVSVLSSLLSVLSSVLVVCQPVVTQEYEYAYDCLPRPCNQVRNQVRNLVRHPHNRRNYHYYYIGCHPCSRRSSRRPNDPDD

Sequence (608 aa):
MGMGPMRIGVDLGGTKIAATLLAPDGTERARHRADTPRGYAETLQALAGAVAALEERAGRRDATVGLCLPGIVDAAAGTVRAVNLPWLDGRPFAADLARALDRPVRIANDANAFVLSEAMDGAAAGAPLVFGIILGTGVGGGIVADRRILPGANALAGEWGHNPLPWRVTEDGPPVPCGCGREGCIETLLCGAGLARLHLWRTGETLTPPEIAARAQSGDAPARATLDRHADALARALAAVVNLLDPDVVVVGGGLSELPGLYEAVPARWGRWALSPAPRTRFLRARHGAESGMRGAAWLWPKEMGMGPMRIGVDLGGTKIAATLLAPDGTERARHRADTPRGYAETLQALAGAVAALEERAGRRDATVGLCLPGIVDAAAGTVRAVNLPWLDGRPFAADLARALDRPVRIANDANAFVLSEAMDGAAAGAPLVFGIILGTGVGGGIVADRRILPGANALAGEWGHNPLPWRVTEDGPPVPCGCGREGCIETLLCGAGLARLHLWRTGETLTPPEIAARAQSGDAPARATLDRHADALARALAAVVNLLDPDVVVVGGGLSELPGLYEAVPARWGRWALSPAPRTRFLRARHGAESGMRGAAWLWPKE